Protein AF-A0A3S4APZ6-F1 (afdb_monomer)

InterPro domains:
  IPR014030 Beta-ketoacyl synthase-like, N-terminal domain [PF00109] (1-215)
  IPR016039 Thiolase-like [G3DSA:3.40.47.10] (1-212)
  IPR016039 Thiolase-like [SSF53901] (1-211)
  IPR018201 Beta-ketoacyl synthase, active site [PS00606] (156-172)
  IPR020841 Polyketide synthase, beta-ketoacyl synthase domain [PS52004] (1-375)
  IPR020841 Polyketide synthase, beta-ketoacyl synthase domain [SM00825] (1-375)
  IPR029058 Alpha/Beta hydrolase fold [G3DSA:3.40.50.1820] (213-372)
  IPR050091 Polyketide and Nonribosomal Peptide Biosynthesis Enzymes [PTHR43775] (1-214)

Secondary structure (DSSP, 8-state):
----BTTBSSHHHHHHHHHTT----EEPPTTT--TTTTB-TTS-STT-BS--EE---S-TT---TTTTT--HHHHHHS-HHHHHHHHHHHHHHHHTT--TTSSGGGSGGGEEEEEEE---HIIIIIGGGS--TTHHHHH-GGGTHHHHHHHHT--S-EEEE--GGGHHHHHHHHHHHHHHTTS-SEEEEEEE-----THHHHHHHHTT-S-SSSPPP-----THHHHHHHHTTTTTS--TT-SS--PPPPPHHHHHHHHHHHHHHHT-----HHHHHHHTT--STT---PPPPEEEEEE---SS-STTS--PPP-TT--HHHHHHHSPP---S-TTHHHHH-TT--EEEEEETT--TTTTT-TTTSHHHHHHHH-

pLDDT: mean 84.58, std 14.24, range [40.25, 98.62]

Nearest PDB structures (foldseek):
  6fij-assembly1_B  TM=9.773E-01  e=4.715E-26  Cercospora nicotianae
  8cg5-assembly1_B  TM=9.716E-01  e=8.657E-26  Cercospora nicotianae
  6fij-assembly1_A  TM=9.779E-01  e=3.720E-25  Cercospora nicotianae
  8by8-assembly1_B  TM=9.777E-01  e=2.599E-24  Cercospora nicotianae
  6fik-assembly1_A  TM=9.635E-01  e=1.261E-23  Cercospora nicotianae

Mean predicted aligned error: 15.07 Å

Structure (mmCIF, N/CA/C/O backbone):
data_AF-A0A3S4APZ6-F1
#
_entry.id   AF-A0A3S4APZ6-F1
#
loop_
_atom_site.group_PDB
_atom_site.id
_atom_site.type_symbol
_atom_site.label_atom_id
_atom_site.label_alt_id
_atom_site.label_comp_id
_atom_site.label_asym_id
_atom_site.label_entity_id
_atom_site.label_seq_id
_atom_site.pdbx_PDB_ins_code
_atom_site.Cartn_x
_atom_site.Cartn_y
_atom_site.Cartn_z
_atom_site.occupancy
_atom_site.B_iso_or_equiv
_atom_site.auth_seq_id
_atom_site.auth_comp_id
_atom_site.auth_asym_id
_atom_site.auth_atom_id
_atom_site.pdbx_PDB_model_num
ATOM 1 N N . MET A 1 1 ? -7.103 -9.650 11.846 1.00 94.12 1 MET A N 1
ATOM 2 C CA . MET A 1 1 ? -6.546 -9.024 10.623 1.00 94.12 1 MET A CA 1
ATOM 3 C C . MET A 1 1 ? -7.316 -9.577 9.437 1.00 94.12 1 MET A C 1
ATOM 5 O O . MET A 1 1 ? -7.701 -10.735 9.503 1.00 94.12 1 MET A O 1
ATOM 9 N N . SER A 1 2 ? -7.526 -8.780 8.393 1.00 97.81 2 SER A N 1
ATOM 10 C CA . SER A 1 2 ? -7.970 -9.250 7.076 1.00 97.81 2 SER A CA 1
ATOM 11 C C . SER A 1 2 ? -7.283 -8.420 5.984 1.00 97.81 2 SER A C 1
ATOM 13 O O . SER A 1 2 ? -6.739 -7.354 6.281 1.00 97.81 2 SER A O 1
ATOM 15 N N . GLY A 1 3 ? -7.281 -8.909 4.746 1.00 97.06 3 GLY A N 1
ATOM 16 C CA . GLY A 1 3 ? -6.735 -8.209 3.591 1.00 97.06 3 GLY A CA 1
ATOM 17 C C . GLY A 1 3 ? -7.034 -8.925 2.276 1.00 97.06 3 GLY A C 1
ATOM 18 O O . GLY A 1 3 ? -7.266 -10.133 2.250 1.00 97.06 3 GLY A O 1
ATOM 19 N N . ARG A 1 4 ? -6.997 -8.159 1.183 1.00 97.81 4 ARG A N 1
ATOM 20 C CA . ARG A 1 4 ? -6.963 -8.664 -0.195 1.00 97.81 4 ARG A CA 1
ATOM 21 C C . ARG A 1 4 ? -5.602 -8.344 -0.789 1.00 97.81 4 ARG A C 1
ATOM 23 O O . ARG A 1 4 ? -5.145 -7.206 -0.698 1.00 97.81 4 ARG A O 1
ATOM 30 N N . PHE A 1 5 ? -4.980 -9.330 -1.419 1.00 97.56 5 PHE A N 1
ATOM 31 C CA . PHE A 1 5 ? -3.653 -9.205 -2.012 1.00 97.56 5 PHE A CA 1
ATOM 32 C C . PHE A 1 5 ? -3.683 -9.696 -3.463 1.00 97.56 5 PHE A C 1
ATOM 34 O O . PHE A 1 5 ? -4.660 -10.321 -3.893 1.00 97.56 5 PHE A O 1
ATOM 41 N N . PRO A 1 6 ? -2.640 -9.417 -4.258 1.00 96.56 6 PRO A N 1
ATOM 42 C CA . PRO A 1 6 ? -2.523 -9.990 -5.587 1.00 96.56 6 PRO A CA 1
ATOM 43 C C . PRO A 1 6 ? -2.662 -11.514 -5.568 1.00 96.56 6 PRO A C 1
ATOM 45 O O . PRO A 1 6 ? -1.947 -12.196 -4.845 1.00 96.56 6 PRO A O 1
ATOM 48 N N . ASP A 1 7 ? -3.625 -12.023 -6.334 1.00 93.75 7 ASP A N 1
ATOM 49 C CA . ASP A 1 7 ? -4.006 -13.441 -6.407 1.00 93.75 7 ASP A CA 1
ATOM 50 C C . ASP A 1 7 ? -4.403 -14.145 -5.102 1.00 93.75 7 ASP A C 1
ATOM 52 O O . ASP A 1 7 ? -4.632 -15.353 -5.126 1.00 93.75 7 ASP A O 1
ATOM 56 N N . ALA A 1 8 ? -4.604 -13.401 -4.016 1.00 97.00 8 ALA A N 1
ATOM 57 C CA . ALA A 1 8 ? -5.055 -13.925 -2.735 1.00 97.00 8 ALA A CA 1
ATOM 58 C C . ALA A 1 8 ? -6.280 -13.158 -2.223 1.00 97.00 8 ALA A C 1
ATOM 60 O O . ALA A 1 8 ? -6.211 -11.978 -1.872 1.00 97.00 8 ALA A O 1
ATOM 61 N N . ALA A 1 9 ? -7.412 -13.863 -2.172 1.00 95.50 9 ALA A N 1
ATOM 62 C CA . ALA A 1 9 ? -8.685 -13.327 -1.692 1.00 95.50 9 ALA A CA 1
ATOM 63 C C . ALA A 1 9 ? -8.752 -13.209 -0.157 1.00 95.50 9 ALA A C 1
ATOM 65 O O . ALA A 1 9 ? -9.617 -12.517 0.370 1.00 95.50 9 ALA A O 1
ATOM 66 N N . ASP A 1 10 ? -7.844 -13.857 0.569 1.00 96.00 10 ASP A N 1
ATOM 67 C CA . ASP A 1 10 ? -7.799 -13.855 2.028 1.00 96.00 10 ASP A CA 1
ATOM 68 C C . ASP A 1 10 ? -6.376 -14.137 2.544 1.00 96.00 10 ASP A C 1
ATOM 70 O O . ASP A 1 10 ? -5.432 -14.343 1.772 1.00 96.00 10 ASP A O 1
ATOM 74 N N . LEU A 1 11 ? -6.215 -14.131 3.871 1.00 96.00 11 LEU A N 1
ATOM 75 C CA . LEU A 1 11 ? -4.927 -14.359 4.531 1.00 96.00 11 LEU A CA 1
ATOM 76 C C . LEU A 1 11 ? -4.395 -15.787 4.358 1.00 96.00 11 LEU A C 1
ATOM 78 O O . LEU A 1 11 ? -3.181 -15.974 4.380 1.00 96.00 11 LEU A O 1
ATOM 82 N N . SER A 1 12 ? -5.262 -16.785 4.187 1.00 96.88 12 SER A N 1
ATOM 83 C CA . SER A 1 12 ? -4.841 -18.173 3.981 1.00 96.88 12 SER A CA 1
ATOM 84 C C . SER A 1 12 ? -4.275 -18.364 2.579 1.00 96.88 12 SER A C 1
ATOM 86 O O . SER A 1 12 ? -3.196 -18.932 2.431 1.00 96.88 12 SER A O 1
ATOM 88 N N . ALA A 1 13 ? -4.948 -17.824 1.562 1.00 97.06 13 ALA A N 1
ATOM 89 C CA . AL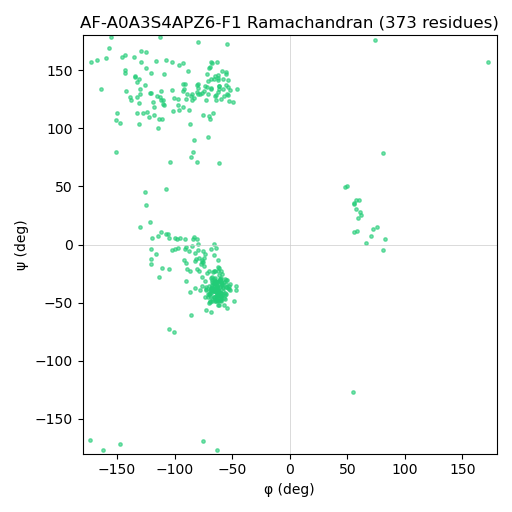A A 1 13 ? -4.442 -17.787 0.197 1.00 97.06 13 ALA A CA 1
ATOM 90 C C . ALA A 1 13 ? -3.147 -16.968 0.110 1.00 97.06 13 ALA A C 1
ATOM 92 O O . ALA A 1 13 ? -2.199 -17.383 -0.550 1.00 97.06 13 ALA A O 1
ATOM 93 N N . PHE A 1 14 ? -3.073 -15.834 0.813 1.00 97.44 14 PHE A N 1
ATOM 94 C CA . PHE A 1 14 ? -1.856 -15.026 0.850 1.00 97.44 14 PHE A CA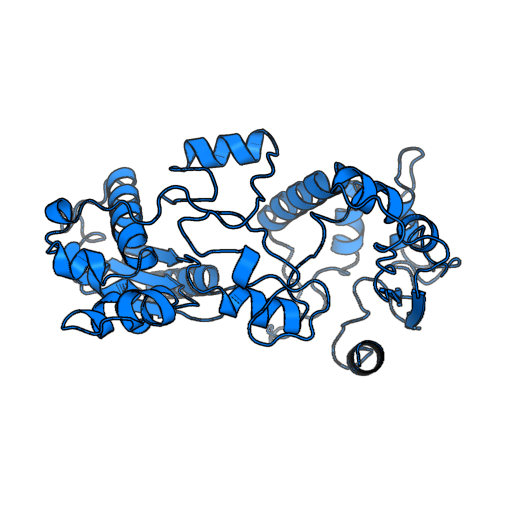 1
ATOM 95 C C . PHE A 1 14 ? -0.693 -15.792 1.484 1.00 97.44 14 PHE A C 1
ATOM 97 O O . PHE A 1 14 ? 0.408 -15.802 0.939 1.00 97.44 14 PHE A O 1
ATOM 104 N N . TRP A 1 15 ? -0.947 -16.493 2.591 1.00 96.31 15 TRP A N 1
ATOM 105 C CA . TRP A 1 15 ? 0.050 -17.347 3.223 1.00 96.31 15 TRP A CA 1
ATOM 106 C C . TRP A 1 15 ? 0.526 -18.476 2.302 1.00 96.31 15 TRP A C 1
ATOM 108 O O . TRP A 1 15 ? 1.723 -18.732 2.266 1.00 96.31 15 TRP A O 1
ATOM 118 N N . ASP A 1 16 ? -0.357 -19.108 1.520 1.00 93.31 16 ASP A N 1
ATOM 119 C CA . ASP A 1 16 ? 0.045 -20.136 0.546 1.00 93.31 16 ASP A CA 1
ATOM 120 C C . ASP A 1 16 ? 1.002 -19.578 -0.518 1.00 93.31 16 ASP A C 1
ATOM 122 O O . ASP A 1 16 ? 2.021 -20.201 -0.816 1.00 93.31 16 ASP A O 1
ATOM 126 N N . LEU A 1 17 ? 0.726 -18.376 -1.043 1.00 91.25 17 LEU A N 1
ATOM 127 C CA . LEU A 1 17 ? 1.611 -17.711 -2.006 1.00 91.25 17 LEU A CA 1
ATOM 128 C C . LEU A 1 17 ? 3.000 -17.462 -1.411 1.00 91.25 17 LEU A C 1
ATOM 130 O O . LEU A 1 17 ? 4.004 -17.770 -2.053 1.00 91.25 17 LEU A O 1
ATOM 134 N N . LEU A 1 18 ? 3.053 -16.943 -0.179 1.00 91.31 18 LEU A N 1
ATOM 135 C CA . LEU A 1 18 ? 4.308 -16.676 0.525 1.00 91.31 18 LEU A CA 1
ATOM 136 C C . LEU A 1 18 ? 5.070 -17.966 0.831 1.00 91.31 18 LEU A C 1
ATOM 138 O O . LEU A 1 18 ? 6.255 -18.067 0.533 1.00 91.31 18 LEU A O 1
ATOM 142 N N . TYR A 1 19 ? 4.383 -18.960 1.392 1.00 88.06 19 TYR A N 1
ATOM 143 C CA . TYR A 1 19 ? 4.966 -20.242 1.775 1.00 88.06 19 TYR A CA 1
ATOM 144 C C . TYR A 1 19 ? 5.572 -20.982 0.577 1.00 88.06 19 TYR A C 1
ATOM 146 O O . TYR A 1 19 ? 6.590 -21.657 0.708 1.00 88.06 19 TYR A O 1
ATOM 154 N N . ARG A 1 20 ? 4.961 -20.837 -0.602 1.00 83.75 20 ARG A N 1
ATOM 155 C CA . ARG A 1 20 ? 5.416 -21.457 -1.852 1.00 83.75 20 ARG A CA 1
ATOM 156 C C . ARG A 1 20 ? 6.376 -20.582 -2.662 1.00 83.75 20 ARG A C 1
ATOM 158 O O . ARG A 1 20 ? 6.836 -21.041 -3.704 1.00 83.75 20 ARG A O 1
ATOM 165 N N . GLY A 1 21 ? 6.649 -19.349 -2.226 1.00 84.50 21 GLY A N 1
ATOM 166 C CA . GLY A 1 21 ? 7.502 -18.403 -2.949 1.00 84.50 21 GLY A CA 1
ATOM 167 C C . GLY A 1 21 ? 6.981 -18.058 -4.348 1.00 84.50 21 GLY A C 1
ATOM 168 O O . GLY A 1 21 ? 7.764 -17.976 -5.291 1.00 84.50 21 GLY A O 1
ATOM 169 N N . LEU A 1 22 ? 5.661 -17.926 -4.518 1.00 81.38 22 LEU A N 1
ATOM 170 C CA . LEU A 1 22 ? 5.061 -17.696 -5.834 1.00 81.38 22 LEU A CA 1
ATOM 171 C C . LEU A 1 22 ? 5.152 -16.231 -6.271 1.00 81.38 22 LEU A C 1
ATOM 173 O O . LEU A 1 22 ? 4.734 -15.326 -5.548 1.00 81.38 22 LEU A O 1
ATOM 177 N N . ASP A 1 23 ? 5.610 -16.021 -7.506 1.00 82.94 23 ASP A N 1
ATOM 178 C CA . ASP A 1 23 ? 5.514 -14.736 -8.195 1.00 82.94 23 ASP A CA 1
ATOM 179 C C . ASP A 1 23 ? 4.149 -14.602 -8.889 1.00 82.94 23 ASP A C 1
ATOM 181 O O . ASP A 1 23 ? 3.743 -15.445 -9.692 1.00 82.94 23 ASP A O 1
ATOM 185 N N . VAL A 1 24 ? 3.434 -13.529 -8.557 1.00 90.31 24 VAL A N 1
ATOM 186 C CA . VAL A 1 24 ? 2.100 -13.193 -9.084 1.00 90.31 24 VAL A CA 1
ATOM 187 C C . VAL A 1 24 ? 2.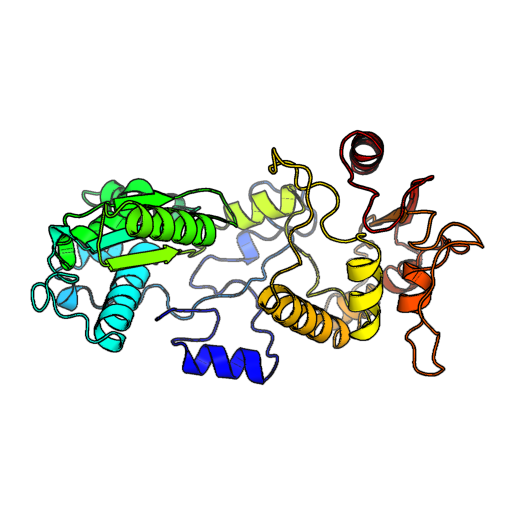124 -11.944 -9.976 1.00 90.31 24 VAL A C 1
ATOM 189 O O . VAL A 1 24 ? 1.070 -11.411 -10.351 1.00 90.31 24 VAL A O 1
ATOM 192 N N . HIS A 1 25 ? 3.324 -11.469 -10.328 1.00 88.12 25 HIS A N 1
ATOM 193 C CA . HIS A 1 25 ? 3.556 -10.392 -11.282 1.00 88.12 25 HIS A CA 1
ATOM 194 C C . HIS A 1 25 ? 3.110 -10.806 -12.679 1.00 88.12 25 HIS A C 1
ATOM 196 O O . HIS A 1 25 ? 3.477 -11.852 -13.208 1.00 88.12 25 HIS A O 1
ATOM 202 N N . ARG A 1 26 ? 2.286 -9.969 -13.301 1.00 88.44 26 ARG A N 1
ATOM 203 C CA . ARG A 1 26 ? 1.734 -10.236 -14.629 1.00 88.44 26 ARG A CA 1
ATOM 204 C C . ARG A 1 26 ? 1.320 -8.953 -15.320 1.00 88.44 26 ARG A C 1
ATOM 206 O O . ARG A 1 26 ? 1.229 -7.891 -14.699 1.00 88.44 26 ARG A O 1
ATOM 213 N N . GLN A 1 27 ? 1.017 -9.073 -16.604 1.00 91.12 27 GLN A N 1
ATOM 214 C CA . GLN A 1 27 ? 0.490 -7.975 -17.402 1.00 91.12 27 GLN A CA 1
ATOM 215 C C . GLN A 1 27 ? -0.781 -7.377 -16.785 1.00 91.12 27 GLN A C 1
ATOM 217 O O . GLN A 1 27 ? -1.563 -8.089 -16.151 1.00 91.12 27 GLN A O 1
ATOM 222 N N . VAL A 1 28 ? -0.976 -6.068 -16.982 1.00 94.12 28 VAL A N 1
ATOM 223 C CA . VAL A 1 28 ? -2.208 -5.365 -16.609 1.00 94.12 28 VAL A CA 1
ATOM 224 C C . VAL A 1 28 ? -3.420 -6.140 -17.141 1.00 94.12 28 VAL A C 1
ATOM 226 O O . VAL A 1 28 ? -3.501 -6.361 -18.354 1.00 94.12 28 VAL A O 1
ATOM 229 N N . PRO A 1 29 ? -4.357 -6.538 -16.269 1.00 94.50 29 PRO A N 1
ATOM 230 C CA . PRO A 1 29 ? -5.598 -7.167 -16.686 1.00 94.50 29 PRO A CA 1
ATOM 231 C C . PRO A 1 29 ? -6.448 -6.224 -17.551 1.00 94.50 29 PRO A C 1
ATOM 233 O O . PRO A 1 29 ? -6.518 -5.022 -17.279 1.00 94.50 29 PRO A O 1
ATOM 236 N N . GLU A 1 30 ? -7.114 -6.759 -18.580 1.00 90.56 30 GLU A N 1
ATOM 237 C CA . GLU A 1 30 ? -7.900 -5.958 -19.535 1.00 90.56 30 GLU A CA 1
ATOM 238 C C . GLU A 1 30 ? -9.032 -5.171 -18.858 1.00 90.56 30 GLU A C 1
ATOM 240 O O . GLU A 1 30 ? -9.382 -4.081 -19.308 1.00 90.56 30 GLU A O 1
ATOM 245 N N . GLU A 1 31 ? -9.563 -5.672 -17.740 1.00 89.50 31 GLU A N 1
ATOM 246 C CA . GLU A 1 31 ? -10.614 -5.008 -16.974 1.00 89.50 31 GLU A CA 1
ATOM 247 C C . GLU A 1 31 ? -10.127 -3.786 -16.172 1.00 89.50 31 GLU A C 1
ATOM 249 O O . GLU A 1 31 ? -10.946 -3.064 -15.604 1.00 89.50 31 GLU A O 1
ATOM 254 N N . ARG A 1 32 ? -8.810 -3.529 -16.102 1.00 92.38 32 ARG A N 1
ATOM 255 C CA . ARG A 1 32 ? -8.265 -2.273 -15.550 1.00 92.38 32 ARG A CA 1
ATOM 256 C C . ARG A 1 32 ? -8.210 -1.190 -16.612 1.00 92.38 32 ARG A C 1
ATOM 258 O O . ARG A 1 32 ? -8.826 -0.141 -16.452 1.00 92.38 32 ARG A O 1
ATOM 265 N N . PHE A 1 33 ? -7.444 -1.449 -17.667 1.00 93.00 33 PHE A N 1
ATOM 266 C CA . PHE A 1 33 ? -7.302 -0.596 -18.841 1.00 93.00 33 PHE A CA 1
ATOM 267 C C . PHE A 1 33 ? -6.595 -1.362 -19.967 1.00 93.00 33 PHE A C 1
ATOM 269 O O . PHE A 1 33 ? -5.847 -2.309 -19.727 1.00 93.00 33 PHE A O 1
ATOM 276 N N . ASP A 1 34 ? -6.779 -0.910 -21.210 1.00 93.00 34 ASP A N 1
ATOM 277 C CA . ASP A 1 34 ? -6.100 -1.476 -22.381 1.00 93.00 34 ASP A CA 1
ATOM 278 C C . ASP A 1 34 ? -4.604 -1.121 -22.363 1.00 93.00 34 ASP A C 1
ATOM 280 O O . ASP A 1 34 ? -4.171 -0.080 -22.869 1.00 93.00 34 ASP A O 1
ATOM 284 N N . ALA A 1 35 ? -3.797 -2.013 -21.787 1.00 91.06 35 ALA A N 1
ATOM 285 C CA . ALA A 1 35 ? -2.353 -1.854 -21.650 1.00 91.06 35 ALA A CA 1
ATOM 286 C C . ALA A 1 35 ? -1.656 -1.510 -22.977 1.00 91.06 35 ALA A C 1
ATOM 288 O O . ALA A 1 35 ? -0.701 -0.733 -22.992 1.00 91.06 35 ALA A O 1
ATOM 289 N N . ARG A 1 36 ? -2.144 -2.037 -24.112 1.00 90.19 36 ARG A N 1
ATOM 290 C CA . ARG A 1 36 ? -1.508 -1.851 -25.427 1.00 90.19 36 ARG A CA 1
ATOM 291 C C . ARG A 1 36 ? -1.562 -0.392 -25.871 1.00 90.19 36 ARG A C 1
ATOM 293 O O . ARG A 1 36 ? -0.608 0.101 -26.471 1.00 90.19 36 ARG A O 1
ATOM 300 N N . ARG A 1 37 ? -2.634 0.330 -25.527 1.00 92.88 37 ARG A N 1
ATOM 301 C CA . ARG A 1 37 ? -2.768 1.772 -25.816 1.00 92.88 37 ARG A CA 1
ATOM 302 C C . ARG A 1 37 ? -1.799 2.625 -25.004 1.00 92.88 37 ARG A C 1
ATOM 304 O O . ARG A 1 37 ? -1.352 3.671 -25.479 1.00 92.88 37 ARG A O 1
ATOM 311 N N . HIS A 1 38 ? -1.431 2.152 -23.820 1.00 94.19 38 HIS A N 1
ATOM 312 C CA . HIS A 1 38 ? -0.543 2.849 -22.892 1.00 94.19 38 HIS A CA 1
ATOM 313 C C . HIS A 1 38 ? 0.911 2.370 -22.969 1.00 94.19 38 HIS A C 1
ATOM 315 O O . HIS A 1 38 ? 1.757 2.868 -22.234 1.00 94.19 38 HIS A O 1
ATOM 321 N N . TYR A 1 39 ? 1.236 1.468 -23.896 1.00 93.25 39 TYR A N 1
ATOM 322 C CA . TYR A 1 39 ? 2.597 0.990 -24.106 1.00 93.25 39 TYR A CA 1
ATOM 323 C C . TYR A 1 39 ? 3.362 1.807 -25.149 1.00 93.25 39 TYR A C 1
ATOM 325 O O . TYR A 1 39 ? 2.862 2.052 -26.253 1.00 93.25 39 TYR A O 1
ATOM 333 N N . ASP A 1 40 ? 4.603 2.169 -24.834 1.00 89.94 40 ASP A N 1
ATOM 334 C CA . ASP A 1 40 ? 5.563 2.687 -25.810 1.00 89.94 40 ASP A CA 1
ATOM 335 C C . ASP A 1 40 ? 6.994 2.283 -25.446 1.00 89.94 40 ASP A C 1
ATOM 337 O O . ASP A 1 40 ? 7.625 2.893 -24.582 1.00 89.94 40 ASP A O 1
ATOM 341 N N . ALA A 1 41 ? 7.539 1.308 -26.175 1.00 82.69 41 ALA A N 1
ATOM 342 C CA . ALA A 1 41 ? 8.922 0.858 -26.025 1.00 82.69 41 ALA A CA 1
ATOM 343 C C . ALA A 1 41 ? 9.951 1.994 -26.197 1.00 82.69 41 ALA A C 1
ATOM 345 O O . ALA A 1 41 ? 11.018 1.975 -25.576 1.00 82.69 41 ALA A O 1
ATOM 346 N N . THR A 1 42 ? 9.640 3.012 -27.009 1.00 83.62 42 THR A N 1
ATOM 347 C CA . THR A 1 42 ? 10.564 4.123 -27.281 1.00 83.62 42 THR A CA 1
ATOM 348 C C . THR A 1 42 ? 10.630 5.117 -26.118 1.00 83.62 42 THR A C 1
ATOM 350 O O . THR A 1 42 ? 11.676 5.725 -25.885 1.00 83.62 42 THR A O 1
ATOM 353 N N . GLY A 1 43 ? 9.553 5.238 -25.333 1.00 79.88 43 GLY A N 1
ATOM 354 C CA . GLY A 1 43 ? 9.398 6.226 -24.259 1.00 79.88 43 GLY A CA 1
ATOM 355 C C . GLY A 1 43 ? 9.181 7.661 -24.751 1.00 79.88 43 GLY A C 1
ATOM 356 O O . GLY A 1 43 ? 9.314 8.600 -23.968 1.00 79.88 43 GLY A O 1
ATOM 357 N N . ARG A 1 44 ? 8.888 7.854 -26.043 1.00 82.50 44 ARG A N 1
ATOM 358 C CA . ARG A 1 44 ? 8.723 9.175 -26.669 1.00 82.50 44 ARG A CA 1
ATOM 359 C C . ARG A 1 44 ? 7.278 9.664 -26.619 1.00 82.50 44 ARG A C 1
ATOM 361 O O . ARG A 1 44 ? 7.050 10.872 -26.549 1.00 82.50 44 ARG A O 1
ATOM 368 N N . ARG A 1 45 ? 6.296 8.759 -26.659 1.00 92.25 45 ARG A N 1
ATOM 369 C CA . ARG A 1 45 ? 4.871 9.105 -26.611 1.00 92.25 45 ARG A CA 1
ATOM 370 C C . ARG A 1 45 ? 4.500 9.587 -25.205 1.00 92.25 45 ARG A C 1
ATOM 372 O O . ARG A 1 45 ? 5.019 9.106 -24.199 1.00 92.25 45 ARG A O 1
ATOM 379 N N . LYS A 1 46 ? 3.645 10.607 -25.120 1.00 92.81 46 LYS A N 1
ATOM 380 C CA . LYS A 1 46 ? 3.093 11.078 -23.838 1.00 92.81 46 LYS A CA 1
ATOM 381 C C . LYS A 1 46 ? 2.107 10.046 -23.286 1.00 92.81 46 LYS A C 1
ATOM 383 O O . LYS A 1 46 ? 1.483 9.337 -24.070 1.00 92.81 46 LYS A O 1
ATOM 388 N N . ASN A 1 47 ? 1.959 10.005 -21.963 1.00 94.44 47 ASN A N 1
ATOM 389 C CA . ASN A 1 47 ? 0.986 9.161 -21.250 1.00 94.44 47 ASN A CA 1
ATOM 390 C C . ASN A 1 47 ? 1.110 7.663 -21.590 1.00 94.44 47 ASN A C 1
ATOM 392 O O . ASN A 1 47 ? 0.128 6.927 -21.691 1.00 94.44 47 ASN A O 1
ATOM 396 N N . THR A 1 48 ? 2.350 7.224 -21.799 1.00 95.44 48 THR A N 1
ATOM 397 C CA . THR A 1 48 ? 2.714 5.826 -22.021 1.00 95.44 48 THR A CA 1
ATOM 398 C C . THR A 1 48 ? 3.846 5.395 -21.110 1.00 95.44 48 THR A C 1
ATOM 400 O O . THR A 1 48 ? 4.645 6.229 -20.676 1.00 95.44 48 THR A O 1
ATOM 403 N N . SER A 1 49 ? 3.927 4.086 -20.899 1.00 91.12 49 SER A N 1
ATOM 404 C CA . SER A 1 49 ? 4.949 3.396 -20.124 1.00 91.12 49 SER A CA 1
ATOM 405 C C . SER A 1 49 ? 5.625 2.302 -20.952 1.00 91.12 49 SER A C 1
ATOM 407 O O . SER A 1 49 ? 5.020 1.708 -21.851 1.00 91.12 49 SER A O 1
ATOM 409 N N . LYS A 1 50 ? 6.884 2.011 -20.633 1.00 86.50 50 LYS A N 1
ATOM 410 C CA . LYS A 1 50 ? 7.615 0.819 -21.083 1.00 86.50 50 LYS A CA 1
ATOM 411 C C . LYS A 1 50 ? 7.290 -0.411 -20.235 1.00 86.50 50 LYS A C 1
ATOM 413 O O . LYS A 1 50 ? 7.645 -1.520 -20.627 1.00 86.50 50 LYS A O 1
ATOM 418 N N . VAL A 1 51 ? 6.633 -0.224 -19.090 1.00 86.75 51 VAL A N 1
ATOM 419 C CA . VAL A 1 51 ? 6.289 -1.276 -18.130 1.00 86.75 51 VAL A CA 1
ATOM 420 C C . VAL A 1 51 ? 4.774 -1.410 -18.061 1.00 86.75 51 VAL A C 1
ATOM 422 O O . VAL A 1 51 ? 4.065 -0.432 -17.860 1.00 86.75 51 VAL A O 1
ATOM 425 N N . LEU A 1 52 ? 4.273 -2.634 -18.224 1.00 86.81 52 LEU A N 1
ATOM 426 C CA . LEU A 1 52 ? 2.838 -2.951 -18.170 1.00 86.81 52 LEU A CA 1
ATOM 427 C C . LEU A 1 52 ? 2.539 -4.123 -17.239 1.00 86.81 52 LEU A C 1
ATOM 429 O O . LEU A 1 52 ? 1.477 -4.729 -17.335 1.00 86.81 52 LEU A O 1
ATOM 433 N N . ASN A 1 53 ? 3.488 -4.490 -16.386 1.00 88.50 53 ASN A N 1
ATOM 434 C CA . ASN A 1 53 ? 3.313 -5.592 -15.461 1.00 88.50 53 ASN A CA 1
ATOM 435 C C . ASN A 1 53 ? 3.181 -5.050 -14.039 1.00 88.50 53 ASN A C 1
ATOM 437 O O . ASN A 1 53 ? 3.810 -4.057 -13.676 1.00 88.50 53 ASN A O 1
ATOM 441 N N . GLY A 1 54 ? 2.382 -5.729 -13.233 1.00 90.94 54 GLY A N 1
ATOM 442 C CA . GLY A 1 54 ? 2.146 -5.421 -11.833 1.00 90.94 54 GLY A CA 1
ATOM 443 C C . GLY A 1 54 ? 1.551 -6.630 -11.126 1.00 90.94 54 GLY A C 1
ATOM 444 O O . GLY A 1 54 ? 1.374 -7.691 -11.726 1.00 90.94 54 GLY A O 1
ATOM 445 N N . CYS A 1 55 ? 1.224 -6.463 -9.853 1.00 94.69 55 CYS A N 1
ATOM 446 C CA . CYS A 1 55 ? 0.554 -7.487 -9.062 1.00 94.69 55 CYS A CA 1
ATOM 447 C C . CYS A 1 55 ? -0.873 -7.004 -8.782 1.00 94.69 55 CYS A C 1
ATOM 449 O O . CYS A 1 55 ? -1.065 -5.902 -8.267 1.00 94.69 55 CYS A O 1
ATOM 451 N N . TRP A 1 56 ? -1.878 -7.799 -9.151 1.00 95.50 56 TRP A N 1
ATOM 452 C CA . TRP A 1 56 ? -3.264 -7.334 -9.243 1.00 95.50 56 TRP A CA 1
ATOM 453 C C . TRP A 1 56 ? -4.191 -8.126 -8.328 1.00 95.50 56 TRP A C 1
ATOM 455 O O . TRP A 1 56 ? -4.220 -9.355 -8.374 1.00 95.50 56 TRP A O 1
ATOM 465 N N . ILE A 1 57 ? -4.997 -7.418 -7.533 1.00 96.56 57 ILE A N 1
ATOM 466 C CA . ILE A 1 57 ? -6.140 -8.016 -6.828 1.00 96.56 57 ILE A CA 1
ATOM 467 C C . ILE A 1 57 ? -7.114 -8.572 -7.876 1.00 96.56 57 ILE A C 1
ATOM 469 O O . ILE A 1 57 ? -7.410 -7.891 -8.859 1.00 96.56 57 ILE A O 1
ATOM 473 N N . ARG A 1 58 ? -7.608 -9.798 -7.698 1.00 93.50 58 ARG A N 1
ATOM 474 C CA . ARG A 1 58 ? -8.657 -10.343 -8.574 1.00 93.50 58 ARG A CA 1
ATOM 475 C C . ARG A 1 58 ? -9.979 -9.644 -8.266 1.00 93.50 58 ARG A C 1
ATOM 477 O O . ARG A 1 58 ? -10.298 -9.442 -7.100 1.00 93.50 58 ARG A O 1
ATOM 484 N N . ASP A 1 59 ? -10.702 -9.254 -9.310 1.00 92.06 59 ASP A N 1
ATOM 485 C CA . ASP A 1 59 ? -12.074 -8.745 -9.211 1.00 92.06 59 ASP A CA 1
ATOM 486 C C . ASP A 1 59 ? -12.300 -7.624 -8.165 1.00 92.06 59 ASP A C 1
ATOM 488 O O . ASP A 1 59 ? -13.256 -7.689 -7.391 1.00 92.06 59 ASP A O 1
ATOM 492 N N . PRO A 1 60 ? -11.493 -6.539 -8.133 1.00 94.19 60 PRO A N 1
ATOM 493 C CA . PRO A 1 60 ? -11.606 -5.495 -7.102 1.00 94.19 60 PRO A CA 1
ATOM 494 C C . PRO A 1 60 ? -12.925 -4.707 -7.175 1.00 94.19 60 PRO A C 1
ATOM 496 O O . PRO A 1 60 ? -13.199 -3.875 -6.318 1.00 94.19 60 PRO A O 1
ATOM 499 N N . GLY A 1 61 ? -13.716 -4.912 -8.232 1.00 93.31 61 GLY A N 1
ATOM 500 C CA . GLY A 1 61 ? -15.030 -4.306 -8.396 1.00 93.31 61 GLY A CA 1
ATOM 501 C C . GLY A 1 61 ? -16.156 -5.043 -7.667 1.00 93.31 61 GLY A C 1
ATOM 502 O O . GLY A 1 61 ? -17.231 -4.457 -7.538 1.00 93.31 61 GLY A O 1
ATOM 503 N N . LEU A 1 62 ? -15.941 -6.284 -7.209 1.00 94.94 62 LEU A N 1
ATOM 504 C CA . LEU A 1 62 ? -16.941 -7.027 -6.441 1.00 94.94 62 LEU A CA 1
ATOM 505 C C . LEU A 1 62 ? -17.133 -6.382 -5.069 1.00 94.94 62 LEU A C 1
ATOM 507 O O . LEU A 1 62 ? -16.164 -6.000 -4.420 1.00 94.94 62 LEU A O 1
ATOM 511 N N . PHE A 1 63 ? -18.395 -6.217 -4.674 1.00 97.50 63 PHE A N 1
ATOM 512 C CA . PHE A 1 63 ? -18.761 -5.587 -3.411 1.00 97.50 63 PHE A CA 1
ATOM 513 C C . PHE A 1 63 ? -20.218 -5.882 -3.042 1.00 97.50 63 PHE A C 1
ATOM 515 O O . PHE A 1 63 ? -21.114 -5.714 -3.879 1.00 97.50 63 PHE A O 1
ATOM 522 N N . ASP A 1 64 ? -20.484 -6.253 -1.788 1.00 97.62 64 ASP A N 1
ATOM 523 C CA . ASP A 1 64 ? -21.857 -6.410 -1.284 1.00 97.62 64 ASP A CA 1
ATOM 524 C C . ASP A 1 64 ? -22.450 -5.070 -0.819 1.00 97.62 64 ASP A C 1
ATOM 526 O O . ASP A 1 64 ? -22.532 -4.748 0.368 1.00 97.62 64 ASP A O 1
ATOM 530 N N . ALA A 1 65 ? -22.906 -4.270 -1.782 1.00 97.44 65 ALA A N 1
ATOM 531 C CA . ALA A 1 65 ? -23.483 -2.958 -1.499 1.00 97.44 65 ALA A CA 1
ATOM 532 C C . ALA A 1 65 ? -24.706 -3.023 -0.564 1.00 97.44 65 ALA A C 1
ATOM 534 O O . ALA A 1 65 ? -24.903 -2.132 0.263 1.00 97.44 65 ALA A O 1
ATOM 535 N N . ARG A 1 66 ? -25.517 -4.089 -0.653 1.00 97.50 66 ARG A N 1
ATOM 536 C CA . ARG A 1 66 ? -26.722 -4.231 0.178 1.00 97.50 66 ARG A CA 1
ATOM 537 C C . ARG A 1 66 ? -26.357 -4.465 1.634 1.00 97.50 66 ARG A C 1
ATOM 539 O O . ARG A 1 66 ? -26.970 -3.841 2.495 1.00 97.50 66 ARG A O 1
ATOM 546 N N . PHE A 1 67 ? -25.362 -5.309 1.896 1.00 98.19 67 PHE A N 1
ATOM 547 C CA . PHE A 1 67 ? -24.861 -5.547 3.246 1.00 98.19 67 PHE A CA 1
ATOM 548 C C . PHE A 1 67 ? -24.407 -4.243 3.918 1.00 98.19 67 PHE A C 1
ATOM 550 O O . PHE A 1 67 ? -24.786 -3.965 5.054 1.00 98.19 67 PHE A O 1
ATOM 557 N N . PHE A 1 68 ? -23.689 -3.388 3.183 1.00 97.38 68 PHE A N 1
ATOM 558 C CA . PHE A 1 68 ? -23.179 -2.117 3.704 1.00 97.38 68 PHE A CA 1
ATOM 559 C C . PHE A 1 68 ? -24.181 -0.947 3.673 1.00 97.38 68 PHE A C 1
ATOM 561 O O . PHE A 1 68 ? -23.819 0.172 4.032 1.00 97.38 68 PHE A O 1
ATOM 568 N N . ASN A 1 69 ? -25.448 -1.187 3.308 1.00 96.69 69 ASN A N 1
ATOM 569 C CA . ASN A 1 69 ? -26.482 -0.156 3.119 1.00 96.69 69 ASN A CA 1
ATOM 570 C C . ASN A 1 69 ? -26.092 0.940 2.109 1.00 96.69 69 ASN A C 1
ATOM 572 O O . ASN A 1 69 ? -26.470 2.100 2.263 1.00 96.69 69 ASN A O 1
ATOM 576 N N . ILE A 1 70 ? -25.350 0.562 1.071 1.00 97.00 70 ILE A N 1
ATOM 577 C CA . ILE A 1 70 ? -24.896 1.440 -0.005 1.00 97.00 70 ILE A CA 1
ATOM 578 C C . ILE A 1 70 ? -25.776 1.197 -1.233 1.00 97.00 70 ILE A C 1
ATOM 580 O O . ILE A 1 70 ? -26.050 0.058 -1.622 1.00 97.00 70 ILE A O 1
ATOM 584 N N . SER A 1 71 ? -26.256 2.272 -1.858 1.00 96.94 71 SER A N 1
ATOM 585 C CA . SER A 1 71 ? -27.070 2.138 -3.072 1.00 96.94 71 SER A CA 1
ATOM 586 C C . SER A 1 71 ? -26.219 1.641 -4.253 1.00 96.94 71 SER A C 1
ATOM 588 O O . SER A 1 71 ? -25.029 1.948 -4.308 1.00 96.94 71 SER A O 1
ATOM 590 N N . PRO A 1 72 ? -26.788 0.943 -5.257 1.00 96.12 72 PRO A N 1
ATOM 591 C CA . PRO A 1 72 ? -26.018 0.521 -6.432 1.00 96.12 72 PRO A CA 1
ATOM 592 C C . PRO A 1 72 ? -25.298 1.681 -7.135 1.00 96.12 72 PRO A C 1
ATOM 594 O O . PRO A 1 72 ? -24.165 1.530 -7.580 1.00 96.12 72 PRO A O 1
ATOM 597 N N . LYS A 1 73 ? -25.940 2.856 -7.178 1.00 95.50 73 LYS A N 1
ATOM 598 C CA . LYS A 1 73 ? -25.390 4.073 -7.782 1.00 95.50 73 LYS A CA 1
ATOM 599 C C . LYS A 1 73 ? -24.220 4.650 -6.982 1.00 95.50 73 LYS A C 1
ATOM 601 O O . LYS A 1 73 ? -23.260 5.135 -7.569 1.00 95.50 73 LYS A O 1
ATOM 606 N N . GLU A 1 74 ? -24.300 4.608 -5.658 1.00 96.44 74 GLU A N 1
ATOM 607 C CA . GLU A 1 74 ? -23.197 5.009 -4.784 1.00 96.44 74 GLU A CA 1
ATOM 608 C C . GLU A 1 74 ? -22.025 4.033 -4.914 1.00 96.44 74 GLU A C 1
ATOM 610 O O . GLU A 1 74 ? -20.912 4.471 -5.176 1.00 96.44 74 GLU A O 1
ATOM 615 N N . ALA A 1 75 ? -22.285 2.721 -4.865 1.00 96.81 75 ALA A N 1
ATOM 616 C CA . ALA A 1 75 ? -21.259 1.685 -4.997 1.00 96.81 75 ALA A CA 1
ATOM 617 C C . ALA A 1 75 ? -20.479 1.767 -6.321 1.00 96.81 75 ALA A C 1
ATOM 619 O O . ALA A 1 75 ? -19.273 1.531 -6.336 1.00 96.81 75 ALA A O 1
ATOM 620 N N . GLU A 1 76 ? -21.150 2.118 -7.423 1.00 95.69 76 GLU A N 1
ATOM 621 C CA . GLU A 1 76 ? -20.519 2.357 -8.727 1.00 95.69 76 GLU A CA 1
ATOM 622 C C . GLU A 1 76 ? -19.517 3.527 -8.680 1.00 95.69 76 GLU A C 1
ATOM 624 O O . GLU A 1 76 ? -18.455 3.479 -9.303 1.00 95.69 76 GLU A O 1
ATOM 629 N N . GLN A 1 77 ? -19.827 4.579 -7.917 1.00 96.06 77 GLN A N 1
ATOM 630 C CA . GLN A 1 77 ? -18.983 5.772 -7.800 1.00 96.06 77 GLN A CA 1
ATOM 631 C C . GLN A 1 77 ? -17.950 5.692 -6.673 1.00 96.06 77 GLN A C 1
ATOM 633 O O . GLN A 1 77 ? -16.989 6.464 -6.687 1.00 96.06 77 GLN A O 1
ATOM 638 N N . SER A 1 78 ? -18.112 4.752 -5.741 1.00 96.06 78 SER A N 1
ATOM 639 C CA . SER A 1 78 ? -17.153 4.466 -4.678 1.00 96.06 78 SER A CA 1
ATOM 640 C C . SER A 1 78 ? -15.892 3.788 -5.209 1.00 96.06 78 SER A C 1
ATOM 642 O O . SER A 1 78 ? -15.940 2.753 -5.887 1.00 96.06 78 SER A O 1
ATOM 644 N N . ASP A 1 79 ? -14.746 4.338 -4.822 1.00 97.19 79 ASP A N 1
ATOM 645 C CA . ASP A 1 79 ? -13.431 3.776 -5.081 1.00 97.19 79 ASP A CA 1
ATOM 646 C C . ASP A 1 79 ? -13.385 2.321 -4.570 1.00 97.19 79 ASP A C 1
ATOM 648 O O . ASP A 1 79 ? -13.766 2.059 -3.419 1.00 97.19 79 ASP A O 1
ATOM 652 N N . PRO A 1 80 ? -12.958 1.351 -5.403 1.00 96.44 80 PRO A N 1
ATOM 653 C CA . PRO A 1 80 ? -12.732 -0.029 -4.982 1.00 96.44 80 PRO A CA 1
ATOM 654 C C . PRO A 1 80 ? -11.935 -0.146 -3.679 1.00 96.44 80 PRO A C 1
ATOM 656 O O . PRO A 1 80 ? -12.222 -1.006 -2.852 1.00 96.44 80 PRO A O 1
ATOM 659 N N . GLY A 1 81 ? -10.965 0.743 -3.458 1.00 96.00 81 GLY A N 1
ATOM 660 C CA . GLY A 1 81 ? -10.160 0.772 -2.250 1.00 96.00 81 GLY A CA 1
ATOM 661 C C . GLY A 1 81 ? -10.963 1.066 -0.982 1.00 96.00 81 GLY A C 1
ATOM 662 O O . GLY A 1 81 ? -10.678 0.460 0.051 1.00 96.00 81 GLY A O 1
ATOM 663 N N . GLN A 1 82 ? -11.989 1.923 -1.057 1.00 96.50 82 GLN A N 1
ATOM 664 C CA . GLN A 1 82 ? -12.915 2.183 0.054 1.00 96.50 82 GLN A CA 1
ATOM 665 C C . GLN A 1 82 ? -13.861 0.997 0.291 1.00 96.50 82 GLN A C 1
ATOM 667 O O . GLN A 1 82 ? -14.136 0.631 1.434 1.00 96.50 82 GLN A O 1
ATOM 672 N N . ARG A 1 83 ? -14.336 0.364 -0.789 1.00 97.12 83 ARG A N 1
ATOM 673 C CA . ARG A 1 83 ? -15.214 -0.816 -0.732 1.00 97.12 83 ARG A CA 1
ATOM 674 C C . ARG A 1 83 ? -14.516 -2.022 -0.102 1.00 97.12 83 ARG A C 1
ATOM 676 O O . ARG A 1 83 ? -15.038 -2.618 0.836 1.00 97.12 83 ARG A O 1
ATOM 683 N N . LEU A 1 84 ? -13.292 -2.312 -0.535 1.00 96.81 84 LEU A N 1
ATOM 684 C CA . LEU A 1 84 ? -12.459 -3.361 0.055 1.00 96.81 84 LEU A CA 1
ATOM 685 C C . LEU A 1 84 ? -12.080 -3.051 1.510 1.00 96.81 84 LEU A C 1
ATOM 687 O O . LEU A 1 84 ? -11.985 -3.970 2.325 1.00 96.81 84 LEU A O 1
ATOM 691 N N . ALA A 1 85 ? -11.899 -1.776 1.874 1.00 96.94 85 ALA A N 1
ATOM 692 C CA . ALA A 1 85 ? -11.680 -1.394 3.268 1.00 96.94 85 ALA A CA 1
ATOM 693 C C . ALA A 1 85 ? -12.895 -1.739 4.150 1.00 96.94 85 ALA A C 1
ATOM 695 O O . ALA A 1 85 ? -12.713 -2.260 5.245 1.00 96.94 85 ALA A O 1
ATOM 696 N N . LEU A 1 86 ? -14.129 -1.517 3.679 1.00 97.56 86 LEU A N 1
ATOM 697 C CA . LEU A 1 86 ? -15.343 -1.909 4.410 1.00 97.56 86 LEU A CA 1
ATOM 698 C C . LEU A 1 86 ? -15.406 -3.420 4.672 1.00 97.56 86 LEU A C 1
ATOM 700 O O . LEU A 1 86 ? -15.623 -3.830 5.814 1.00 97.56 86 LEU A O 1
ATOM 704 N N . GLU A 1 87 ? -15.175 -4.236 3.641 1.00 97.69 87 GLU A N 1
ATOM 705 C CA . GLU A 1 87 ? -15.174 -5.701 3.755 1.00 97.69 87 GLU A CA 1
ATOM 706 C C . GLU A 1 87 ? -14.092 -6.199 4.713 1.00 97.69 87 GLU A C 1
ATOM 708 O O . GLU A 1 87 ? -14.374 -6.914 5.674 1.00 97.69 87 GLU A O 1
ATOM 713 N N . THR A 1 88 ? -12.850 -5.767 4.499 1.00 97.88 88 THR A N 1
ATOM 714 C CA . THR A 1 88 ? -11.710 -6.231 5.300 1.00 97.88 88 THR A CA 1
ATOM 715 C C . THR A 1 88 ? -11.782 -5.751 6.749 1.00 97.88 88 THR A C 1
ATOM 717 O O . THR A 1 88 ? -11.375 -6.479 7.654 1.00 97.88 88 THR A O 1
ATOM 720 N N . VAL A 1 89 ? -12.343 -4.566 7.015 1.00 98.00 89 VAL A N 1
ATOM 721 C CA . VAL A 1 89 ? -12.587 -4.102 8.389 1.00 98.00 89 VAL A CA 1
ATOM 722 C C . VAL A 1 89 ? -13.696 -4.910 9.052 1.00 98.00 89 VAL A C 1
ATOM 724 O O . VAL A 1 89 ? -13.528 -5.298 10.207 1.00 98.00 89 VAL A O 1
ATOM 727 N N . TYR A 1 90 ? -14.790 -5.208 8.344 1.00 98.06 90 TYR A N 1
ATOM 728 C CA . TYR A 1 90 ? -15.844 -6.078 8.871 1.00 98.06 90 TYR A CA 1
ATOM 729 C C . TYR A 1 90 ? -15.278 -7.445 9.275 1.00 98.06 90 TYR A C 1
ATOM 731 O O . TYR A 1 90 ? -15.421 -7.856 10.425 1.00 98.06 90 TYR A O 1
ATOM 739 N N . GLU A 1 91 ? -14.553 -8.099 8.367 1.00 98.25 91 GLU A N 1
ATOM 740 C CA . GLU A 1 91 ? -13.908 -9.392 8.611 1.00 98.25 91 GLU A CA 1
ATOM 741 C C . GLU A 1 91 ? -12.906 -9.323 9.768 1.00 98.25 91 GLU A C 1
ATOM 743 O O . GLU A 1 91 ? -12.860 -10.212 10.614 1.00 98.25 91 GLU A O 1
ATOM 748 N N . ALA A 1 92 ? -12.104 -8.257 9.845 1.00 98.00 92 ALA A N 1
ATOM 749 C CA . ALA A 1 92 ? -11.131 -8.099 10.918 1.00 98.00 92 ALA A CA 1
ATOM 750 C C . ALA A 1 92 ? -11.795 -7.921 12.293 1.00 98.00 92 ALA A C 1
ATOM 752 O O . ALA A 1 92 ? -11.275 -8.454 13.276 1.00 98.00 92 ALA A O 1
ATOM 753 N N . LEU A 1 93 ? -12.912 -7.189 12.364 1.00 97.50 93 LEU A N 1
ATOM 754 C CA . LEU A 1 93 ? -13.693 -7.015 13.591 1.00 97.50 93 LEU A CA 1
ATOM 755 C C . LEU A 1 93 ? -14.385 -8.318 14.005 1.00 97.50 93 LEU A C 1
ATOM 757 O O . LEU A 1 93 ? -14.349 -8.666 15.187 1.00 97.50 93 LEU A O 1
ATOM 761 N N . ASP A 1 94 ? -14.951 -9.055 13.047 1.00 96.88 94 ASP A N 1
ATOM 762 C CA . ASP A 1 94 ? -15.584 -10.356 13.288 1.00 96.88 94 ASP A CA 1
ATOM 763 C C . ASP A 1 94 ? -14.569 -11.377 13.823 1.00 96.88 94 ASP A C 1
ATOM 765 O O . ASP A 1 94 ? -14.753 -11.947 14.898 1.00 96.88 94 ASP A O 1
ATOM 769 N N . MET A 1 95 ? -13.407 -11.485 13.169 1.00 96.56 95 MET A N 1
ATOM 770 C CA . MET A 1 95 ? -12.292 -12.334 13.612 1.00 96.56 95 MET A CA 1
ATOM 771 C C . MET A 1 95 ? -11.756 -11.949 14.998 1.00 96.56 95 MET A C 1
ATOM 773 O O . MET A 1 95 ? -11.248 -12.800 15.727 1.00 96.56 95 MET A O 1
ATOM 777 N N . ALA A 1 96 ? -11.851 -10.672 15.381 1.00 97.06 96 ALA A N 1
ATOM 778 C CA . ALA A 1 96 ? -11.465 -10.199 16.709 1.00 97.06 96 ALA A CA 1
ATOM 779 C C . ALA A 1 96 ? -12.555 -10.421 17.778 1.00 97.06 96 ALA A C 1
ATOM 781 O O . ALA A 1 96 ? -12.319 -10.148 18.957 1.00 97.06 96 ALA A O 1
ATOM 782 N N . GLY A 1 97 ? -13.761 -10.863 17.399 1.00 96.75 97 GLY A N 1
ATOM 783 C CA . GLY A 1 97 ? -14.921 -10.907 18.293 1.00 96.75 97 GLY A CA 1
ATOM 784 C C . GLY A 1 97 ? -15.314 -9.518 18.821 1.00 96.75 97 GLY A C 1
ATOM 785 O O . GLY A 1 97 ? -15.828 -9.384 19.944 1.00 96.75 97 GLY A O 1
ATOM 786 N N . ALA A 1 98 ? -15.025 -8.467 18.048 1.00 96.06 98 ALA A N 1
ATOM 787 C CA . ALA A 1 98 ? -15.247 -7.076 18.414 1.00 96.06 98 ALA A CA 1
ATOM 788 C C . ALA A 1 98 ? -16.703 -6.679 18.132 1.00 96.06 98 ALA A C 1
ATOM 790 O O . ALA A 1 98 ? -17.055 -6.206 17.055 1.00 96.06 98 ALA A O 1
ATOM 791 N N . VAL A 1 99 ? -17.560 -6.877 19.132 1.00 96.88 99 VAL A N 1
ATOM 792 C CA . VAL A 1 99 ? -18.972 -6.478 19.076 1.00 96.88 99 VAL A CA 1
ATOM 793 C C . VAL A 1 99 ? -19.116 -5.047 19.612 1.00 96.88 99 VAL A C 1
ATOM 795 O O . VAL A 1 99 ? -18.702 -4.814 20.751 1.00 96.88 99 VAL A O 1
ATOM 798 N N . PRO A 1 100 ? -19.710 -4.106 18.851 1.00 95.00 100 PRO A N 1
ATOM 799 C CA . PRO A 1 100 ? -19.896 -2.726 19.300 1.00 95.00 100 PRO A CA 1
ATOM 800 C C . PRO A 1 100 ? -20.645 -2.630 20.635 1.00 95.00 100 PRO A C 1
ATOM 802 O O . PRO A 1 100 ? -21.646 -3.316 20.835 1.00 95.00 100 PRO A O 1
ATOM 805 N N . ASP A 1 101 ? -20.171 -1.759 21.527 1.00 97.56 101 ASP A N 1
ATOM 806 C CA . ASP A 1 101 ? -20.718 -1.475 22.866 1.00 97.56 101 ASP A CA 1
ATOM 807 C C . ASP A 1 101 ? -20.805 -2.681 23.826 1.00 97.56 101 ASP A C 1
ATOM 809 O O . ASP A 1 101 ? -21.412 -2.587 24.895 1.00 97.56 101 ASP A O 1
ATOM 813 N N . ARG A 1 102 ? -20.176 -3.818 23.500 1.00 97.94 102 ARG A N 1
ATOM 814 C CA . ARG A 1 102 ? -20.174 -5.006 24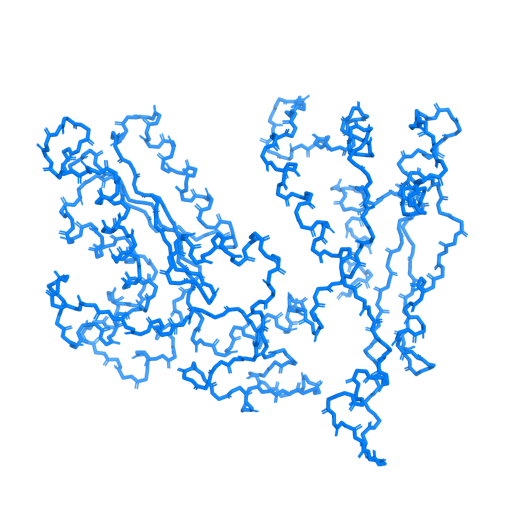.372 1.00 97.94 102 ARG A CA 1
ATOM 815 C C . ARG A 1 102 ? -19.266 -4.836 25.590 1.00 97.94 102 ARG A C 1
ATOM 817 O O . ARG A 1 102 ? -19.518 -5.419 26.642 1.00 97.94 102 ARG A O 1
ATOM 824 N N . THR A 1 103 ? -18.184 -4.082 25.442 1.00 98.19 103 THR A N 1
ATOM 825 C CA . THR A 1 103 ? -17.157 -3.850 26.465 1.00 98.19 103 THR A CA 1
ATOM 826 C C . THR A 1 103 ? -16.787 -2.365 26.507 1.00 98.19 103 THR A C 1
ATOM 828 O O . THR A 1 103 ? -17.004 -1.659 25.522 1.00 98.19 103 THR A O 1
ATOM 831 N N . PRO A 1 104 ? -16.171 -1.864 27.596 1.00 98.00 104 PRO A N 1
ATOM 832 C CA . PRO A 1 104 ? -15.688 -0.482 27.642 1.00 98.00 104 PRO A CA 1
ATOM 833 C C . PRO A 1 104 ? -14.770 -0.113 26.468 1.00 98.00 104 PRO A C 1
ATOM 835 O O . PRO A 1 104 ? -14.893 0.981 25.930 1.00 98.00 104 PRO A O 1
ATOM 838 N N . SER A 1 105 ? -13.918 -1.048 26.029 1.00 97.88 105 SER A N 1
ATOM 839 C CA . SER A 1 105 ? -12.981 -0.839 24.921 1.00 97.88 105 SER A CA 1
ATOM 840 C C . SER A 1 105 ? -13.626 -0.869 23.532 1.00 97.88 105 SER A C 1
ATOM 842 O O . SER A 1 105 ? -13.007 -0.440 22.563 1.00 97.88 105 SER A O 1
ATOM 844 N N . THR A 1 106 ? -14.856 -1.376 23.415 1.00 97.94 106 THR A N 1
ATOM 845 C CA . THR A 1 106 ? -15.604 -1.483 22.149 1.00 97.94 106 THR A CA 1
ATOM 846 C C . THR A 1 106 ? -16.748 -0.478 22.062 1.00 97.94 106 THR A C 1
ATOM 848 O O . THR A 1 106 ? -17.552 -0.545 21.129 1.00 97.94 106 THR A O 1
ATOM 851 N N . ARG A 1 107 ? -16.829 0.469 23.010 1.00 98.31 107 ARG A N 1
ATOM 852 C CA . ARG A 1 107 ? -17.755 1.597 22.900 1.00 98.31 107 ARG A CA 1
ATOM 853 C C . ARG A 1 107 ? -17.414 2.427 21.670 1.00 98.31 107 ARG A C 1
ATOM 855 O O . ARG A 1 107 ? -16.244 2.704 21.413 1.00 98.31 107 ARG A O 1
ATOM 862 N N . ARG A 1 108 ? -18.431 2.827 20.914 1.00 97.81 108 ARG A N 1
ATOM 863 C CA . ARG A 1 108 ? -18.298 3.512 19.614 1.00 97.81 108 ARG A CA 1
ATOM 864 C C . ARG A 1 108 ? -17.397 4.751 19.624 1.00 97.81 108 ARG A C 1
ATOM 866 O O . ARG A 1 108 ? -16.660 4.976 18.664 1.00 97.81 108 ARG A O 1
ATOM 873 N N . GLU A 1 109 ? -17.405 5.513 20.712 1.00 98.06 109 GLU A N 1
ATOM 874 C CA . GLU A 1 109 ? -16.563 6.698 20.921 1.00 98.06 109 GLU A CA 1
ATOM 875 C C . GLU A 1 109 ? -15.116 6.376 21.319 1.00 98.06 109 GLU A C 1
ATOM 877 O O . GLU A 1 109 ? -14.257 7.254 21.326 1.00 98.06 109 GLU A O 1
ATOM 882 N N . ARG A 1 110 ? -14.838 5.114 21.656 1.00 98.31 110 ARG A N 1
ATOM 883 C CA . ARG A 1 110 ? -13.518 4.601 22.043 1.00 98.31 110 ARG A CA 1
ATOM 884 C C . ARG A 1 110 ? -12.860 3.768 20.947 1.00 98.31 110 ARG A C 1
ATOM 886 O O . ARG A 1 110 ? -11.785 3.221 21.181 1.00 98.31 110 ARG A O 1
ATOM 893 N N . VAL A 1 111 ? -13.460 3.693 19.760 1.00 98.62 111 VAL A N 1
ATOM 894 C CA . VAL A 1 111 ? -12.856 3.064 18.580 1.00 98.62 111 VAL A CA 1
ATOM 895 C C . VAL A 1 111 ? -12.294 4.154 17.663 1.00 98.62 111 VAL A C 1
ATOM 897 O O . VAL A 1 111 ? -13.009 5.085 17.311 1.00 98.62 111 VAL A O 1
ATOM 900 N N . GLY A 1 112 ? -11.019 4.066 17.287 1.00 98.44 112 GLY A N 1
ATOM 901 C CA . GLY A 1 112 ? -10.385 4.946 16.298 1.00 98.44 112 GLY A CA 1
ATOM 902 C C . GLY A 1 112 ? -10.219 4.277 14.927 1.00 98.44 112 GLY A C 1
ATOM 903 O O . GLY A 1 112 ? -10.169 3.051 14.843 1.00 98.44 112 GLY A O 1
ATOM 904 N N . VAL A 1 113 ? -10.109 5.067 13.856 1.00 98.50 113 VAL A N 1
ATOM 905 C CA . VAL A 1 113 ? -9.912 4.611 12.467 1.00 98.50 113 VAL A CA 1
ATOM 906 C C . VAL A 1 113 ? -8.762 5.380 11.813 1.00 98.50 113 VAL A C 1
ATOM 908 O O . VAL A 1 113 ? -8.806 6.599 11.685 1.00 98.50 113 VAL A O 1
ATOM 911 N N . PHE A 1 114 ? -7.739 4.670 11.350 1.00 98.44 114 PHE A N 1
ATOM 912 C CA . PHE A 1 114 ? -6.539 5.246 10.746 1.00 98.44 114 PHE A CA 1
ATOM 913 C C . PHE A 1 114 ? -6.230 4.498 9.451 1.00 98.44 114 PHE A C 1
ATOM 915 O O . PHE A 1 114 ? -5.897 3.314 9.484 1.00 98.44 114 PHE A O 1
ATOM 922 N N . TYR A 1 115 ? -6.355 5.159 8.302 1.00 97.88 115 TYR A N 1
ATOM 923 C CA . TYR A 1 115 ? -6.223 4.490 7.007 1.00 97.88 115 TYR A CA 1
ATOM 924 C C . TYR A 1 115 ? -5.269 5.218 6.067 1.00 97.88 115 TYR A C 1
ATOM 926 O O . TYR A 1 115 ? -5.390 6.422 5.845 1.00 97.88 115 TYR A O 1
ATOM 934 N N . GLY A 1 116 ? -4.329 4.463 5.500 1.00 97.50 116 GLY A N 1
ATOM 935 C CA . GLY A 1 116 ? -3.415 4.936 4.468 1.00 97.50 116 GLY A CA 1
ATOM 936 C C . GLY A 1 116 ? -4.011 4.827 3.062 1.00 97.50 116 GLY A C 1
ATOM 937 O O . GLY A 1 116 ? -4.437 3.740 2.671 1.00 97.50 116 GLY A O 1
ATOM 938 N N . MET A 1 117 ? -4.002 5.909 2.282 1.00 95.62 117 MET A N 1
ATOM 939 C CA . MET A 1 117 ? -4.396 5.895 0.864 1.00 95.62 117 MET A CA 1
ATOM 940 C C . MET A 1 117 ? -3.627 6.975 0.100 1.00 95.62 117 MET A C 1
ATOM 942 O O . MET A 1 117 ? -3.829 8.165 0.327 1.00 95.62 117 MET A O 1
ATOM 946 N N . ALA A 1 118 ? -2.753 6.545 -0.811 1.00 90.25 118 ALA A N 1
ATOM 947 C CA . ALA A 1 118 ? -1.839 7.424 -1.548 1.00 90.25 118 ALA A CA 1
ATOM 948 C C . ALA A 1 118 ? -2.315 7.772 -2.971 1.00 90.25 118 ALA A C 1
ATOM 950 O O . ALA A 1 118 ? -1.668 8.549 -3.675 1.00 90.25 118 ALA A O 1
ATOM 951 N N . SER A 1 119 ? -3.434 7.202 -3.422 1.00 90.44 119 SER A N 1
ATOM 952 C CA . SER A 1 119 ? -4.010 7.448 -4.747 1.00 90.44 119 SER A CA 1
ATOM 953 C C . SER A 1 119 ? -5.537 7.462 -4.688 1.00 90.44 119 SER A C 1
ATOM 955 O O . SER A 1 119 ? -6.125 6.809 -3.838 1.00 90.44 119 SER A O 1
ATOM 957 N N . ASP A 1 120 ? -6.177 8.224 -5.576 1.00 93.00 120 ASP A N 1
ATOM 958 C CA . ASP A 1 120 ? -7.634 8.298 -5.788 1.00 93.00 120 ASP A CA 1
ATOM 959 C C . ASP A 1 120 ? -7.981 8.030 -7.258 1.00 93.00 120 ASP A C 1
ATOM 961 O O . ASP A 1 120 ? -8.759 8.742 -7.896 1.00 93.00 120 ASP A O 1
ATOM 965 N N . ASN A 1 121 ? -7.358 6.994 -7.823 1.00 94.62 121 ASN A N 1
ATOM 966 C CA . ASN A 1 121 ? -7.392 6.733 -9.259 1.00 94.62 121 ASN A CA 1
ATOM 967 C C . ASN A 1 121 ? -8.801 6.485 -9.802 1.00 94.62 121 ASN A C 1
ATOM 969 O O . ASN A 1 121 ? -9.090 6.873 -10.935 1.00 94.62 121 ASN A O 1
ATOM 973 N N . TRP A 1 122 ? -9.699 5.908 -8.996 1.00 96.31 122 TRP A N 1
ATOM 974 C CA . TRP A 1 122 ? -11.090 5.722 -9.404 1.00 96.31 122 TRP A CA 1
ATOM 975 C C . TRP A 1 122 ? -11.765 7.057 -9.725 1.00 96.31 122 TRP A C 1
ATOM 977 O O . TRP A 1 122 ? -12.460 7.180 -10.736 1.00 96.31 122 TRP A O 1
ATOM 987 N N . ARG A 1 123 ? -11.506 8.082 -8.904 1.00 95.69 123 ARG A N 1
ATOM 988 C CA . ARG A 1 123 ? -12.020 9.439 -9.106 1.00 95.69 123 ARG A CA 1
ATOM 989 C C . ARG A 1 123 ? -11.472 10.073 -10.378 1.00 95.69 123 ARG A C 1
ATOM 991 O O . ARG A 1 123 ? -12.202 10.765 -11.079 1.00 95.69 123 ARG A O 1
ATOM 998 N N . GLU A 1 124 ? -10.198 9.844 -10.674 1.00 95.19 124 GLU A N 1
ATOM 999 C CA . GLU A 1 124 ? -9.516 10.457 -11.814 1.00 95.19 124 GLU A CA 1
ATOM 1000 C C . GLU A 1 124 ? -10.016 9.919 -13.157 1.00 95.19 124 GLU A C 1
ATOM 1002 O O . GLU A 1 124 ? -10.332 10.708 -14.046 1.00 95.19 124 GLU A O 1
ATOM 1007 N N . VAL A 1 125 ? -10.087 8.591 -13.312 1.00 95.12 125 VAL A N 1
ATOM 1008 C CA . VAL A 1 125 ? -10.282 7.976 -14.636 1.00 95.12 125 VAL A CA 1
ATOM 1009 C C . VAL A 1 125 ? -11.524 7.111 -14.770 1.00 95.12 125 VAL A C 1
ATOM 1011 O O . VAL A 1 125 ? -11.869 6.769 -15.894 1.00 95.12 125 VAL A O 1
ATOM 1014 N N . ASN A 1 126 ? -12.214 6.751 -13.686 1.00 95.75 126 ASN A N 1
ATOM 1015 C CA . ASN A 1 126 ? -13.432 5.940 -13.756 1.00 95.75 126 ASN A CA 1
ATOM 1016 C C . ASN A 1 126 ? -14.666 6.810 -13.509 1.00 95.75 126 ASN A C 1
ATOM 1018 O O . ASN A 1 126 ? -15.371 7.153 -14.457 1.00 95.75 126 ASN A O 1
ATOM 1022 N N . SER A 1 127 ? -14.901 7.242 -12.267 1.00 95.50 127 SER A N 1
ATOM 1023 C CA . SER A 1 127 ? -16.054 8.096 -11.951 1.00 95.50 127 SER A CA 1
ATOM 1024 C C . SER A 1 127 ? -15.915 9.510 -12.528 1.00 95.50 127 SER A C 1
ATOM 1026 O O . SER A 1 127 ? -16.922 10.154 -12.814 1.00 95.50 127 SER A O 1
ATOM 1028 N N . GLY A 1 128 ? -14.687 9.962 -12.813 1.00 95.25 128 GLY A N 1
ATOM 1029 C CA . GLY A 1 128 ? -14.415 11.217 -13.523 1.00 95.25 128 GLY A CA 1
ATOM 1030 C C . GLY A 1 128 ? -14.963 11.271 -14.953 1.00 95.25 128 GLY A C 1
ATOM 1031 O O . GLY A 1 128 ? -15.166 12.362 -15.480 1.00 95.25 128 GLY A O 1
ATOM 1032 N N . GLN A 1 129 ? -15.271 10.122 -15.569 1.00 95.75 129 GLN A N 1
ATOM 1033 C CA . GLN A 1 129 ? -15.901 10.074 -16.894 1.00 95.75 129 GLN A CA 1
ATOM 1034 C C . GLN A 1 129 ? -17.374 10.509 -16.864 1.00 95.75 129 GLN A C 1
ATOM 1036 O O . GLN A 1 129 ? -17.905 10.943 -17.885 1.00 95.75 129 GLN A O 1
ATOM 1041 N N . ASN A 1 130 ? -18.043 10.386 -15.713 1.00 94.38 130 ASN A N 1
ATOM 1042 C CA . ASN A 1 130 ? -19.441 10.764 -15.536 1.00 94.38 130 ASN A CA 1
ATOM 1043 C C . ASN A 1 130 ? -19.700 11.196 -14.084 1.00 94.38 130 ASN A C 1
ATOM 1045 O O . ASN A 1 130 ? -20.196 10.427 -13.255 1.00 94.38 130 ASN A O 1
ATOM 1049 N N . VAL A 1 131 ? -19.316 12.437 -13.787 1.00 96.50 131 VAL A N 1
ATOM 1050 C CA . VAL A 1 131 ? -19.434 13.042 -12.456 1.00 96.50 131 VAL A CA 1
ATOM 1051 C C . VAL A 1 131 ? -20.901 13.125 -12.029 1.00 96.50 131 VAL A C 1
ATOM 1053 O O . VAL A 1 131 ? -21.746 13.628 -12.765 1.00 96.50 131 VAL A O 1
ATOM 1056 N N . ASP A 1 132 ? -21.193 12.674 -10.810 1.00 94.81 132 ASP A N 1
ATOM 1057 C CA . ASP A 1 132 ? -22.533 12.695 -10.215 1.00 94.81 132 ASP A CA 1
ATOM 1058 C C . ASP A 1 132 ? -22.428 12.901 -8.689 1.00 94.81 132 ASP A C 1
ATOM 1060 O O . ASP A 1 132 ? -21.355 13.157 -8.139 1.00 94.81 132 ASP A O 1
ATOM 1064 N N . THR A 1 133 ? -23.558 12.759 -8.005 1.00 96.50 133 THR A N 1
ATOM 1065 C CA . THR A 1 133 ? -23.793 12.981 -6.575 1.00 96.50 133 THR A CA 1
ATOM 1066 C C . THR A 1 133 ? -22.734 12.360 -5.655 1.00 96.50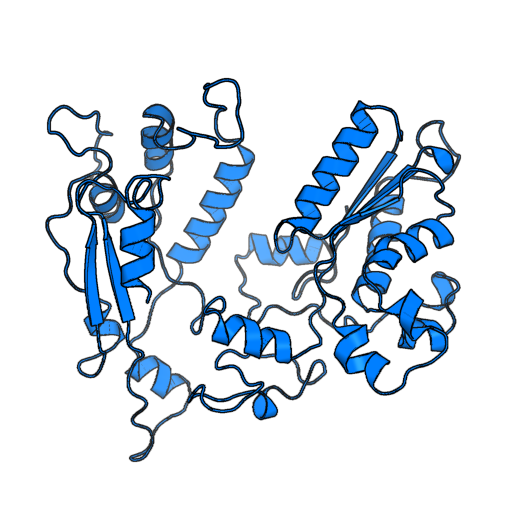 133 THR A C 1
ATOM 1068 O O . THR A 1 133 ? -22.342 12.990 -4.672 1.00 96.50 133 THR A O 1
ATOM 1071 N N . PHE A 1 134 ? -22.236 11.157 -5.961 1.00 96.44 134 PHE A N 1
ATOM 1072 C CA . PHE A 1 134 ? -21.290 10.430 -5.107 1.00 96.44 134 PHE A CA 1
ATOM 1073 C C . PHE A 1 134 ? -19.826 10.554 -5.559 1.00 96.44 134 PHE A C 1
ATOM 1075 O O . PHE A 1 134 ? -18.948 9.953 -4.946 1.00 96.44 134 PHE A O 1
ATOM 1082 N N . PHE A 1 135 ? -19.528 11.378 -6.571 1.00 96.88 135 PHE A N 1
ATOM 1083 C CA . PHE A 1 135 ? -18.176 11.552 -7.115 1.00 96.88 135 PHE A CA 1
ATOM 1084 C C . PHE A 1 135 ? -17.142 11.966 -6.056 1.00 96.88 135 PHE A C 1
ATOM 1086 O O . PHE A 1 135 ? -16.054 11.395 -5.975 1.00 96.88 135 PHE A O 1
ATOM 1093 N N . ILE A 1 136 ? -17.480 12.957 -5.226 1.00 96.00 136 ILE A N 1
ATOM 1094 C CA . ILE A 1 136 ? -16.596 13.433 -4.155 1.00 96.00 136 ILE A CA 1
ATOM 1095 C C . ILE A 1 136 ? -16.511 12.438 -2.991 1.00 96.00 136 ILE A C 1
ATOM 1097 O O . ILE A 1 136 ? -15.390 12.029 -2.685 1.00 96.00 136 ILE A O 1
ATOM 1101 N N . PRO A 1 137 ? -17.621 12.026 -2.341 1.00 94.62 137 PRO A N 1
ATOM 1102 C CA . PRO A 1 137 ? -17.534 11.134 -1.184 1.00 94.62 137 PRO A CA 1
ATOM 1103 C C . PRO A 1 137 ? -16.986 9.748 -1.547 1.00 94.62 137 PRO A C 1
ATOM 1105 O O . PRO A 1 137 ? -16.243 9.172 -0.760 1.00 94.62 137 PRO A O 1
ATOM 1108 N N . GLY A 1 138 ? -17.292 9.241 -2.744 1.00 94.44 138 GLY A N 1
ATOM 1109 C CA . GLY A 1 138 ? -16.830 7.936 -3.205 1.00 94.44 138 GLY A CA 1
ATOM 1110 C C . GLY A 1 138 ? -15.383 7.916 -3.696 1.00 94.44 138 GLY A C 1
ATOM 1111 O O . GLY A 1 138 ? -14.776 6.856 -3.701 1.00 94.44 138 GLY A O 1
ATOM 1112 N N . GLY A 1 139 ? -14.813 9.053 -4.108 1.00 93.44 139 GLY A N 1
ATOM 1113 C CA . GLY A 1 139 ? -13.487 9.086 -4.731 1.00 93.44 139 GLY A CA 1
ATOM 1114 C C . GLY A 1 139 ? -12.393 9.789 -3.927 1.00 93.44 139 GLY A C 1
ATOM 1115 O O . GLY A 1 139 ? -11.220 9.491 -4.099 1.00 93.44 139 GLY A O 1
ATOM 1116 N N . ASN A 1 140 ? -12.725 10.763 -3.079 1.00 93.44 140 ASN A N 1
ATOM 1117 C CA . ASN A 1 140 ? -11.707 11.582 -2.419 1.00 93.44 140 ASN A CA 1
ATOM 1118 C C . ASN A 1 140 ? -11.027 10.819 -1.264 1.00 93.44 140 ASN A C 1
ATOM 1120 O O . ASN A 1 140 ? -11.698 10.307 -0.369 1.00 93.44 140 ASN A O 1
ATOM 1124 N N . ARG A 1 141 ? -9.685 10.815 -1.241 1.00 91.19 141 ARG A N 1
ATOM 1125 C CA . ARG A 1 141 ? -8.856 10.138 -0.221 1.00 91.19 141 ARG A CA 1
ATOM 1126 C C . ARG A 1 141 ? -9.231 10.533 1.205 1.00 91.19 141 ARG A C 1
ATOM 1128 O O . ARG A 1 141 ? -9.288 9.675 2.076 1.00 91.19 141 ARG A O 1
ATOM 1135 N N . ALA A 1 142 ? -9.561 11.803 1.449 1.00 87.81 142 ALA A N 1
ATOM 1136 C CA . ALA A 1 142 ? -9.945 12.286 2.778 1.00 87.81 142 ALA A CA 1
ATOM 1137 C C . ALA A 1 142 ? -11.185 11.570 3.347 1.00 87.81 142 ALA A C 1
ATOM 1139 O O . ALA A 1 142 ? -11.364 11.527 4.562 1.00 87.81 142 ALA A O 1
ATOM 1140 N N . PHE A 1 143 ? -12.020 10.985 2.483 1.00 88.62 143 PHE A N 1
ATOM 1141 C CA . PHE A 1 143 ? -13.213 10.240 2.870 1.00 88.62 143 PHE A CA 1
ATOM 1142 C C . PHE A 1 143 ? -12.951 8.749 3.092 1.00 88.62 143 PHE A C 1
ATOM 1144 O O . PHE A 1 143 ? -13.872 8.069 3.516 1.00 88.62 143 PHE A O 1
ATOM 1151 N N . THR A 1 144 ? -11.732 8.231 2.896 1.00 91.00 144 THR A N 1
ATOM 1152 C CA . THR A 1 144 ? -11.413 6.797 3.076 1.00 91.00 144 THR A CA 1
ATOM 1153 C C . THR A 1 144 ? -11.920 6.202 4.395 1.00 91.00 144 THR A C 1
ATOM 1155 O O . THR A 1 144 ? -12.574 5.160 4.353 1.00 91.00 144 THR A O 1
ATOM 1158 N N . PRO A 1 145 ? -11.699 6.830 5.570 1.00 94.50 145 PRO A N 1
ATOM 1159 C CA . PRO A 1 145 ? -12.243 6.295 6.814 1.00 94.50 145 PRO A CA 1
ATOM 1160 C C . PRO A 1 145 ? -13.745 6.584 6.994 1.00 94.50 145 PRO A C 1
ATOM 1162 O O . PRO A 1 145 ? -14.405 5.917 7.784 1.00 94.50 145 PRO A O 1
ATOM 1165 N N . GLY A 1 146 ? -14.321 7.526 6.240 1.00 91.94 146 GLY A N 1
ATOM 1166 C CA . GLY A 1 146 ? -15.708 7.982 6.362 1.00 91.94 146 GLY A CA 1
ATOM 1167 C C . GLY A 1 146 ? -16.753 6.861 6.288 1.00 91.94 146 GLY A C 1
ATOM 1168 O O . GLY A 1 146 ? -17.537 6.732 7.232 1.00 91.94 146 GLY A O 1
ATOM 1169 N N . PRO A 1 147 ? -16.769 6.014 5.237 1.00 94.12 147 PRO A N 1
ATOM 1170 C CA . PRO A 1 147 ? -17.662 4.861 5.163 1.00 94.12 147 PRO A CA 1
ATOM 1171 C C . PRO A 1 147 ? -17.492 3.892 6.339 1.00 94.12 147 PRO A C 1
ATOM 1173 O O . PRO A 1 147 ? -18.490 3.393 6.858 1.00 94.12 147 PRO A O 1
ATOM 1176 N N . LEU A 1 148 ? -16.258 3.679 6.819 1.00 96.38 148 LEU A N 1
ATOM 1177 C CA . LEU A 1 148 ? -15.986 2.848 7.998 1.00 96.38 148 LEU A CA 1
ATOM 1178 C C . LEU A 1 148 ? -16.650 3.459 9.240 1.00 96.38 148 LEU A C 1
ATOM 1180 O O . LEU A 1 148 ? -17.429 2.801 9.930 1.00 96.38 148 LEU A O 1
ATOM 1184 N N . ASN A 1 149 ? -16.407 4.746 9.493 1.00 95.94 149 ASN A N 1
ATOM 1185 C CA . ASN A 1 149 ? -17.027 5.464 10.601 1.00 95.94 149 ASN A CA 1
ATOM 1186 C C . ASN A 1 149 ? -18.556 5.409 10.528 1.00 95.94 149 ASN A C 1
ATOM 1188 O O . ASN A 1 149 ? -19.215 5.116 11.527 1.00 95.94 149 ASN A O 1
ATOM 1192 N N . TYR A 1 150 ? -19.126 5.654 9.349 1.00 95.12 150 TYR A N 1
ATOM 1193 C CA . TYR A 1 150 ? -20.569 5.721 9.161 1.00 95.12 150 TYR A CA 1
ATOM 1194 C C . TYR A 1 150 ? -21.259 4.362 9.311 1.00 95.12 150 TYR A C 1
ATOM 1196 O O . TYR A 1 150 ? -22.301 4.282 9.971 1.00 95.12 150 TYR A O 1
ATOM 1204 N N . TYR A 1 151 ? -20.702 3.299 8.725 1.00 96.69 151 TYR A N 1
ATOM 1205 C CA . TYR A 1 151 ? -21.291 1.961 8.780 1.00 96.69 151 TYR A CA 1
ATOM 1206 C C . TYR A 1 151 ? -21.192 1.370 10.191 1.00 96.69 151 TYR A C 1
ATOM 1208 O O . TYR A 1 151 ? -22.208 0.994 10.780 1.00 96.69 151 TYR A O 1
ATOM 1216 N N . PHE A 1 152 ? -19.997 1.394 10.789 1.00 96.38 152 PHE A N 1
ATOM 1217 C CA . PHE A 1 152 ? -19.753 0.840 12.126 1.00 96.38 152 PHE A CA 1
ATOM 1218 C C . PHE A 1 152 ? -20.191 1.773 13.270 1.00 96.38 152 PHE A C 1
ATOM 1220 O O . PHE A 1 152 ? -20.174 1.377 14.437 1.00 96.38 152 PHE A O 1
ATOM 1227 N N . LYS A 1 153 ? -20.639 2.996 12.945 1.00 97.44 153 LYS A N 1
ATOM 1228 C CA . LYS A 1 153 ? -21.033 4.057 13.892 1.00 97.44 153 LYS A CA 1
ATOM 1229 C C . LYS A 1 153 ? -19.900 4.437 14.849 1.00 97.44 153 LYS A C 1
ATOM 1231 O O . LYS A 1 153 ? -20.143 4.673 16.027 1.00 97.44 153 LYS A O 1
ATOM 1236 N N . ILE A 1 154 ? -18.672 4.473 14.341 1.00 97.81 154 ILE A N 1
ATOM 1237 C CA . ILE A 1 154 ? -17.472 4.809 15.108 1.00 97.81 154 ILE A CA 1
ATOM 1238 C C . ILE A 1 154 ? -17.329 6.329 15.190 1.00 97.81 154 ILE A C 1
ATOM 1240 O O . ILE A 1 154 ? -17.298 7.001 14.156 1.00 97.81 154 ILE A O 1
ATOM 1244 N N . SER A 1 155 ? -17.199 6.856 16.407 1.00 97.56 155 SER A N 1
ATOM 1245 C CA . SER A 1 155 ? -17.106 8.295 16.691 1.00 97.56 155 SER A CA 1
ATOM 1246 C C . SER A 1 155 ? -15.804 8.721 17.379 1.00 97.56 155 SER A C 1
ATOM 1248 O O . SER A 1 155 ? -15.672 9.890 17.739 1.00 97.56 155 SER A O 1
ATOM 1250 N N . GLY A 1 156 ? -14.845 7.807 17.557 1.00 97.25 156 GLY A N 1
ATOM 1251 C CA . GLY A 1 156 ? -13.494 8.152 18.006 1.00 97.25 156 GLY A CA 1
ATOM 1252 C C . GLY A 1 156 ? -12.633 8.792 16.902 1.00 97.25 156 GLY A C 1
ATOM 1253 O O . GLY A 1 156 ? -13.148 9.162 15.840 1.00 97.25 156 GLY A O 1
ATOM 1254 N N . PRO A 1 157 ? -11.313 8.938 17.134 1.00 97.44 157 PRO A N 1
ATOM 1255 C CA . PRO A 1 157 ? -10.393 9.561 16.182 1.00 97.44 157 PRO A CA 1
ATOM 1256 C C . PRO A 1 157 ? -10.467 8.917 14.794 1.00 97.44 157 PRO A C 1
ATOM 1258 O O . PRO A 1 157 ? -10.487 7.695 14.681 1.00 97.44 157 PRO A O 1
ATOM 1261 N N . SER A 1 158 ? -10.489 9.730 13.738 1.00 97.00 158 SER A N 1
ATOM 1262 C CA . SER A 1 158 ? -10.565 9.254 12.356 1.00 97.00 158 SER A CA 1
ATOM 1263 C C . SER A 1 158 ? -9.618 10.044 11.462 1.00 97.00 158 SER A C 1
ATOM 1265 O O . SER A 1 158 ? -9.683 11.274 11.431 1.00 97.00 158 SER A O 1
ATOM 1267 N N . ALA A 1 159 ? -8.719 9.352 10.761 1.00 96.94 159 ALA A N 1
ATOM 1268 C CA . ALA A 1 159 ? -7.712 9.985 9.917 1.00 96.94 159 ALA A CA 1
ATOM 1269 C C . ALA A 1 159 ? -7.452 9.200 8.626 1.00 96.94 159 ALA A C 1
ATOM 1271 O O . ALA A 1 159 ? -7.201 7.993 8.645 1.00 96.94 159 ALA A O 1
ATOM 1272 N N . SER A 1 160 ? -7.448 9.932 7.510 1.00 96.75 160 SER A N 1
ATOM 1273 C CA . SER A 1 160 ? -6.848 9.489 6.251 1.00 96.75 160 SER A CA 1
ATOM 1274 C C . SER A 1 160 ? -5.410 9.986 6.171 1.00 96.75 160 SER A C 1
ATOM 1276 O O . SER A 1 160 ? -5.125 11.127 6.536 1.00 96.75 160 SER A O 1
ATOM 1278 N N . ILE A 1 161 ? -4.507 9.133 5.699 1.00 97.25 161 ILE A N 1
ATOM 1279 C CA . ILE A 1 161 ? -3.065 9.319 5.851 1.00 97.25 161 ILE A CA 1
ATOM 1280 C C . ILE A 1 161 ? -2.399 9.083 4.506 1.00 97.25 161 ILE A C 1
ATOM 1282 O O . ILE A 1 161 ? -2.602 8.045 3.880 1.00 97.25 161 ILE A O 1
ATOM 1286 N N . ASP A 1 162 ? -1.600 10.051 4.074 1.00 95.88 162 ASP A N 1
ATOM 1287 C CA . ASP A 1 162 ? -0.830 9.962 2.841 1.00 95.88 162 ASP A CA 1
ATOM 1288 C C . ASP A 1 162 ? 0.618 10.358 3.128 1.00 95.88 162 ASP A C 1
ATOM 1290 O O . ASP A 1 162 ? 0.953 11.527 3.323 1.00 95.88 162 ASP A O 1
ATOM 1294 N N . THR A 1 163 ? 1.469 9.344 3.202 1.00 91.19 163 THR A N 1
ATOM 1295 C CA . THR A 1 163 ? 2.928 9.471 3.227 1.00 91.19 163 THR A CA 1
ATOM 1296 C C . THR A 1 163 ? 3.531 8.632 2.097 1.00 91.19 163 THR A C 1
ATOM 1298 O O . THR A 1 163 ? 4.596 8.030 2.250 1.00 91.19 163 THR A O 1
ATOM 1301 N N . ALA A 1 164 ? 2.827 8.547 0.959 1.00 92.06 164 ALA A N 1
ATOM 1302 C CA . ALA A 1 164 ? 3.159 7.680 -0.169 1.00 92.06 164 ALA A CA 1
ATOM 1303 C C . ALA A 1 164 ? 3.298 6.196 0.247 1.00 92.06 164 ALA A C 1
ATOM 1305 O O . ALA A 1 164 ? 2.394 5.635 0.873 1.00 92.06 164 ALA A O 1
ATOM 1306 N N . CYS A 1 165 ? 4.413 5.537 -0.083 1.00 86.94 165 CYS A N 1
ATOM 1307 C CA . CYS A 1 165 ? 4.622 4.100 0.138 1.00 86.94 165 CYS A CA 1
ATOM 1308 C C . CYS A 1 165 ? 4.580 3.677 1.617 1.00 86.94 165 CYS A C 1
ATOM 1310 O O . CYS A 1 165 ? 4.367 2.503 1.906 1.00 86.94 165 CYS A O 1
ATOM 1312 N N . SER A 1 166 ? 4.771 4.607 2.559 1.00 90.50 166 SER A N 1
ATOM 1313 C CA . SER A 1 166 ? 4.750 4.322 3.999 1.00 90.50 166 SER A CA 1
ATOM 1314 C C . SER A 1 166 ? 3.394 4.583 4.665 1.00 90.50 166 SER A C 1
ATOM 1316 O O . SER A 1 166 ? 3.288 4.444 5.883 1.00 90.50 166 SER A O 1
ATOM 1318 N N . SER A 1 167 ? 2.350 4.929 3.898 1.00 94.12 167 SER A N 1
ATOM 1319 C CA . SER A 1 167 ? 1.060 5.401 4.435 1.00 94.12 167 SER A CA 1
ATOM 1320 C C . SER A 1 167 ? 0.405 4.434 5.425 1.00 94.12 167 SER A C 1
ATOM 1322 O O . SER A 1 167 ? -0.107 4.866 6.455 1.00 94.12 167 SER A O 1
ATOM 1324 N N . SER A 1 168 ? 0.436 3.124 5.159 1.00 95.06 168 SER A N 1
ATOM 1325 C CA . SER A 1 168 ? -0.137 2.116 6.065 1.00 95.06 168 SER A CA 1
ATOM 1326 C C . SER A 1 168 ? 0.644 2.002 7.378 1.00 95.06 168 SER A C 1
ATOM 1328 O O . SER A 1 168 ? 0.046 1.865 8.444 1.00 95.06 168 SER A O 1
ATOM 1330 N N . LEU A 1 169 ? 1.974 2.121 7.336 1.00 93.94 169 LEU A N 1
ATOM 1331 C CA . LEU A 1 169 ? 2.800 2.106 8.542 1.00 93.94 169 LEU A CA 1
ATOM 1332 C C . LEU A 1 169 ? 2.646 3.407 9.340 1.00 93.94 169 LEU A C 1
ATOM 1334 O O . LEU A 1 169 ? 2.558 3.363 10.565 1.00 93.94 169 LEU A O 1
ATOM 1338 N N . ALA A 1 170 ? 2.534 4.552 8.663 1.00 92.44 170 ALA A N 1
ATOM 1339 C CA . ALA A 1 170 ? 2.189 5.823 9.296 1.00 92.44 170 ALA A CA 1
ATOM 1340 C C . ALA A 1 170 ? 0.802 5.763 9.967 1.00 92.44 170 ALA A C 1
ATOM 1342 O O . ALA A 1 170 ? 0.629 6.295 11.065 1.00 92.44 170 ALA A O 1
ATOM 1343 N N . ALA A 1 171 ? -0.159 5.050 9.366 1.00 97.31 171 ALA A N 1
ATOM 1344 C CA . ALA A 1 171 ? -1.465 4.774 9.962 1.00 97.31 171 ALA A CA 1
ATOM 1345 C C . ALA A 1 171 ? -1.387 3.951 11.240 1.00 97.31 171 ALA A C 1
ATOM 1347 O O . ALA A 1 171 ? -1.956 4.348 12.257 1.00 97.31 171 ALA A O 1
ATOM 1348 N N . ILE A 1 172 ? -0.625 2.860 11.218 1.00 97.62 172 ILE A N 1
ATOM 1349 C CA . ILE A 1 172 ? -0.372 2.050 12.412 1.00 97.62 172 ILE A CA 1
ATOM 1350 C C . ILE A 1 172 ? 0.327 2.886 13.489 1.00 97.62 172 ILE A C 1
ATOM 1352 O O . ILE A 1 172 ? -0.071 2.849 14.650 1.00 97.62 172 ILE A O 1
ATOM 1356 N N . HIS A 1 173 ? 1.323 3.693 13.118 1.00 97.38 173 HIS A N 1
ATOM 1357 C CA . HIS A 1 173 ? 2.025 4.566 14.056 1.00 97.38 173 HIS A CA 1
ATOM 1358 C C . HIS A 1 173 ? 1.079 5.572 14.733 1.00 97.38 173 HIS A C 1
ATOM 1360 O O . HIS A 1 173 ? 1.138 5.750 15.951 1.00 97.38 173 HIS A O 1
ATOM 1366 N N . MET A 1 174 ? 0.179 6.211 13.980 1.00 96.38 174 MET A N 1
ATOM 1367 C CA . MET A 1 174 ? -0.810 7.120 14.568 1.00 96.38 174 MET A CA 1
ATOM 1368 C C . MET A 1 174 ? -1.833 6.386 15.439 1.00 96.38 174 MET A C 1
ATOM 1370 O O . MET A 1 174 ? -2.124 6.859 16.535 1.00 96.38 174 MET A O 1
ATOM 1374 N N . ALA A 1 175 ? -2.284 5.199 15.029 1.00 98.38 175 ALA A N 1
ATOM 1375 C CA . ALA A 1 175 ? -3.165 4.356 15.834 1.00 98.38 175 ALA A CA 1
ATOM 1376 C C . ALA A 1 175 ? -2.533 3.970 17.184 1.00 98.38 175 ALA A C 1
ATOM 1378 O O . ALA A 1 175 ? -3.156 4.149 18.229 1.00 98.38 175 ALA A O 1
ATOM 1379 N N . CYS A 1 176 ? -1.277 3.507 17.183 1.00 97.81 176 CYS A N 1
ATOM 1380 C CA . CYS A 1 176 ? -0.538 3.184 18.407 1.00 97.81 176 CYS A CA 1
ATOM 1381 C C . CYS A 1 176 ? -0.413 4.398 19.333 1.00 97.81 176 CYS A C 1
ATOM 1383 O O . CYS A 1 176 ? -0.654 4.284 20.533 1.00 97.81 176 CYS A O 1
ATOM 1385 N N . ASN A 1 177 ? -0.099 5.574 18.783 1.00 97.44 177 ASN A N 1
ATOM 1386 C CA . ASN A 1 177 ? -0.020 6.802 19.571 1.00 97.44 177 ASN A CA 1
ATOM 1387 C C . ASN A 1 177 ? -1.370 7.196 20.184 1.00 97.44 177 ASN A C 1
ATOM 1389 O O . ASN A 1 177 ? -1.399 7.604 21.343 1.00 97.44 177 ASN A O 1
ATOM 1393 N N . SER A 1 178 ? -2.480 7.042 19.458 1.00 97.81 178 SER A N 1
ATOM 1394 C CA . SER A 1 178 ? -3.821 7.298 19.999 1.00 97.81 178 SER A CA 1
ATOM 1395 C C . SER A 1 178 ? -4.226 6.302 21.087 1.00 97.81 178 SER A C 1
ATOM 1397 O O . SER A 1 178 ? -4.900 6.694 22.038 1.00 97.81 178 SER A O 1
ATOM 1399 N N . LEU A 1 179 ? -3.782 5.044 21.007 1.00 98.31 179 LEU A N 1
ATOM 1400 C CA . LEU A 1 179 ? -3.948 4.073 22.094 1.00 98.31 179 LEU A CA 1
ATOM 1401 C C . LEU A 1 179 ? -3.109 4.465 23.323 1.00 98.31 179 LEU A C 1
ATOM 1403 O O . LEU A 1 179 ? -3.634 4.541 24.430 1.00 98.31 179 LEU A O 1
ATOM 1407 N N . TRP A 1 180 ? -1.821 4.785 23.146 1.00 98.19 180 TRP A N 1
ATOM 1408 C CA . TRP A 1 180 ? -0.934 5.179 24.253 1.00 98.19 180 TRP A CA 1
ATOM 1409 C C . TRP A 1 180 ? -1.358 6.474 24.946 1.00 98.19 180 TRP A C 1
ATOM 1411 O O . TRP A 1 180 ? -1.160 6.621 26.151 1.00 98.19 180 TRP A O 1
ATOM 1421 N N . ARG A 1 181 ? -1.948 7.411 24.199 1.00 97.56 181 ARG A N 1
ATOM 1422 C CA . ARG A 1 181 ? -2.489 8.671 24.730 1.00 97.56 181 ARG A CA 1
ATOM 1423 C C . ARG A 1 181 ? -3.909 8.543 25.267 1.00 97.56 181 ARG A C 1
ATOM 1425 O O . ARG A 1 181 ? -4.435 9.520 25.790 1.00 97.56 181 ARG A O 1
ATOM 1432 N N . ASN A 1 182 ? -4.504 7.351 25.189 1.00 97.81 182 ASN A N 1
ATOM 1433 C CA . ASN A 1 182 ? -5.865 7.077 25.635 1.00 97.81 182 ASN A CA 1
ATOM 1434 C C . ASN A 1 182 ? -6.942 7.890 24.879 1.00 97.81 182 ASN A C 1
ATOM 1436 O O . ASN A 1 182 ? -8.050 8.099 25.386 1.00 97.81 182 ASN A O 1
ATOM 1440 N N . ASP A 1 183 ? -6.649 8.315 23.646 1.00 97.94 183 ASP A N 1
ATOM 1441 C CA . ASP A 1 183 ? -7.627 8.942 22.746 1.00 97.94 183 ASP A CA 1
ATOM 1442 C C . ASP A 1 183 ? -8.690 7.919 22.303 1.00 97.94 183 ASP A C 1
ATOM 1444 O O . ASP A 1 183 ? -9.853 8.262 22.094 1.00 97.94 183 ASP A O 1
ATOM 1448 N N . CYS A 1 184 ? -8.304 6.643 22.214 1.00 98.44 184 CYS A N 1
ATOM 1449 C CA . CYS A 1 184 ? -9.172 5.496 21.947 1.00 98.44 184 CYS A CA 1
ATOM 1450 C C . CYS A 1 184 ? -8.677 4.256 22.710 1.00 98.44 184 CYS A C 1
ATOM 1452 O O . CYS A 1 184 ? -7.519 4.209 23.120 1.00 98.44 184 CYS A O 1
ATOM 1454 N N . ASP A 1 185 ? -9.548 3.260 22.879 1.00 98.44 185 ASP A N 1
ATOM 1455 C CA . ASP A 1 185 ? -9.242 1.980 23.543 1.00 98.44 185 ASP A CA 1
ATOM 1456 C C . ASP A 1 185 ? -9.095 0.825 22.536 1.00 98.44 185 ASP A C 1
ATOM 1458 O O . ASP A 1 185 ? -8.486 -0.200 22.834 1.00 98.44 185 ASP A O 1
ATOM 1462 N N . THR A 1 186 ? -9.655 0.997 21.337 1.00 98.62 186 THR A N 1
ATOM 1463 C CA . THR A 1 186 ? -9.517 0.097 20.188 1.00 98.62 186 THR A CA 1
ATOM 1464 C C . THR A 1 186 ? -9.186 0.940 18.963 1.00 98.62 186 THR A C 1
ATOM 1466 O O . THR A 1 186 ? -9.776 2.000 18.770 1.00 98.62 186 THR A O 1
ATOM 1469 N N . ALA A 1 187 ? -8.283 0.478 18.100 1.00 98.44 187 ALA A N 1
ATOM 1470 C CA . ALA A 1 187 ? -7.951 1.181 16.865 1.00 98.44 187 ALA A CA 1
ATOM 1471 C C . ALA A 1 187 ? -8.001 0.242 15.659 1.00 98.44 187 ALA A C 1
ATOM 1473 O O . ALA A 1 187 ? -7.459 -0.862 15.684 1.00 98.44 187 ALA A O 1
ATOM 1474 N N . ILE A 1 188 ? -8.638 0.712 14.593 1.00 98.50 188 ILE A N 1
ATOM 1475 C CA . ILE A 1 188 ? -8.644 0.092 13.274 1.00 98.50 188 ILE A CA 1
ATOM 1476 C C . ILE A 1 188 ? -7.565 0.800 12.461 1.00 98.50 188 ILE A C 1
ATOM 1478 O O . ILE A 1 188 ? -7.673 1.999 12.212 1.00 98.50 188 ILE A O 1
ATOM 1482 N N . ALA A 1 189 ? -6.527 0.070 12.060 1.00 98.19 189 ALA A N 1
ATOM 1483 C CA . ALA A 1 189 ? -5.425 0.599 11.265 1.00 98.19 189 ALA A CA 1
ATOM 1484 C C . ALA A 1 189 ? -5.225 -0.235 9.997 1.00 98.19 189 ALA A C 1
ATOM 1486 O O . ALA A 1 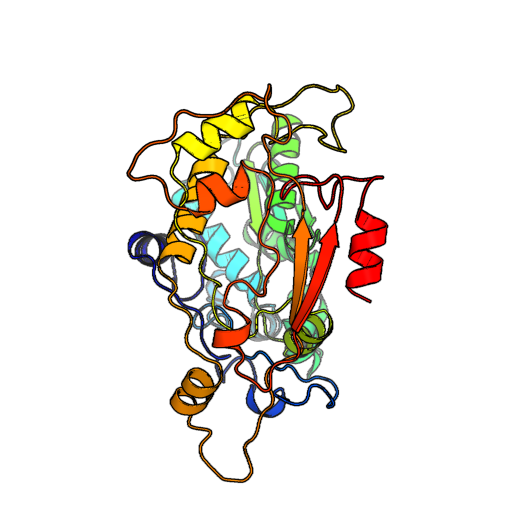189 ? -5.270 -1.465 10.052 1.00 98.19 189 ALA A O 1
ATOM 1487 N N . GLY A 1 190 ? -4.993 0.422 8.864 1.00 97.19 190 GLY A N 1
ATOM 1488 C CA . GLY A 1 190 ? -4.801 -0.262 7.589 1.00 97.19 190 GLY A CA 1
ATOM 1489 C C . GLY A 1 190 ? -4.386 0.669 6.458 1.00 97.19 190 GLY A C 1
ATOM 1490 O O . GLY A 1 190 ? -4.022 1.827 6.669 1.00 97.19 190 GLY A O 1
ATOM 1491 N N . GLY A 1 191 ? -4.436 0.154 5.236 1.00 97.25 191 GLY A N 1
ATOM 1492 C CA . GLY A 1 191 ? -4.222 0.946 4.036 1.00 97.25 191 GLY A CA 1
ATOM 1493 C C . GLY A 1 191 ? -4.798 0.266 2.806 1.00 97.25 191 GLY A C 1
ATOM 1494 O O . GLY A 1 191 ? -5.048 -0.938 2.815 1.00 97.25 191 GLY A O 1
ATOM 1495 N N . THR A 1 192 ? -5.020 1.048 1.757 1.00 96.69 192 THR A N 1
ATOM 1496 C CA . THR A 1 192 ? -5.596 0.575 0.501 1.00 96.69 192 THR A CA 1
ATOM 1497 C C . THR A 1 192 ? -4.824 1.120 -0.693 1.00 96.69 192 THR A C 1
ATOM 1499 O O . THR A 1 192 ? -4.313 2.241 -0.665 1.00 96.69 192 THR A O 1
ATOM 1502 N N . ASN A 1 193 ? -4.705 0.298 -1.733 1.00 96.44 193 ASN A N 1
ATOM 1503 C CA . ASN A 1 193 ? -4.092 0.677 -2.996 1.00 96.44 193 ASN A CA 1
ATOM 1504 C C . ASN A 1 193 ? -4.715 -0.143 -4.129 1.00 96.44 193 ASN A C 1
ATOM 1506 O O . ASN A 1 193 ? -4.440 -1.337 -4.266 1.00 96.44 193 ASN A O 1
ATOM 1510 N N . VAL A 1 194 ? -5.545 0.500 -4.948 1.00 95.69 194 VAL A N 1
ATOM 1511 C CA . VAL A 1 194 ? -6.123 -0.103 -6.152 1.00 95.69 194 VAL A CA 1
ATOM 1512 C C . VAL A 1 194 ? -5.767 0.770 -7.345 1.00 95.69 194 VAL A C 1
ATOM 1514 O O . VAL A 1 194 ? -6.204 1.910 -7.458 1.00 95.69 194 VAL A O 1
ATOM 1517 N N . MET A 1 195 ? -4.963 0.225 -8.255 1.00 94.75 195 MET A N 1
ATOM 1518 C CA . MET A 1 195 ? -4.546 0.946 -9.454 1.00 94.75 195 MET A CA 1
ATOM 1519 C C . MET A 1 195 ? -5.563 0.756 -10.577 1.00 94.75 195 MET A C 1
ATOM 1521 O O . MET A 1 195 ? -5.729 -0.354 -11.089 1.00 94.75 195 MET A O 1
ATOM 1525 N N . THR A 1 196 ? -6.197 1.851 -10.992 1.00 95.12 196 THR A N 1
ATOM 1526 C CA . THR A 1 196 ? -7.071 1.895 -12.179 1.00 95.12 196 THR A CA 1
ATOM 1527 C C . THR A 1 196 ? -6.604 2.892 -13.238 1.00 95.12 196 THR A C 1
ATOM 1529 O O . THR A 1 196 ? -7.002 2.779 -14.393 1.00 95.12 196 THR A O 1
ATOM 1532 N N . ASN A 1 197 ? -5.721 3.831 -12.877 1.00 95.69 197 ASN A N 1
ATOM 1533 C CA . ASN A 1 197 ? -5.225 4.866 -13.779 1.00 95.69 197 ASN A CA 1
ATOM 1534 C C . ASN A 1 197 ? -3.909 4.440 -14.473 1.00 95.69 197 ASN A C 1
ATOM 1536 O O . ASN A 1 197 ? -2.904 4.238 -13.777 1.00 95.69 197 ASN A O 1
ATOM 1540 N N . PRO A 1 198 ? -3.872 4.333 -15.820 1.00 95.50 198 PRO A N 1
ATOM 1541 C CA . PRO A 1 198 ? -2.646 4.040 -16.568 1.00 95.50 198 PRO A CA 1
ATOM 1542 C C . PRO A 1 198 ? -1.583 5.143 -16.466 1.00 95.50 198 PRO A C 1
ATOM 1544 O O . PRO A 1 198 ? -0.395 4.860 -16.631 1.00 95.50 198 PRO A O 1
ATOM 1547 N N . ASP A 1 199 ? -1.963 6.384 -16.155 1.00 95.50 199 ASP A N 1
ATOM 1548 C CA . ASP A 1 199 ? -1.012 7.491 -16.025 1.00 95.50 199 ASP A CA 1
ATOM 1549 C C . ASP A 1 199 ? -0.055 7.294 -14.840 1.00 95.50 199 ASP A C 1
ATOM 1551 O O . ASP A 1 199 ? 1.077 7.777 -14.895 1.00 95.50 199 ASP A O 1
ATOM 1555 N N . ASN A 1 200 ? -0.426 6.493 -13.830 1.00 93.75 200 ASN A N 1
ATOM 1556 C CA . ASN A 1 200 ? 0.509 6.069 -12.783 1.00 93.75 200 ASN A CA 1
ATOM 1557 C C . ASN A 1 200 ? 1.700 5.304 -13.375 1.00 93.75 200 ASN A C 1
ATOM 1559 O O . ASN A 1 200 ? 2.845 5.569 -13.017 1.00 93.75 200 ASN A O 1
ATOM 1563 N N . PHE A 1 201 ? 1.452 4.384 -14.316 1.00 93.38 201 PHE A N 1
ATOM 1564 C CA . PHE A 1 201 ? 2.519 3.637 -14.985 1.00 93.38 201 PHE A CA 1
ATOM 1565 C C . PHE A 1 201 ? 3.386 4.558 -15.840 1.00 93.38 201 PHE A C 1
ATOM 1567 O O . PHE A 1 201 ? 4.607 4.404 -15.871 1.00 93.38 201 PHE A O 1
ATOM 1574 N N . ALA A 1 202 ? 2.770 5.518 -16.535 1.00 93.62 202 ALA A N 1
ATOM 1575 C CA . ALA A 1 202 ? 3.487 6.477 -17.370 1.00 93.62 202 ALA A CA 1
ATOM 1576 C C . ALA A 1 202 ? 4.354 7.438 -16.541 1.00 93.62 202 ALA A C 1
ATOM 1578 O O . ALA A 1 202 ? 5.478 7.750 -16.939 1.00 93.62 202 ALA A O 1
ATOM 1579 N N . GLY A 1 203 ? 3.841 7.911 -15.403 1.00 88.31 203 GLY A N 1
ATOM 1580 C CA . GLY A 1 203 ? 4.552 8.790 -14.479 1.00 88.31 203 GLY A CA 1
ATOM 1581 C C . GLY A 1 203 ? 5.694 8.071 -13.767 1.00 88.31 203 GLY A C 1
ATOM 1582 O O . GLY A 1 203 ? 6.824 8.555 -13.783 1.00 88.31 203 GLY A O 1
ATOM 1583 N N . LEU A 1 204 ? 5.429 6.886 -13.209 1.00 86.75 204 LEU A N 1
ATOM 1584 C CA . LEU A 1 204 ? 6.437 6.104 -12.492 1.00 86.75 204 LEU A CA 1
ATOM 1585 C C . LEU A 1 204 ? 7.550 5.586 -13.418 1.00 86.75 204 LEU A C 1
ATOM 1587 O O . LEU A 1 204 ? 8.711 5.608 -13.023 1.00 86.75 204 LEU A O 1
ATOM 1591 N N . ASP A 1 205 ? 7.244 5.182 -14.658 1.00 86.62 205 ASP A N 1
ATOM 1592 C CA . ASP A 1 205 ? 8.277 4.795 -15.638 1.00 86.62 205 ASP A CA 1
ATOM 1593 C C . ASP A 1 205 ? 9.120 5.994 -16.090 1.00 86.62 205 ASP A C 1
ATOM 1595 O O . ASP A 1 205 ? 10.341 5.882 -16.198 1.00 86.62 205 ASP A O 1
ATOM 1599 N N . ARG A 1 206 ? 8.506 7.173 -16.282 1.00 82.50 206 ARG A N 1
ATOM 1600 C CA . ARG A 1 206 ? 9.251 8.418 -16.549 1.00 82.50 206 ARG A CA 1
ATOM 1601 C C . ARG A 1 206 ? 10.154 8.824 -15.392 1.00 82.50 206 ARG A C 1
ATOM 1603 O O . ARG A 1 206 ? 11.223 9.367 -15.635 1.00 82.50 206 ARG A O 1
ATOM 1610 N N . GLY A 1 207 ? 9.719 8.566 -14.164 1.00 71.50 207 GLY A N 1
ATOM 1611 C CA . GLY A 1 207 ? 10.517 8.759 -12.957 1.00 71.50 207 GLY A CA 1
ATOM 1612 C C . GLY A 1 207 ? 11.497 7.621 -12.668 1.00 71.50 207 GLY A C 1
ATOM 1613 O O . GLY A 1 207 ? 12.137 7.648 -11.626 1.00 71.50 207 GLY A O 1
ATOM 1614 N N . HIS A 1 208 ? 11.612 6.623 -13.552 1.00 75.69 208 HIS A N 1
ATOM 1615 C CA . HIS A 1 208 ? 12.494 5.464 -13.390 1.00 75.69 208 HIS A CA 1
ATOM 1616 C C . HIS A 1 208 ? 12.230 4.615 -12.131 1.00 75.69 208 HIS A C 1
ATOM 1618 O O . HIS A 1 208 ? 13.094 3.857 -11.701 1.00 75.69 208 HIS A O 1
ATOM 1624 N N . PHE A 1 209 ? 11.021 4.686 -11.568 1.00 73.81 209 PHE A N 1
ATOM 1625 C CA . PHE A 1 209 ? 10.621 3.903 -10.395 1.00 73.81 209 PHE A CA 1
ATOM 1626 C C . PHE A 1 209 ? 10.215 2.463 -10.739 1.00 73.81 209 PHE A C 1
ATOM 1628 O O . PHE A 1 209 ? 10.202 1.603 -9.861 1.00 73.81 209 PHE A O 1
ATOM 1635 N N . LEU A 1 210 ? 9.841 2.191 -11.994 1.00 79.00 210 LEU A N 1
ATOM 1636 C CA . LEU A 1 210 ? 9.368 0.871 -12.416 1.00 79.00 210 LEU A CA 1
ATOM 1637 C C . LEU A 1 210 ? 10.504 0.010 -12.967 1.00 79.00 210 LEU A C 1
ATOM 1639 O O . LEU A 1 210 ? 11.245 0.427 -13.859 1.00 79.00 210 LEU A O 1
ATOM 1643 N N . SER A 1 211 ? 10.574 -1.237 -12.498 1.00 73.94 211 SER A N 1
ATOM 1644 C CA . SER A 1 211 ? 11.466 -2.232 -13.089 1.00 73.94 211 SER A CA 1
ATOM 1645 C C . SER A 1 211 ? 10.931 -2.722 -14.435 1.00 73.94 211 SER A C 1
ATOM 1647 O O . SER A 1 211 ? 9.744 -3.015 -14.588 1.00 73.94 211 SER A O 1
ATOM 1649 N N . ARG A 1 212 ? 11.824 -2.835 -15.423 1.00 67.69 212 ARG A N 1
ATOM 1650 C CA . ARG A 1 212 ? 11.505 -3.296 -16.790 1.00 67.69 212 ARG A CA 1
ATOM 1651 C C . ARG A 1 212 ? 11.611 -4.813 -16.951 1.00 67.69 212 ARG A C 1
ATOM 1653 O O . ARG A 1 212 ? 11.013 -5.385 -17.862 1.00 67.69 212 ARG A O 1
ATOM 1660 N N . THR A 1 213 ? 12.359 -5.450 -16.060 1.00 58.00 213 THR A N 1
ATOM 1661 C CA . THR A 1 213 ? 12.514 -6.900 -15.924 1.00 58.00 213 THR A CA 1
ATOM 1662 C C . THR A 1 213 ? 12.062 -7.290 -14.516 1.00 58.00 213 THR A C 1
ATOM 1664 O O . THR A 1 213 ? 12.190 -6.488 -13.592 1.00 58.00 213 THR A O 1
ATOM 1667 N N . GLY A 1 214 ? 11.488 -8.480 -14.334 1.00 45.25 214 GLY A N 1
ATOM 1668 C CA . GLY A 1 214 ? 11.235 -9.037 -12.996 1.00 45.25 214 GLY A CA 1
ATOM 1669 C C . GLY A 1 214 ? 12.517 -9.095 -12.143 1.00 45.25 214 GLY A C 1
ATOM 1670 O O . GLY A 1 214 ? 13.591 -8.750 -12.644 1.00 45.25 214 GLY A O 1
ATOM 1671 N N . PRO A 1 215 ? 12.403 -9.446 -10.852 1.00 47.62 215 PRO A N 1
ATOM 1672 C CA . PRO A 1 215 ? 13.381 -9.106 -9.813 1.00 47.62 215 PRO A CA 1
ATOM 1673 C C . PRO A 1 215 ? 14.823 -9.525 -10.147 1.00 47.62 215 PRO A C 1
ATOM 1675 O O . PRO A 1 215 ? 15.048 -10.575 -10.720 1.00 47.62 215 PRO A O 1
ATOM 1678 N N . ILE A 1 216 ? 15.799 -8.683 -9.791 1.00 45.75 216 ILE A N 1
ATOM 1679 C CA . ILE A 1 216 ? 17.238 -8.875 -10.054 1.00 45.75 216 ILE A CA 1
ATOM 1680 C C . ILE A 1 216 ? 17.830 -9.846 -9.029 1.00 45.75 216 ILE A C 1
ATOM 1682 O O . ILE A 1 216 ? 17.694 -9.622 -7.832 1.00 45.75 216 ILE A O 1
ATOM 1686 N N . GLY A 1 217 ? 18.547 -10.871 -9.481 1.00 44.84 217 GLY A N 1
ATOM 1687 C CA . GLY A 1 217 ? 19.139 -11.862 -8.589 1.00 44.84 217 GLY A CA 1
ATOM 1688 C C . GLY A 1 217 ? 20.338 -11.332 -7.809 1.00 44.84 217 GLY A C 1
ATOM 1689 O O . GLY A 1 217 ? 21.304 -10.840 -8.390 1.00 44.84 217 GLY A O 1
ATOM 1690 N N . LEU A 1 218 ? 20.267 -11.442 -6.486 1.00 50.41 218 LEU A N 1
ATOM 1691 C CA . LEU A 1 218 ? 21.366 -11.223 -5.553 1.00 50.41 218 LEU A CA 1
ATOM 1692 C C . LEU A 1 218 ? 21.584 -12.559 -4.848 1.00 50.41 218 LEU A C 1
ATOM 1694 O O . LEU A 1 218 ? 20.666 -13.051 -4.200 1.00 50.41 218 LEU A O 1
ATOM 1698 N N . GLY A 1 219 ? 22.769 -13.152 -5.007 1.00 54.81 219 GLY A N 1
ATOM 1699 C CA . GLY A 1 219 ? 23.097 -14.428 -4.369 1.00 54.81 219 GLY A CA 1
ATOM 1700 C C . GLY A 1 219 ? 22.898 -14.387 -2.849 1.00 54.81 219 GLY A C 1
ATOM 1701 O O . GLY A 1 219 ? 23.108 -13.348 -2.211 1.00 54.81 219 GLY A O 1
ATOM 1702 N N . LYS A 1 220 ? 22.494 -15.517 -2.261 1.00 65.62 220 LYS A N 1
ATOM 1703 C CA . LYS A 1 220 ? 22.155 -15.621 -0.835 1.00 65.62 220 LYS A CA 1
ATOM 1704 C C . LYS A 1 220 ? 23.377 -15.412 0.056 1.00 65.62 220 LYS A C 1
ATOM 1706 O O . LYS A 1 220 ? 24.275 -16.247 0.126 1.00 65.62 220 LYS A O 1
ATOM 1711 N N . LEU A 1 221 ? 23.378 -14.311 0.804 1.00 70.44 221 LEU A N 1
ATOM 1712 C CA . LEU A 1 221 ? 24.371 -14.052 1.843 1.00 70.44 221 LEU A CA 1
ATOM 1713 C C . LEU A 1 221 ? 24.024 -14.835 3.126 1.00 70.44 221 LEU A C 1
ATOM 1715 O O . LEU A 1 221 ? 22.853 -14.893 3.511 1.00 70.44 221 LEU A O 1
ATOM 1719 N N . PRO A 1 222 ? 25.006 -15.446 3.813 1.00 72.12 222 PRO A N 1
ATOM 1720 C CA . PRO A 1 222 ? 24.737 -16.257 4.994 1.00 72.12 222 PRO A CA 1
ATOM 1721 C C . PRO A 1 222 ? 24.328 -15.379 6.183 1.00 72.12 222 PRO A C 1
ATOM 1723 O O . PRO A 1 222 ? 24.858 -14.286 6.361 1.00 72.12 222 PRO A O 1
ATOM 1726 N N . LEU A 1 223 ? 23.449 -15.887 7.058 1.00 71.88 223 LEU A N 1
ATOM 1727 C CA . LEU A 1 223 ? 22.922 -15.141 8.214 1.00 71.88 223 LEU A CA 1
ATOM 1728 C C . LEU A 1 223 ? 24.024 -14.516 9.086 1.00 71.88 223 LEU A C 1
ATOM 1730 O O . LEU A 1 223 ? 23.927 -13.368 9.502 1.00 71.88 223 LEU A O 1
ATOM 1734 N N . ARG A 1 224 ? 25.120 -15.256 9.275 1.00 77.00 224 ARG A N 1
ATOM 1735 C CA . ARG A 1 224 ? 26.312 -14.834 10.027 1.00 77.00 224 ARG A CA 1
ATOM 1736 C C . ARG A 1 224 ? 26.981 -13.566 9.481 1.00 77.00 224 ARG A C 1
ATOM 1738 O O . ARG A 1 224 ? 27.702 -12.891 10.209 1.00 77.00 224 ARG A O 1
ATOM 1745 N N . LEU A 1 225 ? 26.800 -13.267 8.192 1.00 74.75 225 LEU A N 1
ATOM 1746 C CA . LEU A 1 225 ? 27.290 -12.033 7.594 1.00 74.75 225 LEU A CA 1
ATOM 1747 C C . LEU A 1 225 ? 26.440 -10.843 8.019 1.00 74.75 225 LEU A C 1
ATOM 1749 O O . LEU A 1 225 ? 26.931 -9.744 7.887 1.00 74.75 225 LEU A O 1
ATOM 1753 N N . TYR A 1 226 ? 25.216 -11.005 8.520 1.00 72.44 226 TYR A N 1
ATOM 1754 C CA . TYR A 1 226 ? 24.435 -9.885 9.056 1.00 72.44 226 TYR A CA 1
ATOM 1755 C C . TYR A 1 226 ? 24.815 -9.552 10.493 1.00 72.44 226 TYR A C 1
ATOM 1757 O O . TYR A 1 226 ? 24.923 -8.373 10.827 1.00 72.44 226 TYR A O 1
ATOM 1765 N N . ASP A 1 227 ? 25.113 -10.572 11.300 1.00 73.75 227 ASP A N 1
ATOM 1766 C CA . ASP A 1 227 ? 25.573 -10.394 12.681 1.00 73.75 227 ASP A CA 1
ATOM 1767 C C . ASP A 1 227 ? 26.861 -9.559 12.752 1.00 73.75 227 ASP A C 1
ATOM 1769 O O . ASP A 1 227 ? 27.056 -8.775 13.677 1.00 73.75 227 ASP A O 1
ATOM 1773 N N . PHE A 1 228 ? 27.744 -9.700 11.759 1.00 78.44 228 PHE A N 1
ATOM 1774 C CA . PHE A 1 228 ? 29.028 -9.005 11.715 1.00 78.44 228 PHE A CA 1
ATOM 1775 C C . PHE A 1 228 ? 28.915 -7.468 11.514 1.00 78.44 228 PHE A C 1
ATOM 1777 O O . PHE A 1 228 ? 29.388 -6.731 12.379 1.00 78.44 228 PHE A O 1
ATOM 1784 N N . PRO A 1 229 ? 28.298 -6.937 10.438 1.00 68.44 229 PRO A N 1
ATOM 1785 C CA . PRO A 1 229 ? 28.060 -5.516 10.252 1.00 68.44 229 PRO A CA 1
ATOM 1786 C C . PRO A 1 229 ? 27.087 -4.935 11.285 1.00 68.44 229 PRO A C 1
ATOM 1788 O O . PRO A 1 229 ? 27.259 -3.774 11.637 1.00 68.44 229 PRO A O 1
ATOM 1791 N N . ASP A 1 230 ? 26.130 -5.702 11.826 1.00 69.00 230 ASP A N 1
ATOM 1792 C CA . ASP A 1 230 ? 25.307 -5.249 12.964 1.00 69.00 230 ASP A CA 1
ATOM 1793 C C . ASP A 1 230 ? 26.170 -5.031 14.220 1.00 69.00 230 ASP A C 1
ATOM 1795 O O . ASP A 1 230 ? 26.162 -3.948 14.806 1.00 69.00 230 ASP A O 1
ATOM 1799 N N . ALA A 1 231 ? 27.023 -6.000 14.574 1.00 70.06 231 ALA A N 1
ATOM 1800 C CA . ALA A 1 231 ? 27.959 -5.876 15.693 1.00 70.06 231 ALA A CA 1
ATOM 1801 C C . ALA A 1 231 ? 29.024 -4.784 15.477 1.00 70.06 231 ALA A C 1
ATOM 1803 O O . ALA A 1 231 ? 29.462 -4.147 16.435 1.00 70.06 231 ALA A O 1
ATOM 1804 N N . ALA A 1 232 ? 29.425 -4.540 14.228 1.00 67.38 232 ALA A N 1
ATOM 1805 C CA . ALA A 1 232 ? 30.320 -3.447 13.849 1.00 67.38 232 ALA A CA 1
ATOM 1806 C C . ALA A 1 232 ? 29.600 -2.084 13.743 1.00 67.38 232 ALA A C 1
ATOM 1808 O O . ALA A 1 232 ? 30.231 -1.079 13.410 1.00 67.38 232 ALA A O 1
ATOM 1809 N N . GLY A 1 233 ? 28.289 -2.033 14.009 1.00 65.19 233 GLY A N 1
ATOM 1810 C CA . GLY A 1 233 ? 27.459 -0.830 13.936 1.00 65.19 233 GLY A CA 1
ATOM 1811 C C . GLY A 1 233 ? 27.210 -0.317 12.515 1.00 65.19 233 GLY A C 1
ATOM 1812 O O . GLY A 1 233 ? 26.619 0.734 12.328 1.00 65.19 233 GLY A O 1
ATOM 1813 N N . VAL A 1 234 ? 27.614 -1.034 11.473 1.00 67.50 234 VAL A N 1
ATOM 1814 C CA . VAL A 1 234 ? 27.397 -0.629 10.075 1.00 67.50 234 VAL A CA 1
ATOM 1815 C C . VAL A 1 234 ? 25.913 -0.364 9.798 1.00 67.50 234 VAL A C 1
ATOM 1817 O O . VAL A 1 234 ? 25.577 0.558 9.052 1.00 67.50 234 VAL A O 1
ATOM 1820 N N . PHE A 1 235 ? 25.024 -1.123 10.443 1.00 59.72 235 PHE A N 1
ATOM 1821 C CA . PHE A 1 235 ? 23.590 -0.859 10.457 1.00 59.72 235 PHE A CA 1
ATOM 1822 C C . PHE A 1 235 ? 23.211 0.069 11.619 1.00 59.72 235 PHE A C 1
ATOM 1824 O O . PHE A 1 235 ? 23.562 -0.168 12.771 1.00 59.72 235 PHE A O 1
ATOM 1831 N N . GLY A 1 236 ? 22.462 1.135 11.325 1.00 53.34 236 GLY A N 1
ATOM 1832 C CA . GLY A 1 236 ? 21.892 2.007 12.358 1.00 53.34 236 GLY A CA 1
ATOM 1833 C C . GLY A 1 236 ? 22.822 3.085 12.931 1.00 53.34 236 GLY A C 1
ATOM 1834 O O . GLY A 1 236 ? 22.393 3.811 13.829 1.00 53.34 236 GLY A O 1
ATOM 1835 N N . ILE A 1 237 ? 24.048 3.260 12.420 1.00 49.41 237 ILE A N 1
ATOM 1836 C CA . ILE A 1 237 ? 24.829 4.470 12.724 1.00 49.41 237 ILE A CA 1
ATOM 1837 C C . ILE A 1 237 ? 24.255 5.639 11.914 1.00 49.41 237 ILE A C 1
ATOM 1839 O O . ILE A 1 237 ? 24.399 5.704 10.693 1.00 49.41 237 ILE A O 1
ATOM 1843 N N . ASP A 1 238 ? 23.648 6.567 12.652 1.00 51.81 238 ASP A N 1
ATOM 1844 C CA . ASP A 1 238 ? 22.922 7.768 12.226 1.00 51.81 238 ASP A CA 1
ATOM 1845 C C . ASP A 1 238 ? 21.475 7.510 11.790 1.00 51.81 238 ASP A C 1
ATOM 1847 O O . ASP A 1 238 ? 21.134 7.540 10.609 1.00 51.81 238 ASP A O 1
ATOM 1851 N N . ASN A 1 239 ? 20.586 7.347 12.776 1.00 49.00 239 ASN A N 1
ATOM 1852 C CA . ASN A 1 239 ? 19.183 7.693 12.588 1.00 49.00 239 ASN A CA 1
ATOM 1853 C C . ASN A 1 239 ?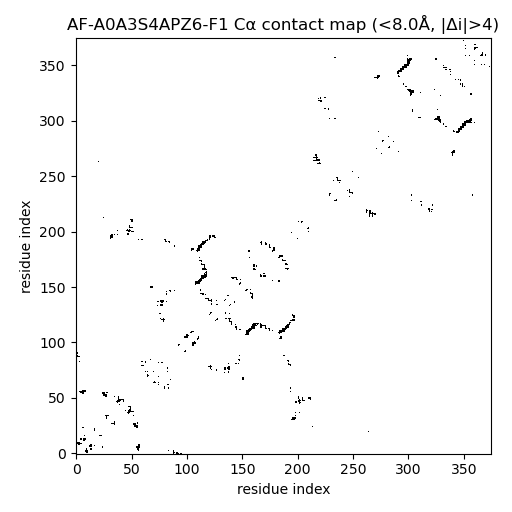 19.083 9.233 12.505 1.00 49.00 239 ASN A C 1
ATOM 1855 O O . ASN A 1 239 ? 19.257 9.897 13.529 1.00 49.00 239 ASN A O 1
ATOM 1859 N N . PRO A 1 240 ? 18.771 9.836 11.341 1.00 43.34 240 PRO A N 1
ATOM 1860 C CA . PRO A 1 240 ? 18.620 11.288 11.219 1.00 43.34 240 PRO A CA 1
ATOM 1861 C C . PRO A 1 240 ? 17.425 11.854 12.013 1.00 43.34 240 PRO A C 1
ATOM 1863 O O . PRO A 1 240 ? 17.197 13.061 11.983 1.00 43.34 240 PRO A O 1
ATOM 1866 N N . HIS A 1 241 ? 16.670 10.997 12.711 1.00 40.25 241 HIS A N 1
ATOM 1867 C CA . HIS A 1 241 ? 15.542 11.333 13.574 1.00 40.25 241 HIS A CA 1
ATOM 1868 C C . HIS A 1 241 ? 15.776 11.020 15.065 1.00 40.25 241 HIS A C 1
ATOM 1870 O O . HIS A 1 241 ? 14.825 11.115 15.839 1.00 40.25 241 HIS A O 1
ATOM 1876 N N . SER A 1 242 ? 16.986 10.628 15.497 1.00 43.06 242 SER A N 1
ATOM 1877 C CA . SER A 1 242 ? 17.282 10.457 16.930 1.00 43.06 242 SER A CA 1
ATOM 1878 C C . SER A 1 242 ? 18.068 11.644 17.490 1.00 43.06 242 SER A C 1
ATOM 1880 O O . SER A 1 242 ? 19.238 11.823 17.156 1.00 43.06 242 SER A O 1
ATOM 1882 N N . ASP A 1 243 ? 17.459 12.396 18.407 1.00 43.31 243 ASP A N 1
ATOM 1883 C CA . ASP A 1 243 ? 18.118 13.495 19.138 1.00 43.31 243 ASP A CA 1
ATOM 1884 C C . ASP A 1 243 ? 19.100 12.995 20.217 1.00 43.31 243 ASP A C 1
ATOM 1886 O O . ASP A 1 243 ? 19.903 13.750 20.764 1.00 43.31 243 ASP A O 1
ATOM 1890 N N . THR A 1 244 ? 19.062 11.698 20.523 1.00 42.78 244 THR A N 1
ATOM 1891 C CA . THR A 1 244 ? 19.963 11.019 21.454 1.00 42.78 244 THR A CA 1
ATOM 1892 C C . THR A 1 244 ? 20.793 10.027 20.651 1.00 42.78 244 THR A C 1
ATOM 1894 O O . THR A 1 244 ? 20.276 8.973 20.297 1.00 42.78 244 THR A O 1
ATOM 1897 N N . GLY A 1 245 ? 22.038 10.371 20.310 1.00 42.12 245 GLY A N 1
ATOM 1898 C CA . GLY A 1 245 ? 22.932 9.581 19.448 1.00 42.12 245 GLY A CA 1
ATOM 1899 C C . GLY A 1 245 ? 23.286 8.186 19.985 1.00 42.12 245 GLY A C 1
ATOM 1900 O O . GLY A 1 245 ? 24.421 7.939 20.378 1.00 42.12 245 GLY A O 1
ATOM 1901 N N . GLY A 1 246 ? 22.317 7.273 19.995 1.00 45.44 246 GLY A N 1
ATOM 1902 C CA . GLY A 1 246 ? 22.437 5.896 20.448 1.00 45.44 246 GLY A CA 1
ATOM 1903 C C . GLY A 1 246 ? 21.691 4.948 19.513 1.00 45.44 246 GLY A C 1
ATOM 1904 O O . GLY A 1 246 ? 20.509 5.136 19.228 1.00 45.44 246 GLY A O 1
ATOM 1905 N N . SER A 1 247 ? 22.417 3.930 19.046 1.00 53.09 247 SER A N 1
ATOM 1906 C CA . SER A 1 247 ? 21.933 2.835 18.201 1.00 53.09 247 SER A CA 1
ATOM 1907 C C . SER A 1 247 ? 20.775 2.085 18.870 1.00 53.09 247 SER A C 1
ATOM 1909 O O . SER A 1 247 ? 20.886 1.650 20.018 1.00 53.09 247 SER A O 1
ATOM 1911 N N . THR A 1 248 ? 19.659 1.918 18.157 1.00 55.50 248 THR A N 1
ATOM 1912 C CA . THR A 1 248 ? 18.635 0.926 18.512 1.00 55.50 248 THR A CA 1
ATOM 1913 C C . THR A 1 248 ? 18.890 -0.313 17.664 1.00 55.50 248 THR A C 1
ATOM 1915 O O . THR A 1 248 ? 18.870 -0.224 16.438 1.00 55.50 248 THR A O 1
ATOM 1918 N N . LYS A 1 249 ? 19.142 -1.455 18.319 1.00 59.53 249 LYS A N 1
ATOM 1919 C CA . LYS A 1 249 ? 19.297 -2.768 17.674 1.00 59.53 249 LYS A CA 1
ATOM 1920 C C . LYS A 1 249 ? 18.173 -2.979 16.654 1.00 59.53 249 LYS A C 1
ATOM 1922 O O . LYS A 1 249 ? 17.008 -2.723 16.972 1.00 59.53 249 LYS A O 1
ATOM 1927 N N . VAL A 1 250 ? 18.521 -3.442 15.453 1.00 62.47 250 VAL A N 1
ATOM 1928 C CA . VAL A 1 250 ? 17.543 -3.718 14.394 1.00 62.47 250 VAL A CA 1
ATOM 1929 C C . VAL A 1 250 ? 16.467 -4.681 14.931 1.00 62.47 250 VAL A C 1
ATOM 1931 O O . VAL A 1 250 ? 16.820 -5.710 15.513 1.00 62.47 250 VAL A O 1
ATOM 1934 N N . PRO A 1 251 ? 15.160 -4.380 14.780 1.00 67.44 251 PRO A N 1
ATOM 1935 C CA . PRO A 1 251 ? 14.104 -5.277 15.239 1.00 67.44 251 PRO A CA 1
ATOM 1936 C C . PRO A 1 251 ? 14.221 -6.662 14.592 1.00 67.44 251 PRO A C 1
ATOM 1938 O O . PRO A 1 251 ? 14.341 -6.763 13.372 1.00 67.44 251 PRO A O 1
ATOM 1941 N N . GLU A 1 252 ? 14.108 -7.731 15.384 1.00 68.38 252 GLU A N 1
ATOM 1942 C CA . GLU A 1 252 ? 14.274 -9.118 14.906 1.00 68.38 252 GLU A CA 1
ATOM 1943 C C . GLU A 1 252 ? 13.320 -9.477 13.751 1.00 68.38 252 GLU A C 1
ATOM 1945 O O . GLU A 1 252 ? 13.688 -10.209 12.835 1.00 68.38 252 GLU A O 1
ATOM 1950 N N . LEU A 1 253 ? 12.117 -8.893 13.728 1.00 65.25 253 LEU A N 1
ATOM 1951 C CA . LEU A 1 253 ? 11.147 -9.072 12.641 1.00 65.25 253 LEU A CA 1
ATOM 1952 C C . LEU A 1 253 ? 11.631 -8.517 11.292 1.00 65.25 253 LEU A C 1
ATOM 1954 O O . LEU A 1 253 ? 11.280 -9.060 10.244 1.00 65.25 253 LEU A O 1
ATOM 1958 N N . LEU A 1 254 ? 12.439 -7.453 11.301 1.00 64.00 254 LEU A N 1
ATOM 1959 C CA . L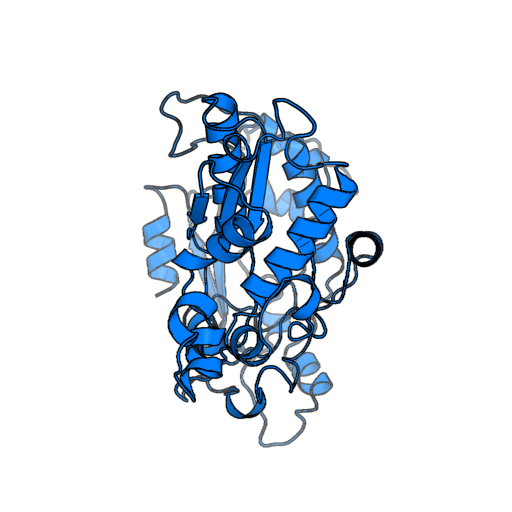EU A 1 254 ? 12.973 -6.863 10.075 1.00 64.00 254 LEU A CA 1
ATOM 1960 C C . LEU A 1 254 ? 14.014 -7.786 9.435 1.00 64.00 254 LEU A C 1
ATOM 1962 O O . LEU A 1 254 ? 14.055 -7.900 8.213 1.00 64.00 254 LEU A O 1
ATOM 1966 N N . LEU A 1 255 ? 14.798 -8.490 10.259 1.00 68.81 255 LEU A N 1
ATOM 1967 C CA . LEU A 1 255 ? 15.767 -9.475 9.789 1.00 68.81 255 LEU A CA 1
ATOM 1968 C C . LEU A 1 255 ? 15.065 -10.634 9.070 1.00 68.81 255 LEU A C 1
ATOM 1970 O O . LEU A 1 255 ? 15.467 -10.995 7.971 1.00 68.81 255 LEU A O 1
ATOM 1974 N N . VAL A 1 256 ? 13.967 -11.158 9.624 1.00 68.44 256 VAL A N 1
ATOM 1975 C CA . VAL A 1 256 ? 13.181 -12.229 8.979 1.00 68.44 256 VAL A CA 1
ATOM 1976 C C . VAL A 1 256 ? 12.634 -11.787 7.618 1.00 68.44 256 VAL A C 1
ATOM 1978 O O . VAL A 1 256 ? 12.742 -12.525 6.640 1.00 68.44 256 VAL A O 1
ATOM 1981 N N . HIS A 1 257 ? 12.084 -10.572 7.529 1.00 66.94 257 HIS A N 1
ATOM 1982 C CA . HIS A 1 257 ? 11.579 -10.028 6.266 1.00 66.94 257 HIS A CA 1
ATOM 1983 C C . HIS A 1 257 ? 12.693 -9.846 5.226 1.00 66.94 257 HIS A C 1
ATOM 1985 O O . HIS A 1 257 ? 12.535 -10.203 4.060 1.00 66.94 257 HIS A O 1
ATOM 1991 N N . PHE A 1 258 ? 13.835 -9.320 5.659 1.00 66.50 258 PHE A N 1
ATOM 1992 C CA . PHE A 1 258 ? 14.988 -9.108 4.799 1.00 66.50 258 PHE A CA 1
ATOM 1993 C C . PHE A 1 258 ? 15.569 -10.424 4.265 1.00 66.50 258 PHE A C 1
ATOM 1995 O O . PHE A 1 258 ? 15.874 -10.514 3.079 1.00 66.50 258 PHE A O 1
ATOM 2002 N N . LEU A 1 259 ? 15.641 -11.466 5.098 1.00 69.44 259 LEU A N 1
ATOM 2003 C CA . LEU A 1 259 ? 16.089 -12.797 4.681 1.00 69.44 259 LEU A CA 1
ATOM 2004 C C . LEU A 1 259 ? 15.160 -13.419 3.634 1.00 69.44 259 LEU A C 1
ATOM 2006 O O . LEU A 1 259 ? 15.650 -13.972 2.654 1.00 69.44 259 LEU A O 1
ATOM 2010 N N . ALA A 1 260 ? 13.841 -13.286 3.804 1.00 68.38 260 ALA A N 1
ATOM 2011 C CA . ALA A 1 260 ? 12.870 -13.770 2.822 1.00 68.38 260 ALA A CA 1
ATOM 2012 C C . ALA A 1 260 ? 13.007 -13.043 1.472 1.00 68.38 260 ALA A C 1
ATOM 2014 O O . ALA A 1 260 ? 12.899 -13.657 0.413 1.00 68.38 260 ALA A O 1
ATOM 2015 N N . PHE A 1 261 ? 13.288 -11.737 1.499 1.00 65.00 261 PHE A N 1
ATOM 2016 C CA . PHE A 1 261 ? 13.543 -10.965 0.286 1.00 65.00 261 PHE A CA 1
ATOM 2017 C C . PHE A 1 261 ? 14.829 -11.416 -0.420 1.00 65.00 261 PHE A C 1
ATOM 2019 O O . PHE A 1 261 ? 14.817 -11.628 -1.628 1.00 65.00 261 PHE A O 1
ATOM 2026 N N . VAL A 1 262 ? 15.921 -11.622 0.322 1.00 66.62 262 VAL A N 1
ATOM 2027 C CA . VAL A 1 262 ? 17.191 -12.133 -0.228 1.00 66.62 262 VAL A CA 1
ATOM 2028 C C . VAL A 1 262 ? 17.018 -13.529 -0.824 1.00 66.62 262 VAL A C 1
ATOM 2030 O O . VAL A 1 262 ? 17.541 -13.796 -1.899 1.00 66.62 262 VAL A O 1
ATOM 2033 N N . GLU A 1 263 ? 16.243 -14.397 -0.175 1.00 69.81 263 GLU A N 1
ATOM 2034 C CA . GLU A 1 263 ? 15.920 -15.730 -0.691 1.00 69.81 263 GLU A CA 1
ATOM 2035 C C . GLU A 1 263 ? 15.141 -15.672 -2.010 1.00 69.81 263 GLU A C 1
ATOM 2037 O O . GLU A 1 263 ? 15.457 -16.404 -2.944 1.00 69.81 263 GLU A O 1
ATOM 2042 N N . ALA A 1 264 ? 14.185 -14.749 -2.140 1.00 63.81 264 ALA A N 1
ATOM 2043 C CA . ALA A 1 264 ? 13.472 -14.547 -3.398 1.00 63.81 264 ALA A CA 1
ATOM 2044 C C . ALA A 1 264 ? 14.393 -14.063 -4.535 1.00 63.81 264 ALA A C 1
ATOM 2046 O O . ALA A 1 264 ? 14.218 -14.479 -5.680 1.00 63.81 264 ALA A O 1
ATOM 2047 N N . LEU A 1 265 ? 15.379 -13.205 -4.239 1.00 62.28 265 LEU A N 1
ATOM 2048 C CA . LEU A 1 265 ? 16.345 -12.747 -5.241 1.00 62.28 265 LEU A CA 1
ATOM 2049 C C . LEU A 1 265 ? 17.345 -13.849 -5.627 1.00 62.28 265 LEU A C 1
ATOM 2051 O O . LEU A 1 265 ? 17.686 -13.959 -6.800 1.00 62.28 265 LEU A O 1
ATOM 2055 N N . ASP A 1 266 ? 17.785 -14.692 -4.695 1.00 66.75 266 ASP A N 1
ATOM 2056 C CA . ASP A 1 266 ? 18.737 -15.783 -4.974 1.00 66.75 266 ASP A CA 1
ATOM 2057 C C . ASP A 1 266 ? 18.216 -16.777 -6.027 1.00 66.75 266 ASP A C 1
ATOM 2059 O O . ASP A 1 266 ? 18.974 -17.300 -6.842 1.00 66.75 266 ASP A O 1
ATOM 2063 N N . HIS A 1 267 ? 16.901 -16.992 -6.072 1.00 66.06 267 HIS A N 1
ATOM 2064 C CA . HIS A 1 267 ? 16.272 -17.882 -7.047 1.00 66.06 267 HIS A CA 1
ATOM 2065 C C . HIS A 1 267 ? 16.178 -17.312 -8.474 1.00 66.06 267 HIS A C 1
ATOM 2067 O O . HIS A 1 267 ? 15.763 -18.031 -9.388 1.00 66.06 267 HIS A O 1
ATOM 2073 N N . TYR A 1 268 ? 16.554 -16.051 -8.706 1.00 68.75 268 TYR A N 1
ATOM 2074 C CA . TYR A 1 268 ? 16.472 -15.441 -10.031 1.00 68.75 268 TYR A CA 1
ATOM 2075 C C . TYR A 1 268 ? 17.696 -15.739 -10.904 1.00 68.75 268 TYR A C 1
ATOM 2077 O O . TYR A 1 268 ? 18.838 -15.466 -10.534 1.00 68.75 268 TYR A O 1
ATOM 2085 N N . VAL A 1 269 ? 17.443 -16.197 -12.133 1.00 72.81 269 VAL A N 1
ATOM 2086 C CA . VAL A 1 269 ? 18.478 -16.452 -13.143 1.00 72.81 269 VAL A CA 1
ATOM 2087 C C . VAL A 1 269 ? 18.301 -15.468 -14.308 1.00 72.81 269 VAL A C 1
ATOM 2089 O O . VAL A 1 269 ? 17.343 -15.608 -15.072 1.00 72.81 269 VAL A O 1
ATOM 2092 N N . PRO A 1 270 ? 19.182 -14.459 -14.471 1.00 72.31 270 PRO A N 1
ATOM 2093 C CA . PRO A 1 270 ? 19.105 -13.540 -15.602 1.00 72.31 270 PRO A CA 1
ATOM 2094 C C . PRO A 1 270 ? 19.451 -14.248 -16.918 1.00 72.31 270 PRO A C 1
ATOM 2096 O O . PRO A 1 270 ? 20.385 -15.045 -16.975 1.00 72.31 270 PRO A O 1
ATOM 2099 N N . VAL A 1 271 ? 18.741 -13.890 -17.990 1.00 79.38 271 VAL A N 1
ATOM 2100 C CA . VAL A 1 271 ? 19.059 -14.281 -19.375 1.00 79.38 271 VAL A CA 1
ATOM 2101 C C . VAL A 1 271 ? 19.600 -13.085 -20.155 1.00 79.38 271 VAL A C 1
ATOM 2103 O O . VAL A 1 271 ? 19.360 -11.931 -19.784 1.00 79.38 271 VAL A O 1
ATOM 2106 N N . THR A 1 272 ? 20.326 -13.340 -21.244 1.00 83.56 272 THR A N 1
ATOM 2107 C CA . THR A 1 272 ? 20.860 -12.260 -22.086 1.00 83.56 272 THR A CA 1
ATOM 2108 C C . THR A 1 272 ? 19.738 -11.439 -22.728 1.00 83.56 272 THR A C 1
ATOM 2110 O O . THR A 1 272 ? 18.615 -11.906 -22.926 1.00 83.56 272 THR A O 1
ATOM 2113 N N . TRP A 1 273 ? 20.039 -10.198 -23.103 1.00 80.38 273 TRP A N 1
ATOM 2114 C CA . TRP A 1 273 ? 19.120 -9.298 -23.795 1.00 80.38 273 TRP A CA 1
ATOM 2115 C C . TRP A 1 273 ? 18.572 -9.940 -25.074 1.00 80.38 273 TRP A C 1
ATOM 2117 O O . TRP A 1 273 ? 17.369 -9.897 -25.324 1.00 80.38 273 TRP A O 1
ATOM 2127 N N . GLU A 1 274 ? 19.428 -10.616 -25.841 1.00 79.50 274 GLU A N 1
ATOM 2128 C CA . GLU A 1 274 ? 19.034 -11.335 -27.056 1.00 79.50 274 GLU A CA 1
ATOM 2129 C C . GLU A 1 274 ? 18.114 -12.534 -26.776 1.00 79.50 274 GLU A C 1
ATOM 2131 O O . GLU A 1 274 ? 17.170 -12.779 -27.528 1.00 79.50 274 GLU A O 1
ATOM 2136 N N . GLU A 1 275 ? 18.363 -13.300 -25.711 1.00 79.25 275 GLU A N 1
ATOM 2137 C CA . GLU A 1 275 ? 17.476 -14.393 -25.283 1.00 79.25 275 GLU A CA 1
ATOM 2138 C C . GLU A 1 275 ? 16.125 -13.861 -24.809 1.00 79.25 275 GLU A C 1
ATOM 2140 O O . GLU A 1 275 ? 15.093 -14.330 -25.280 1.00 79.25 275 GLU A O 1
ATOM 2145 N N . SER A 1 276 ? 16.125 -12.805 -23.994 1.00 78.62 276 SER A N 1
ATOM 2146 C CA . SER A 1 276 ? 14.907 -12.127 -23.541 1.00 78.62 276 SER A CA 1
ATOM 2147 C C . SER A 1 276 ? 14.069 -11.610 -24.718 1.00 78.62 276 SER A C 1
ATOM 2149 O O . SER A 1 276 ? 12.844 -11.736 -24.714 1.00 78.62 276 SER A O 1
ATOM 2151 N N . LEU A 1 277 ? 14.701 -11.069 -25.768 1.00 76.44 277 LEU A N 1
ATOM 2152 C CA . LEU A 1 277 ? 14.004 -10.663 -26.996 1.00 76.44 277 LEU A CA 1
ATOM 2153 C C . LEU A 1 277 ? 13.451 -11.862 -27.785 1.00 76.44 277 LEU A C 1
ATOM 2155 O O . LEU A 1 277 ? 12.329 -11.785 -28.299 1.00 76.44 277 LEU A O 1
ATOM 2159 N N . ARG A 1 278 ? 14.198 -12.974 -27.859 1.00 75.38 278 ARG A N 1
ATOM 2160 C CA . ARG A 1 278 ? 13.759 -14.214 -28.524 1.00 75.38 278 ARG A CA 1
ATOM 2161 C C . ARG A 1 278 ? 12.554 -14.847 -27.833 1.00 75.38 278 ARG A C 1
ATOM 2163 O O . ARG A 1 278 ? 11.580 -15.159 -28.513 1.00 75.38 278 ARG A O 1
ATOM 2170 N N . GLU A 1 279 ? 12.580 -14.979 -26.510 1.00 74.19 279 GLU A N 1
ATOM 2171 C CA . GLU A 1 279 ? 11.461 -15.512 -25.716 1.00 74.19 279 GLU A CA 1
ATOM 2172 C C . GLU A 1 279 ? 10.187 -14.670 -25.868 1.00 74.19 279 GLU A C 1
ATOM 2174 O O . GLU A 1 279 ? 9.075 -15.193 -25.849 1.00 74.19 279 GLU A O 1
ATOM 2179 N N . ARG A 1 280 ? 10.343 -13.361 -26.100 1.00 67.69 280 ARG A N 1
ATOM 2180 C CA . ARG A 1 280 ? 9.243 -12.412 -26.332 1.00 67.69 280 ARG A CA 1
ATOM 2181 C C . ARG A 1 280 ? 8.748 -12.369 -27.786 1.00 67.69 280 ARG A C 1
ATOM 2183 O O . ARG A 1 280 ? 7.896 -11.541 -28.104 1.00 67.69 280 ARG A O 1
ATOM 2190 N N . GLY A 1 281 ? 9.260 -13.226 -28.675 1.00 63.72 281 GLY A N 1
ATOM 2191 C CA . GLY A 1 281 ? 8.815 -13.332 -30.071 1.00 63.72 281 GLY A CA 1
ATOM 2192 C C . GLY A 1 281 ? 9.302 -12.212 -31.002 1.00 63.72 281 GLY A C 1
ATOM 2193 O O . GLY A 1 281 ? 8.773 -12.059 -32.103 1.00 63.72 281 GLY A O 1
ATOM 2194 N N . ALA A 1 282 ? 10.305 -11.426 -30.600 1.00 59.69 282 ALA A N 1
ATOM 2195 C CA . ALA A 1 282 ? 10.875 -10.357 -31.417 1.00 59.69 282 ALA A CA 1
ATOM 2196 C C . ALA A 1 282 ? 11.970 -10.901 -32.356 1.00 59.69 282 ALA A C 1
ATOM 2198 O O . ALA A 1 282 ? 13.158 -10.712 -32.112 1.00 59.69 282 ALA A O 1
ATOM 2199 N N . VAL A 1 283 ? 11.588 -11.594 -33.438 1.00 50.53 283 VAL A N 1
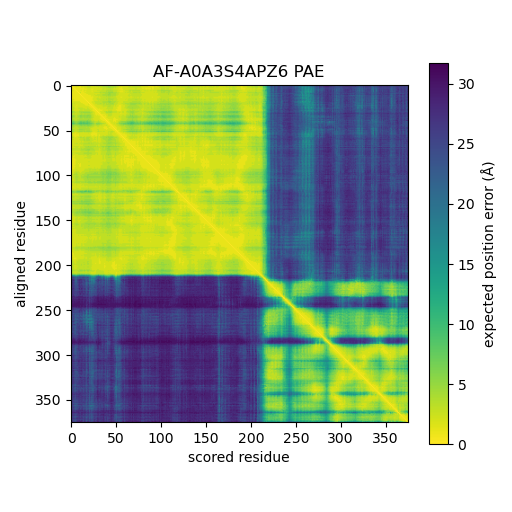ATOM 2200 C CA . VAL A 1 283 ? 12.543 -12.119 -34.436 1.00 50.53 283 VAL A CA 1
ATOM 2201 C C . VAL A 1 283 ? 12.224 -11.564 -35.827 1.00 50.53 283 VAL A C 1
ATOM 2203 O O . VAL A 1 283 ? 11.226 -11.928 -36.443 1.00 50.53 283 VAL A O 1
ATOM 2206 N N . GLY A 1 284 ? 13.081 -10.674 -36.336 1.00 52.44 284 GLY A N 1
ATOM 2207 C CA . GLY A 1 284 ? 13.024 -10.168 -37.710 1.00 52.44 284 GLY A CA 1
ATOM 2208 C C . GLY A 1 284 ? 14.015 -9.022 -37.973 1.00 52.44 284 GLY A C 1
ATOM 2209 O O . GLY A 1 284 ? 14.391 -8.321 -37.034 1.00 52.44 284 GLY A O 1
ATOM 2210 N N . PRO A 1 285 ? 14.418 -8.775 -39.237 1.00 46.16 285 PRO A N 1
ATOM 2211 C CA . PRO A 1 285 ? 15.487 -7.830 -39.610 1.00 46.16 285 PRO A CA 1
ATOM 2212 C C . PRO A 1 285 ? 15.210 -6.350 -39.270 1.00 46.16 285 PRO A C 1
ATOM 2214 O O . PRO A 1 285 ? 16.075 -5.504 -39.466 1.00 46.16 285 PRO A O 1
ATOM 2217 N N . SER A 1 286 ? 14.023 -6.034 -38.738 1.00 47.22 286 SER A N 1
ATOM 2218 C CA . SER A 1 286 ? 13.618 -4.701 -38.268 1.00 47.22 286 SER A CA 1
ATOM 2219 C C . SER A 1 286 ? 13.652 -4.537 -36.736 1.00 47.22 286 SER A C 1
ATOM 2221 O O . SER A 1 286 ? 13.388 -3.437 -36.253 1.00 47.22 286 SER A O 1
ATOM 2223 N N . ALA A 1 287 ? 13.934 -5.588 -35.958 1.00 52.19 287 ALA A N 1
ATOM 2224 C CA . ALA A 1 287 ? 13.829 -5.579 -34.494 1.00 52.19 287 ALA A CA 1
ATOM 2225 C C . ALA A 1 287 ? 15.201 -5.577 -33.794 1.00 52.19 287 ALA A C 1
ATOM 2227 O O . ALA A 1 287 ? 15.435 -6.340 -32.864 1.00 52.19 287 ALA A O 1
ATOM 2228 N N . ALA A 1 288 ? 16.120 -4.710 -34.220 1.00 57.47 288 ALA A N 1
ATOM 2229 C CA . ALA A 1 288 ? 17.338 -4.430 -33.459 1.00 57.47 288 ALA A CA 1
ATOM 2230 C C . ALA A 1 288 ? 17.016 -3.431 -32.330 1.00 57.47 288 ALA A C 1
ATOM 2232 O O . ALA A 1 288 ? 17.355 -2.250 -32.408 1.00 57.47 288 ALA A O 1
ATOM 2233 N N . LEU A 1 289 ? 16.278 -3.873 -31.305 1.00 68.94 289 LEU A N 1
ATOM 2234 C CA . LEU A 1 289 ? 16.144 -3.090 -30.077 1.00 68.94 289 LEU A CA 1
ATOM 2235 C C . LEU A 1 289 ? 17.495 -3.113 -29.371 1.00 68.94 289 LEU A C 1
ATOM 2237 O O . LEU A 1 289 ? 17.902 -4.143 -28.835 1.00 68.94 289 LEU A O 1
ATOM 2241 N N . LEU A 1 290 ? 18.189 -1.977 -29.400 1.00 75.94 290 LEU A N 1
ATOM 2242 C CA . LEU A 1 290 ? 19.443 -1.822 -28.679 1.00 75.94 290 LEU A CA 1
ATOM 2243 C C . LEU A 1 290 ? 19.193 -1.990 -27.170 1.00 75.94 290 LEU A C 1
ATOM 2245 O O . LEU A 1 290 ? 18.148 -1.544 -26.675 1.00 75.94 290 LEU A O 1
ATOM 2249 N N . PRO A 1 291 ? 20.129 -2.612 -26.437 1.00 78.06 291 PRO A N 1
ATOM 2250 C CA . PRO A 1 291 ? 20.045 -2.703 -24.988 1.00 78.06 291 PRO A CA 1
ATOM 2251 C C . PRO A 1 291 ? 19.988 -1.298 -24.378 1.00 78.06 291 PRO A C 1
ATOM 2253 O O . PRO A 1 291 ? 20.550 -0.351 -24.941 1.00 78.06 291 PRO A O 1
ATOM 2256 N N . PRO A 1 292 ? 19.310 -1.116 -23.234 1.00 79.12 292 PRO A N 1
ATOM 2257 C CA . PRO A 1 292 ? 19.280 0.177 -22.574 1.00 79.12 292 PRO A CA 1
ATOM 2258 C C . PRO A 1 292 ? 20.687 0.602 -22.150 1.00 79.12 292 PRO A C 1
ATOM 2260 O O . PRO A 1 292 ? 21.493 -0.217 -21.700 1.00 79.12 292 PRO A O 1
ATOM 2263 N N . ARG A 1 293 ? 20.939 1.914 -22.212 1.00 83.62 293 ARG A N 1
ATOM 2264 C CA . ARG A 1 293 ? 22.101 2.495 -21.547 1.00 83.62 293 ARG A CA 1
ATOM 2265 C C . ARG A 1 293 ? 21.999 2.206 -20.054 1.00 83.62 293 ARG A C 1
ATOM 2267 O O . ARG A 1 293 ? 20.977 2.512 -19.436 1.00 83.62 293 ARG A O 1
ATOM 2274 N N . THR A 1 294 ? 23.036 1.591 -19.513 1.00 83.19 294 THR A N 1
ATOM 2275 C CA . THR A 1 294 ? 23.062 1.065 -18.152 1.00 83.19 294 THR A CA 1
ATOM 2276 C C . THR A 1 294 ? 24.197 1.725 -17.387 1.00 83.19 294 THR A C 1
ATOM 2278 O O . THR A 1 294 ? 25.322 1.803 -17.871 1.00 83.19 294 THR A O 1
ATOM 2281 N N . TYR A 1 295 ? 23.881 2.225 -16.198 1.00 85.25 295 TYR A N 1
ATOM 2282 C CA . TYR A 1 295 ? 24.790 2.977 -15.344 1.00 85.25 295 TYR A CA 1
ATOM 2283 C C . TYR A 1 295 ? 25.130 2.131 -14.118 1.00 85.25 295 TYR A C 1
ATOM 2285 O O . TYR A 1 295 ? 24.232 1.730 -13.379 1.00 85.25 295 TYR A O 1
ATOM 2293 N N . LEU A 1 296 ? 26.413 1.848 -13.908 1.00 83.88 296 LEU A N 1
ATOM 2294 C CA . LEU A 1 296 ? 26.932 1.151 -12.736 1.00 83.88 296 LEU A CA 1
ATOM 2295 C C . LEU A 1 296 ? 27.768 2.133 -11.923 1.00 83.88 296 LEU A C 1
ATOM 2297 O O . LEU A 1 296 ? 28.698 2.744 -12.441 1.00 83.88 296 LEU A O 1
ATOM 2301 N N . LEU A 1 297 ? 27.448 2.252 -10.640 1.00 87.38 297 LEU A N 1
ATOM 2302 C CA . LEU A 1 297 ? 28.204 3.060 -9.695 1.00 87.38 297 LEU A CA 1
ATOM 2303 C C . LEU A 1 297 ? 28.761 2.148 -8.611 1.00 87.38 297 LEU A C 1
ATOM 2305 O O . LEU A 1 297 ? 28.008 1.584 -7.815 1.00 87.38 297 LEU A O 1
ATOM 2309 N N . TRP A 1 298 ? 30.077 1.984 -8.593 1.00 86.62 298 TRP A N 1
ATOM 2310 C CA . TRP A 1 298 ? 30.751 1.174 -7.589 1.00 86.62 298 TRP A CA 1
ATOM 2311 C C . TRP A 1 298 ? 31.153 2.024 -6.392 1.00 86.62 298 TRP A C 1
ATOM 2313 O O . TRP A 1 298 ? 31.688 3.116 -6.543 1.00 86.62 298 TRP A O 1
ATOM 2323 N N . ALA A 1 299 ? 30.970 1.490 -5.192 1.00 88.75 299 ALA A N 1
ATOM 2324 C CA . ALA A 1 299 ? 31.692 1.973 -4.024 1.00 88.75 299 ALA A CA 1
ATOM 2325 C C . ALA A 1 299 ? 33.105 1.359 -4.050 1.00 88.75 299 ALA A C 1
ATOM 2327 O O . ALA A 1 299 ? 33.226 0.174 -4.342 1.00 88.75 299 ALA A O 1
ATOM 2328 N N . GLU A 1 300 ? 34.178 2.106 -3.810 1.00 89.50 300 GLU A N 1
ATOM 2329 C CA . GLU A 1 300 ? 35.536 1.532 -3.890 1.00 89.50 300 GLU A CA 1
ATOM 2330 C C . GLU A 1 300 ? 35.889 0.673 -2.673 1.00 89.50 300 GLU A C 1
ATOM 2332 O O . GLU A 1 300 ? 36.502 -0.390 -2.808 1.00 89.50 300 GLU A O 1
ATOM 2337 N N . ASP A 1 301 ? 35.419 1.078 -1.497 1.00 89.94 301 ASP A N 1
ATOM 2338 C CA . ASP A 1 301 ? 35.793 0.451 -0.240 1.00 89.94 301 ASP A CA 1
ATOM 2339 C C . ASP A 1 301 ? 34.868 -0.724 0.114 1.00 89.94 301 ASP A C 1
ATOM 2341 O O . ASP A 1 301 ? 33.661 -0.756 -0.184 1.00 89.94 301 ASP A O 1
ATOM 2345 N N . GLY A 1 302 ? 35.450 -1.697 0.805 1.00 87.31 302 GLY A N 1
ATOM 2346 C CA . GLY A 1 302 ? 34.716 -2.708 1.548 1.00 87.31 302 GLY A CA 1
ATOM 2347 C C . GLY A 1 302 ? 34.228 -2.168 2.891 1.00 87.31 302 GLY A C 1
ATOM 2348 O O . GLY A 1 302 ? 34.538 -1.047 3.303 1.00 87.31 302 GLY A O 1
ATOM 2349 N N . VAL A 1 303 ? 33.447 -2.970 3.610 1.00 85.81 303 VAL A N 1
ATOM 2350 C CA . VAL A 1 303 ? 33.142 -2.682 5.022 1.00 85.81 303 VAL A CA 1
ATOM 2351 C C . VAL A 1 303 ? 34.414 -2.716 5.883 1.00 85.81 303 VAL A C 1
ATOM 2353 O O . VAL A 1 303 ? 34.550 -1.902 6.791 1.00 85.81 303 VAL A O 1
ATOM 2356 N N . CYS A 1 304 ? 35.347 -3.614 5.567 1.00 88.25 304 CYS A N 1
ATOM 2357 C CA . CYS A 1 304 ? 36.628 -3.817 6.239 1.00 88.25 304 CYS A CA 1
ATOM 2358 C C . CYS A 1 304 ? 37.751 -3.209 5.385 1.00 88.25 304 CYS A C 1
ATOM 2360 O O . CYS A 1 304 ? 38.530 -3.927 4.751 1.00 88.25 304 CYS A O 1
ATOM 2362 N N . LYS A 1 305 ? 37.794 -1.878 5.319 1.00 86.12 305 LYS A N 1
ATOM 2363 C CA . LYS A 1 305 ? 38.696 -1.131 4.438 1.00 86.12 305 LYS A CA 1
ATOM 2364 C C . LYS A 1 305 ? 40.165 -1.330 4.796 1.00 86.12 305 LYS A C 1
ATOM 2366 O O . LYS A 1 305 ? 40.997 -1.522 3.910 1.00 86.12 305 LYS A O 1
ATOM 2371 N N . GLU A 1 306 ? 40.492 -1.264 6.078 1.00 87.75 306 GLU A N 1
ATOM 2372 C CA . GLU A 1 306 ? 41.868 -1.285 6.559 1.00 87.75 306 GLU A CA 1
ATOM 2373 C C . GLU A 1 306 ? 42.292 -2.704 6.968 1.00 87.75 306 GLU A C 1
ATOM 2375 O O . GLU A 1 306 ? 41.486 -3.561 7.349 1.00 87.75 306 GLU A O 1
ATOM 2380 N N . ALA A 1 307 ? 43.598 -2.980 6.925 1.00 81.19 307 ALA A N 1
ATOM 2381 C CA . ALA A 1 307 ? 44.138 -4.290 7.307 1.00 81.19 307 ALA A CA 1
ATOM 2382 C C . ALA A 1 307 ? 43.855 -4.649 8.782 1.00 81.19 307 ALA A C 1
ATOM 2384 O O . ALA A 1 307 ? 43.780 -5.825 9.124 1.00 81.19 307 ALA A O 1
ATOM 2385 N N . GLY A 1 308 ? 43.680 -3.638 9.641 1.00 82.50 308 GLY A N 1
ATOM 2386 C CA . GLY A 1 308 ? 43.349 -3.801 11.059 1.00 82.50 308 GLY A CA 1
ATOM 2387 C C . GLY A 1 308 ? 41.853 -3.902 11.368 1.00 82.50 308 GLY A C 1
ATOM 2388 O O . GLY A 1 308 ? 41.510 -4.143 12.525 1.00 82.50 308 GLY A O 1
ATOM 2389 N N . ASP A 1 309 ? 40.973 -3.719 10.379 1.00 83.69 309 ASP A N 1
ATOM 2390 C CA . ASP A 1 309 ? 39.529 -3.769 10.611 1.00 83.69 309 ASP A CA 1
ATOM 2391 C C . ASP A 1 309 ? 39.084 -5.181 11.019 1.00 83.69 309 ASP A C 1
ATOM 2393 O O . ASP A 1 309 ? 39.605 -6.176 10.487 1.00 83.69 309 ASP A O 1
ATOM 2397 N N . PRO A 1 310 ? 38.111 -5.298 11.944 1.00 82.56 310 PRO A N 1
ATOM 2398 C CA . PRO A 1 310 ? 37.558 -6.590 12.316 1.00 82.56 310 PRO A CA 1
ATOM 2399 C C . PRO A 1 310 ? 36.996 -7.272 11.067 1.00 82.56 310 PRO A C 1
ATOM 2401 O O . PRO A 1 310 ? 36.445 -6.613 10.191 1.00 82.56 310 PRO A O 1
ATOM 2404 N N . ARG A 1 311 ? 37.150 -8.593 10.972 1.00 86.38 311 ARG A N 1
ATOM 2405 C CA . ARG A 1 311 ? 36.625 -9.413 9.873 1.00 86.38 311 ARG A CA 1
ATOM 2406 C C . ARG A 1 311 ? 35.955 -10.654 10.452 1.00 86.38 311 ARG A C 1
ATOM 2408 O O . ARG A 1 311 ? 36.434 -11.172 11.465 1.00 86.38 311 ARG A O 1
ATOM 2415 N N . PRO A 1 312 ? 34.870 -11.148 9.841 1.00 83.81 312 PRO A N 1
ATOM 2416 C CA . PRO A 1 312 ? 34.331 -12.444 10.207 1.00 83.81 312 PRO A CA 1
ATOM 2417 C C . PRO A 1 312 ? 35.305 -13.552 9.790 1.00 83.81 312 PRO A C 1
ATOM 2419 O O . PRO A 1 312 ? 36.105 -13.394 8.868 1.00 83.81 312 PRO A O 1
ATOM 2422 N N . GLU A 1 313 ? 35.208 -14.705 10.445 1.00 85.56 313 GLU A N 1
ATOM 2423 C CA . GLU A 1 313 ? 35.892 -15.909 9.978 1.00 85.56 313 GLU A CA 1
ATOM 2424 C C . GLU A 1 313 ? 35.320 -16.321 8.613 1.00 85.56 313 GLU A C 1
ATOM 2426 O O . GLU A 1 313 ? 34.104 -16.504 8.463 1.00 85.56 313 GLU A O 1
ATOM 2431 N N . TYR A 1 314 ? 36.190 -16.441 7.611 1.00 84.75 314 TYR A N 1
ATOM 2432 C CA . TYR A 1 314 ? 35.813 -16.934 6.292 1.00 84.75 314 TYR A CA 1
ATOM 2433 C C . TYR A 1 314 ? 35.753 -18.459 6.286 1.00 84.75 314 TYR A C 1
ATOM 2435 O O . TYR A 1 314 ? 36.641 -19.120 6.820 1.00 84.75 314 TYR A O 1
ATOM 2443 N N . ARG A 1 315 ? 34.719 -19.001 5.650 1.00 84.44 315 ARG A N 1
ATOM 2444 C CA . ARG A 1 315 ? 34.497 -20.435 5.468 1.00 84.44 315 ARG A CA 1
ATOM 2445 C C . ARG A 1 315 ? 34.544 -20.787 3.987 1.00 84.44 315 ARG A C 1
ATOM 2447 O O . ARG A 1 315 ? 34.348 -19.928 3.128 1.00 84.44 315 ARG A O 1
ATOM 2454 N N . ASP A 1 316 ? 34.809 -22.056 3.701 1.00 80.12 316 ASP A N 1
ATOM 2455 C CA . ASP A 1 316 ? 34.931 -22.554 2.327 1.00 80.12 316 ASP A CA 1
ATOM 2456 C C . ASP A 1 316 ? 33.602 -22.496 1.553 1.00 80.12 316 ASP A C 1
ATOM 2458 O O . ASP A 1 316 ? 33.610 -22.427 0.327 1.00 80.12 316 ASP A O 1
ATOM 2462 N N . ASP A 1 317 ? 32.469 -22.497 2.258 1.00 78.69 317 ASP A N 1
ATOM 2463 C CA . ASP A 1 317 ? 31.116 -22.404 1.704 1.00 78.69 317 ASP A CA 1
ATOM 2464 C C . ASP A 1 317 ? 30.590 -20.964 1.589 1.00 78.69 317 ASP A C 1
ATOM 2466 O O . ASP A 1 317 ? 29.439 -20.760 1.201 1.00 78.69 317 ASP A O 1
ATOM 2470 N N . ASP A 1 318 ? 31.407 -19.952 1.901 1.00 79.88 318 ASP A N 1
ATOM 2471 C CA . ASP A 1 318 ? 30.969 -18.565 1.776 1.00 79.88 318 ASP A CA 1
ATOM 2472 C C . ASP A 1 318 ? 30.778 -18.146 0.316 1.00 79.88 318 ASP A C 1
ATOM 2474 O O . ASP A 1 318 ? 31.682 -18.333 -0.510 1.00 79.88 318 ASP A O 1
ATOM 2478 N N . PRO A 1 319 ? 29.659 -17.472 -0.008 1.00 75.19 319 PRO A N 1
ATOM 2479 C CA . PRO A 1 319 ? 29.460 -16.914 -1.334 1.00 75.19 319 PRO A CA 1
ATOM 2480 C C . PRO A 1 319 ? 30.500 -15.821 -1.594 1.00 75.19 319 PRO A C 1
ATOM 2482 O O . PRO A 1 319 ? 30.866 -15.047 -0.702 1.00 75.19 319 PRO A O 1
ATOM 2485 N N . ARG A 1 320 ? 30.959 -15.701 -2.843 1.00 77.62 320 ARG A N 1
ATOM 2486 C CA . ARG A 1 320 ? 31.925 -14.657 -3.242 1.00 77.62 320 ARG A CA 1
ATOM 2487 C C . ARG A 1 320 ? 31.424 -13.248 -2.890 1.00 77.62 320 ARG A C 1
ATOM 2489 O O . ARG A 1 320 ? 32.226 -12.370 -2.580 1.00 77.62 320 ARG A O 1
ATOM 2496 N N . GLU A 1 321 ? 30.105 -13.051 -2.898 1.00 76.69 321 GLU A N 1
ATOM 2497 C CA . GLU A 1 321 ? 29.403 -11.805 -2.598 1.00 76.69 321 GLU A CA 1
ATOM 2498 C C . GLU A 1 321 ? 29.688 -11.327 -1.167 1.00 76.69 321 GLU A C 1
ATOM 2500 O O . GLU A 1 321 ? 29.753 -10.124 -0.919 1.00 76.69 321 GLU A O 1
ATOM 2505 N N . MET A 1 322 ? 29.945 -12.254 -0.236 1.00 82.50 322 MET A N 1
ATOM 2506 C CA . MET A 1 322 ? 30.356 -11.925 1.129 1.00 82.50 322 MET A CA 1
ATOM 2507 C C . MET A 1 322 ? 31.703 -11.199 1.140 1.00 82.50 322 MET A C 1
ATOM 2509 O O . MET A 1 322 ? 31.837 -10.145 1.757 1.00 82.50 322 MET A O 1
ATOM 2513 N N . ARG A 1 323 ? 32.697 -11.721 0.414 1.00 83.31 323 ARG A N 1
ATOM 2514 C CA . ARG A 1 323 ? 34.010 -11.068 0.284 1.00 83.31 323 ARG A CA 1
ATOM 2515 C C . ARG A 1 323 ? 33.900 -9.759 -0.486 1.00 83.31 323 ARG A C 1
ATOM 2517 O O . ARG A 1 323 ? 34.530 -8.784 -0.101 1.00 83.31 323 ARG A O 1
ATOM 2524 N N . TRP A 1 324 ? 33.065 -9.722 -1.523 1.00 80.19 324 TRP A N 1
ATOM 2525 C CA . TRP A 1 324 ? 32.799 -8.511 -2.304 1.00 80.19 324 TRP A CA 1
ATOM 2526 C C . TRP A 1 324 ? 32.213 -7.364 -1.459 1.00 80.19 324 TRP A C 1
ATOM 2528 O O . TRP A 1 324 ? 32.466 -6.193 -1.740 1.00 80.19 324 TRP A O 1
ATOM 2538 N N . LEU A 1 325 ? 31.424 -7.681 -0.430 1.00 82.38 325 LEU A N 1
ATOM 2539 C CA . LEU A 1 325 ? 30.865 -6.687 0.486 1.00 82.38 325 LEU A CA 1
ATOM 2540 C C . LEU A 1 325 ? 31.905 -6.198 1.511 1.00 82.38 325 LEU A C 1
ATOM 2542 O O . LEU A 1 325 ? 31.923 -5.018 1.866 1.00 82.38 325 LEU A O 1
ATOM 2546 N N . LEU A 1 326 ? 32.737 -7.113 2.013 1.00 86.19 326 LEU A N 1
ATOM 2547 C CA . LEU A 1 326 ? 33.643 -6.863 3.133 1.00 86.19 326 LEU A CA 1
ATOM 2548 C C . LEU A 1 326 ? 34.988 -6.279 2.713 1.00 86.19 326 LEU A C 1
ATOM 2550 O O . LEU A 1 326 ? 35.479 -5.381 3.385 1.00 86.19 326 LEU A O 1
ATOM 2554 N N . GLU A 1 327 ? 35.577 -6.757 1.624 1.00 88.50 327 GLU A N 1
ATOM 2555 C CA . GLU A 1 327 ? 36.917 -6.361 1.194 1.00 88.50 327 GLU A CA 1
ATOM 2556 C C . GLU A 1 327 ? 36.870 -5.194 0.199 1.00 88.50 327 GLU A C 1
ATOM 2558 O O . GLU A 1 327 ? 35.871 -4.974 -0.492 1.00 88.50 327 GLU A O 1
ATOM 2563 N N . ASN A 1 328 ? 37.971 -4.444 0.109 1.00 88.00 328 ASN A N 1
ATOM 2564 C CA . ASN A 1 328 ? 38.103 -3.387 -0.893 1.00 88.00 328 ASN A CA 1
ATOM 2565 C C . ASN A 1 328 ? 38.025 -3.969 -2.298 1.00 88.00 328 ASN A C 1
ATOM 2567 O O . ASN A 1 328 ? 38.639 -4.995 -2.610 1.00 88.00 328 ASN A O 1
ATOM 2571 N N . ARG A 1 329 ? 37.280 -3.282 -3.161 1.00 84.88 329 ARG A N 1
ATOM 2572 C CA . ARG A 1 329 ? 37.077 -3.742 -4.527 1.00 84.88 329 ARG A CA 1
ATOM 2573 C C . ARG A 1 329 ? 38.346 -3.505 -5.329 1.00 84.88 329 ARG A C 1
ATOM 2575 O O . ARG A 1 329 ? 38.939 -2.430 -5.308 1.00 84.88 329 ARG A O 1
ATOM 2582 N N . THR A 1 330 ? 38.755 -4.539 -6.045 1.00 81.31 330 THR A N 1
ATOM 2583 C CA . THR A 1 330 ? 39.880 -4.497 -6.985 1.00 81.31 330 THR A CA 1
ATOM 2584 C C . THR A 1 330 ? 39.410 -4.628 -8.429 1.00 81.31 330 THR A C 1
ATOM 2586 O O . THR A 1 330 ? 40.121 -4.213 -9.341 1.00 81.31 330 THR A O 1
ATOM 2589 N N . ASP A 1 331 ? 38.198 -5.153 -8.624 1.00 80.00 331 ASP A N 1
ATOM 2590 C CA . ASP A 1 331 ? 37.511 -5.236 -9.903 1.00 80.00 331 ASP A CA 1
ATOM 2591 C C . ASP A 1 331 ? 36.296 -4.301 -9.906 1.00 80.00 331 ASP A C 1
ATOM 2593 O O . ASP A 1 331 ? 35.417 -4.371 -9.044 1.00 80.00 331 ASP A O 1
ATOM 2597 N N . PHE A 1 332 ? 36.281 -3.420 -10.898 1.00 85.44 332 PHE A N 1
ATOM 2598 C CA . PHE A 1 332 ? 35.232 -2.437 -11.158 1.00 85.44 332 PHE A CA 1
ATOM 2599 C C . PHE A 1 332 ? 34.646 -2.621 -12.554 1.00 85.44 332 PHE A C 1
ATOM 2601 O O . PHE A 1 332 ? 34.079 -1.693 -13.127 1.00 85.44 332 PHE A O 1
ATOM 2608 N N . GLY A 1 333 ? 34.841 -3.800 -13.136 1.00 81.31 333 GLY A N 1
ATOM 2609 C CA . GLY A 1 333 ? 34.308 -4.162 -14.427 1.00 81.31 333 GLY A CA 1
ATOM 2610 C C . GLY A 1 333 ? 32.777 -4.192 -14.446 1.00 81.31 333 GLY A C 1
ATOM 2611 O O . GLY A 1 333 ? 32.097 -3.890 -13.466 1.00 81.31 333 GLY A O 1
ATOM 2612 N N . PRO A 1 334 ? 32.199 -4.582 -15.583 1.00 76.75 334 PRO A N 1
ATOM 2613 C CA . PRO A 1 334 ? 30.756 -4.576 -15.800 1.00 76.75 334 PRO A CA 1
ATOM 2614 C C . PRO A 1 334 ? 29.988 -5.612 -14.965 1.00 76.75 334 PRO A C 1
ATOM 2616 O O . PRO A 1 334 ? 28.767 -5.636 -15.031 1.00 76.75 334 PRO A O 1
ATOM 2619 N N . ASN A 1 335 ? 30.654 -6.477 -14.191 1.00 76.88 335 ASN A N 1
ATOM 2620 C CA . ASN A 1 335 ? 30.024 -7.529 -13.383 1.00 76.88 335 ASN A CA 1
ATOM 2621 C C . ASN A 1 335 ? 28.984 -8.354 -14.169 1.00 76.88 335 ASN A C 1
ATOM 2623 O O . ASN A 1 335 ? 27.849 -8.539 -13.734 1.00 76.88 335 ASN A O 1
ATOM 2627 N N . SER A 1 336 ? 29.376 -8.827 -15.355 1.00 77.38 336 SER A N 1
ATOM 2628 C CA . SER A 1 336 ? 28.545 -9.590 -16.303 1.00 77.38 336 SER A CA 1
ATOM 2629 C C . SER A 1 336 ? 27.374 -8.826 -16.938 1.00 77.38 336 SER A C 1
ATOM 2631 O O . SER A 1 336 ? 26.649 -9.401 -17.750 1.00 77.38 336 SER A O 1
ATOM 2633 N N . TRP A 1 337 ? 27.179 -7.535 -16.643 1.00 78.31 337 TRP A N 1
ATOM 2634 C CA . TRP A 1 337 ? 26.185 -6.717 -17.348 1.00 78.31 337 TRP A CA 1
ATOM 2635 C C . TRP A 1 337 ? 26.520 -6.534 -18.827 1.00 78.31 337 TRP A C 1
ATOM 2637 O O . TRP A 1 337 ? 25.622 -6.410 -19.646 1.00 78.31 337 TRP A O 1
ATOM 2647 N N . ASP A 1 338 ? 27.795 -6.561 -19.191 1.00 82.19 338 ASP A N 1
ATOM 2648 C CA . ASP A 1 338 ? 28.267 -6.583 -20.575 1.00 82.19 338 ASP A CA 1
ATOM 2649 C C . ASP A 1 338 ? 27.827 -7.852 -21.318 1.00 82.19 338 ASP A C 1
ATOM 2651 O O . ASP A 1 338 ? 27.435 -7.785 -22.481 1.00 82.19 338 ASP A O 1
ATOM 2655 N N . VAL A 1 339 ? 27.815 -8.997 -20.632 1.00 82.19 339 VAL A N 1
ATOM 2656 C CA . VAL A 1 339 ? 27.301 -10.264 -21.172 1.00 82.19 339 VAL A CA 1
ATOM 2657 C C . VAL A 1 339 ? 25.780 -10.216 -21.294 1.00 82.19 339 VAL A C 1
ATOM 2659 O O . VAL A 1 339 ? 25.229 -10.594 -22.326 1.00 82.19 339 VAL A O 1
ATOM 2662 N N . LEU A 1 340 ? 25.094 -9.716 -20.261 1.00 82.12 340 LEU A N 1
ATOM 2663 C CA . LEU A 1 340 ? 23.635 -9.627 -20.254 1.00 82.12 340 LEU A CA 1
ATOM 2664 C C . LEU A 1 340 ? 23.107 -8.622 -21.277 1.00 82.12 340 LEU A C 1
ATOM 2666 O O . LEU A 1 340 ? 22.070 -8.872 -21.877 1.00 82.12 340 LEU A O 1
ATOM 2670 N N . LEU A 1 341 ? 23.793 -7.505 -21.502 1.00 83.31 341 LEU A N 1
ATOM 2671 C CA . LEU A 1 341 ? 23.384 -6.504 -22.487 1.00 83.31 341 LEU A CA 1
ATOM 2672 C C . LEU A 1 341 ? 23.913 -6.825 -23.892 1.00 83.31 341 LEU A C 1
ATOM 2674 O O . LEU A 1 341 ? 23.319 -6.395 -24.875 1.00 83.31 341 LEU A O 1
ATOM 2678 N N . GLY A 1 342 ? 24.987 -7.605 -24.012 1.00 77.50 342 GLY A N 1
ATOM 2679 C CA . GLY A 1 342 ? 25.644 -7.894 -25.283 1.00 77.50 342 GLY A CA 1
ATOM 2680 C C . GLY A 1 342 ? 26.466 -6.714 -25.815 1.00 77.50 342 GLY A C 1
ATOM 2681 O O . GLY A 1 342 ? 26.458 -5.608 -25.275 1.00 77.50 342 GLY A O 1
ATOM 2682 N N . ALA A 1 343 ? 27.170 -6.935 -26.931 1.00 72.25 343 ALA A N 1
ATOM 2683 C CA . ALA A 1 343 ? 28.161 -5.997 -27.486 1.00 72.25 343 ALA A CA 1
ATOM 2684 C C . ALA A 1 343 ? 27.600 -4.622 -27.907 1.00 72.25 343 ALA A C 1
ATOM 2686 O O . ALA A 1 343 ? 28.357 -3.699 -28.196 1.00 72.25 343 ALA A O 1
ATOM 2687 N N . GLN A 1 344 ? 26.277 -4.497 -27.985 1.00 69.19 344 GLN A N 1
ATOM 2688 C CA . GLN A 1 344 ? 25.570 -3.280 -28.383 1.00 69.19 344 GLN A CA 1
ATOM 2689 C C . GLN A 1 344 ? 25.083 -2.460 -27.176 1.00 69.19 344 GLN A C 1
ATOM 2691 O O . GLN A 1 344 ? 24.494 -1.397 -27.367 1.00 69.19 344 GLN A O 1
ATOM 2696 N N . GLY A 1 345 ? 25.287 -2.953 -25.950 1.00 73.25 345 GLY A N 1
ATOM 2697 C CA . GLY A 1 345 ? 24.880 -2.278 -24.723 1.00 73.25 345 GLY A CA 1
ATOM 2698 C C . GLY A 1 345 ? 25.832 -1.149 -24.358 1.00 73.25 345 GLY A C 1
ATOM 2699 O O . GLY A 1 345 ? 27.044 -1.339 -24.293 1.00 73.25 345 GLY A O 1
ATOM 2700 N N . GLU A 1 346 ? 25.285 0.035 -24.090 1.00 82.19 346 GLU A N 1
ATOM 2701 C CA . GLU A 1 346 ? 26.075 1.156 -23.584 1.00 82.19 346 GLU A CA 1
ATOM 2702 C C . GLU A 1 346 ? 26.154 1.075 -22.053 1.00 82.19 346 GLU A C 1
ATOM 2704 O O . GLU A 1 346 ? 25.194 1.395 -21.352 1.00 82.19 346 GLU A O 1
ATOM 2709 N N . LEU A 1 347 ? 27.300 0.631 -21.536 1.00 84.69 347 LEU A N 1
ATOM 2710 C CA . LEU A 1 347 ? 27.603 0.599 -20.105 1.00 84.69 347 LEU A CA 1
ATOM 2711 C C . LEU A 1 347 ? 28.423 1.826 -19.702 1.00 84.69 347 LEU A C 1
ATOM 2713 O O . LEU A 1 347 ? 29.495 2.074 -20.250 1.00 84.69 347 LEU A O 1
ATOM 2717 N N . VAL A 1 348 ? 27.935 2.566 -18.710 1.00 89.00 348 VAL A N 1
ATOM 2718 C CA . VAL A 1 348 ? 28.669 3.649 -18.050 1.00 89.00 348 VAL A CA 1
ATOM 2719 C C . VAL A 1 348 ? 29.014 3.182 -16.652 1.00 89.00 348 VAL A C 1
ATOM 2721 O O . VAL A 1 348 ? 28.117 2.864 -15.876 1.00 89.00 348 VAL A O 1
ATOM 2724 N N . ILE A 1 349 ? 30.302 3.133 -16.336 1.00 88.19 349 ILE A N 1
ATOM 2725 C CA . ILE A 1 349 ? 30.783 2.670 -15.040 1.00 88.19 349 ILE A CA 1
ATOM 2726 C C . ILE A 1 349 ? 31.539 3.805 -14.362 1.00 88.19 349 ILE A C 1
ATOM 2728 O O . ILE A 1 349 ? 32.521 4.302 -14.907 1.00 88.19 349 ILE A O 1
ATOM 2732 N N . GLU A 1 350 ? 31.096 4.175 -13.168 1.00 89.62 350 GLU A N 1
ATOM 2733 C CA . GLU A 1 350 ? 31.737 5.174 -12.314 1.00 89.62 350 GLU A CA 1
ATOM 2734 C C . GLU A 1 350 ? 32.031 4.601 -10.930 1.00 89.62 350 GLU A C 1
ATOM 2736 O O . GLU A 1 350 ? 31.535 3.536 -10.541 1.00 89.62 350 GLU A O 1
ATOM 2741 N N . ARG A 1 351 ? 32.874 5.311 -10.181 1.00 89.81 351 ARG A N 1
ATOM 2742 C CA . ARG A 1 351 ? 33.355 4.887 -8.865 1.00 89.81 351 ARG A CA 1
ATOM 2743 C C . ARG A 1 351 ? 33.216 6.001 -7.841 1.00 89.81 351 ARG A C 1
ATOM 2745 O O . ARG A 1 351 ? 33.452 7.168 -8.137 1.00 89.81 351 ARG A O 1
ATOM 2752 N N . ILE A 1 352 ? 32.865 5.620 -6.619 1.00 88.12 352 ILE A N 1
ATOM 2753 C CA . ILE A 1 352 ? 32.842 6.491 -5.450 1.00 88.12 352 ILE A CA 1
ATOM 2754 C C . ILE A 1 352 ? 33.952 6.045 -4.510 1.00 88.12 352 ILE A C 1
ATOM 2756 O O . ILE A 1 352 ? 33.845 5.004 -3.855 1.00 88.12 352 ILE A O 1
ATOM 2760 N N . ALA A 1 353 ? 34.994 6.869 -4.440 1.00 85.94 353 ALA A N 1
ATOM 2761 C CA . ALA A 1 353 ? 36.073 6.723 -3.479 1.00 85.94 353 ALA A CA 1
ATOM 2762 C C . ALA A 1 353 ? 35.586 6.986 -2.046 1.00 85.94 353 ALA A C 1
ATOM 2764 O O . ALA A 1 353 ? 34.601 7.694 -1.818 1.00 85.94 353 ALA A O 1
ATOM 2765 N N . GLU A 1 354 ? 36.303 6.428 -1.071 1.00 84.69 354 GLU A N 1
ATOM 2766 C CA . GLU A 1 354 ? 36.047 6.638 0.362 1.00 84.69 354 GLU A CA 1
ATOM 2767 C C . GLU A 1 354 ? 34.625 6.248 0.816 1.00 84.69 354 GLU A C 1
ATOM 2769 O O . GLU A 1 354 ? 34.048 6.833 1.743 1.00 84.69 354 GLU A O 1
ATOM 2774 N N . ALA A 1 355 ? 34.036 5.261 0.140 1.00 84.31 355 ALA A N 1
ATOM 2775 C CA . ALA A 1 355 ? 32.700 4.764 0.413 1.00 84.31 355 ALA A CA 1
ATOM 2776 C C . ALA A 1 355 ? 32.617 3.256 0.222 1.00 84.31 355 ALA A C 1
ATOM 2778 O O . ALA A 1 355 ? 33.222 2.702 -0.692 1.00 84.31 355 ALA A O 1
ATOM 2779 N N . ASN A 1 356 ? 31.767 2.627 1.029 1.00 86.00 356 ASN A N 1
ATOM 2780 C CA . ASN A 1 356 ? 31.303 1.257 0.847 1.00 86.00 356 ASN A CA 1
ATOM 2781 C C . ASN A 1 356 ? 29.800 1.225 0.519 1.00 86.00 356 ASN A C 1
ATOM 2783 O O . ASN A 1 356 ? 29.125 2.261 0.485 1.00 86.00 356 ASN A O 1
ATOM 2787 N N . HIS A 1 357 ? 29.264 0.023 0.296 1.00 79.88 357 HIS A N 1
ATOM 2788 C CA . HIS A 1 357 ? 27.876 -0.189 -0.131 1.00 79.88 357 HIS A CA 1
ATOM 2789 C C . HIS A 1 357 ? 26.834 0.466 0.798 1.00 79.88 357 HIS A C 1
ATOM 2791 O O . HIS A 1 357 ? 25.794 0.920 0.331 1.00 79.88 357 HIS A O 1
ATOM 2797 N N . PHE A 1 358 ? 27.136 0.588 2.094 1.00 79.31 358 PHE A N 1
ATOM 2798 C CA . PHE A 1 358 ? 26.228 1.153 3.099 1.00 79.31 358 PHE A CA 1
ATOM 2799 C C . PHE A 1 358 ? 26.404 2.660 3.315 1.00 79.31 358 PHE A C 1
ATOM 2801 O O . PHE A 1 358 ? 25.566 3.303 3.940 1.00 79.31 358 PHE A O 1
ATOM 2808 N N . THR A 1 359 ? 27.489 3.249 2.809 1.00 79.25 359 THR A N 1
ATOM 2809 C CA . THR A 1 359 ? 27.864 4.642 3.104 1.00 79.25 359 THR A CA 1
ATOM 2810 C C . THR A 1 359 ? 27.847 5.559 1.886 1.00 79.25 359 THR A C 1
ATOM 2812 O O . THR A 1 359 ? 27.933 6.776 2.056 1.00 79.25 359 THR A O 1
ATOM 2815 N N . MET A 1 360 ? 27.662 5.027 0.671 1.00 78.50 360 MET A N 1
ATOM 2816 C CA . MET A 1 360 ? 27.671 5.837 -0.558 1.00 78.50 360 MET A CA 1
ATOM 2817 C C . MET A 1 360 ? 26.557 6.900 -0.612 1.00 78.50 360 MET A C 1
ATOM 2819 O O . MET A 1 360 ? 26.699 7.902 -1.302 1.00 78.50 360 MET A O 1
ATOM 2823 N N . LEU A 1 361 ? 25.465 6.718 0.138 1.00 76.88 361 LEU A N 1
ATOM 2824 C CA . LEU A 1 361 ? 24.356 7.679 0.237 1.00 76.88 361 LEU A CA 1
ATOM 2825 C C . LEU A 1 361 ? 24.333 8.443 1.569 1.00 76.88 361 LEU A C 1
ATOM 2827 O O . LEU A 1 361 ? 23.379 9.168 1.856 1.00 76.88 361 LEU A O 1
ATOM 2831 N N . LYS A 1 362 ? 25.377 8.316 2.399 1.00 71.06 362 LYS A N 1
ATOM 2832 C CA . LYS A 1 362 ? 25.427 8.977 3.706 1.00 71.06 362 LYS A CA 1
ATOM 2833 C C . LYS A 1 362 ? 25.445 10.503 3.541 1.00 71.06 362 LYS A C 1
ATOM 2835 O O . LYS A 1 362 ? 26.255 11.054 2.787 1.00 71.06 362 LYS A O 1
ATOM 2840 N N . ARG A 1 363 ? 24.545 11.195 4.254 1.00 63.62 363 ARG A N 1
ATOM 2841 C CA . ARG A 1 363 ? 24.355 12.655 4.179 1.00 63.62 363 ARG A CA 1
ATOM 2842 C C . ARG A 1 363 ? 25.684 13.396 4.371 1.00 63.62 363 ARG A C 1
ATOM 2844 O O . ARG A 1 363 ? 26.431 13.104 5.297 1.00 63.62 363 ARG A O 1
ATOM 2851 N N . GLY A 1 364 ? 25.953 14.368 3.499 1.00 64.56 364 GLY A N 1
ATOM 2852 C CA . GLY A 1 364 ? 27.138 15.232 3.575 1.00 64.56 364 GLY A CA 1
ATOM 2853 C C . GLY A 1 364 ? 28.436 14.643 3.009 1.00 64.56 364 GLY A C 1
ATOM 2854 O O . GLY A 1 364 ? 29.417 15.374 2.950 1.00 64.56 364 GLY A O 1
ATOM 2855 N N . ARG A 1 365 ? 28.453 13.372 2.577 1.00 64.75 365 ARG A N 1
ATOM 2856 C CA . ARG A 1 365 ? 29.629 12.751 1.942 1.00 64.75 365 ARG A CA 1
ATOM 2857 C C . ARG A 1 365 ? 29.519 12.695 0.421 1.00 64.75 365 ARG A C 1
ATOM 2859 O O . ARG A 1 365 ? 30.118 13.503 -0.269 1.00 64.75 365 ARG A O 1
ATOM 2866 N N . ASN A 1 366 ? 28.708 11.775 -0.089 1.00 74.81 366 ASN A N 1
ATOM 2867 C CA . ASN A 1 366 ? 28.668 11.406 -1.506 1.00 74.81 366 ASN A CA 1
ATOM 2868 C C . ASN A 1 366 ? 27.321 11.600 -2.254 1.00 74.81 366 ASN A C 1
ATOM 2870 O O . ASN A 1 366 ? 27.321 11.426 -3.473 1.00 74.81 366 ASN A O 1
ATOM 2874 N N . PRO A 1 367 ? 26.188 12.019 -1.634 1.00 75.44 367 PRO A N 1
ATOM 2875 C CA . PRO A 1 367 ? 24.923 12.212 -2.356 1.00 75.44 367 PRO A CA 1
ATOM 2876 C C . PRO A 1 367 ? 24.990 13.160 -3.558 1.00 75.44 367 PRO A C 1
ATOM 2878 O O . PRO A 1 367 ? 24.339 12.899 -4.562 1.00 75.44 367 PRO A O 1
ATOM 2881 N N . SER A 1 368 ? 25.784 14.235 -3.495 1.00 76.00 368 SER A N 1
ATOM 2882 C CA . SER A 1 368 ? 25.945 15.157 -4.629 1.00 76.00 368 SER A CA 1
ATOM 2883 C C . SER A 1 368 ? 26.665 14.504 -5.812 1.00 76.00 368 SER A C 1
ATOM 2885 O O . SER A 1 368 ? 26.319 14.781 -6.956 1.00 76.00 368 SER A O 1
ATOM 2887 N N . ALA A 1 369 ? 27.631 13.617 -5.546 1.00 76.81 369 ALA A N 1
ATOM 2888 C CA . ALA A 1 369 ? 28.343 12.867 -6.579 1.00 76.81 369 ALA A CA 1
ATOM 2889 C C . ALA A 1 369 ? 27.436 11.805 -7.220 1.00 76.81 369 ALA A C 1
ATOM 2891 O O . ALA A 1 369 ? 27.384 11.699 -8.441 1.00 76.81 369 ALA A O 1
ATOM 2892 N N . VAL A 1 370 ? 26.650 11.089 -6.405 1.00 78.06 370 VAL A N 1
ATOM 2893 C CA . VAL A 1 370 ? 25.629 10.148 -6.898 1.00 78.06 370 VAL A CA 1
ATOM 2894 C C . VAL A 1 370 ? 24.569 10.878 -7.724 1.00 78.06 370 VAL A C 1
ATOM 2896 O O . VAL A 1 370 ? 24.212 10.420 -8.802 1.00 78.06 370 VAL A O 1
ATOM 2899 N N . SER A 1 371 ? 24.088 12.031 -7.250 1.00 77.06 371 SER A N 1
ATOM 2900 C CA . SER A 1 371 ? 23.117 12.845 -7.984 1.00 77.06 371 SER A CA 1
ATOM 2901 C C . SER A 1 371 ? 23.678 13.295 -9.330 1.00 77.06 371 SER A C 1
ATOM 2903 O O . SER A 1 371 ? 23.011 13.110 -10.333 1.00 77.06 371 SER A O 1
ATOM 2905 N N . ALA A 1 372 ? 24.907 13.820 -9.370 1.00 77.75 372 ALA A N 1
ATOM 2906 C CA . ALA A 1 372 ? 25.540 14.254 -10.616 1.00 77.75 372 ALA A CA 1
ATOM 2907 C C . ALA A 1 372 ? 25.767 13.102 -11.612 1.00 77.75 372 ALA A C 1
ATOM 2909 O O . ALA A 1 372 ? 25.709 13.317 -12.820 1.00 77.75 372 ALA A O 1
ATOM 2910 N N . PHE A 1 373 ? 26.016 11.886 -11.116 1.00 76.12 373 PHE A N 1
ATOM 2911 C CA . PHE A 1 373 ? 26.147 10.687 -11.944 1.00 76.12 373 PHE A CA 1
ATOM 2912 C C . PHE A 1 373 ? 24.827 10.268 -12.605 1.00 76.12 373 PHE A C 1
ATOM 2914 O O . PHE A 1 373 ? 24.823 9.831 -13.755 1.00 76.12 373 PHE A O 1
ATOM 2921 N N . LEU A 1 374 ? 23.711 10.401 -11.887 1.00 70.25 374 LEU A N 1
ATOM 2922 C CA . LEU A 1 374 ? 22.386 10.023 -12.382 1.00 70.25 374 LEU A CA 1
ATOM 2923 C C . LEU A 1 374 ? 21.801 11.032 -13.390 1.00 70.25 374 LEU A C 1
ATOM 2925 O O . LEU A 1 374 ? 20.849 10.683 -14.091 1.00 70.25 374 LEU A O 1
ATOM 2929 N N . GLY A 1 375 ? 22.396 12.226 -13.504 1.00 61.03 375 GLY A N 1
ATOM 2930 C CA . GLY A 1 375 ? 21.948 13.327 -14.368 1.00 61.03 375 GLY A CA 1
ATOM 2931 C C . GLY A 1 375 ? 21.009 14.279 -13.647 1.00 61.03 375 GLY A C 1
ATOM 2932 O O . GLY A 1 375 ? 20.090 14.788 -14.327 1.00 61.03 375 GLY A O 1
#

Foldseek 3Di:
DWDFWQVDRTPVSVVVCLVVVHDQKDFDDVVLDDLVVQDDCVLPDPNHFPDGIDRAGPPLLDADCVVLVHDPVLSQLADSQLRRLQVRLVVVCVVVVQDAPPDPQRDQQQEEEFEEDADQQCLVPPCVVPPDDNSPCRRPQQNSCVSVCVRSVHNFHYGYAHPDPCRQVVRVVVQVVCCVVSSHSHYDGGYGDHDRRSSVNSVCNVVVNDDSDPAAADAQADPVLVVVCLVVVLPQQDPVPDPPRDGDRDPPVVSVVVNSVNVSRNPDDADAPVVVCVVVVNDDPVRPPQFDAEEAEAEQAALQRDPPRDDDDDDPPGDVVSCVRHGGDPDQDPVCVCVRRDPRYNYHTYYDYPDGPSCCCPPPGHVVVVVVRVD

Solvent-accessible surface area (backbone atoms only — not comparable to full-atom values): 21646 Å² total; per-residue (Å²): 116,57,50,75,40,55,82,8,85,34,65,68,50,41,46,51,38,60,76,68,68,59,82,67,69,37,66,56,54,71,91,54,43,65,52,74,81,32,51,30,87,83,66,77,60,80,74,26,13,72,50,56,64,45,65,51,57,72,69,58,81,71,74,67,36,71,83,68,73,39,50,74,73,45,52,72,29,31,23,45,41,48,53,51,46,48,53,29,49,50,51,20,32,59,75,64,69,62,50,78,61,74,43,84,49,35,24,39,57,21,28,23,38,21,29,8,40,67,70,42,30,38,33,67,66,54,34,51,76,64,73,56,96,38,36,60,71,27,18,40,48,79,36,52,40,47,62,49,28,64,70,73,54,41,64,24,56,73,39,53,33,70,60,56,98,47,8,37,59,53,12,40,53,53,37,52,50,34,44,76,68,61,61,17,67,32,66,48,58,38,58,44,84,61,87,50,42,66,55,57,42,16,51,35,41,74,67,65,71,56,70,84,61,78,80,74,54,43,77,65,73,59,72,72,64,54,56,50,42,49,73,70,38,72,58,58,72,77,56,97,84,51,95,61,97,66,75,69,79,80,58,70,69,55,54,56,54,52,51,54,52,38,53,61,20,41,74,39,79,89,69,33,47,68,54,54,37,51,79,68,68,56,81,57,101,84,57,82,76,68,41,69,78,42,80,46,77,42,47,39,34,12,74,32,65,51,95,84,45,81,74,80,89,84,60,95,84,58,51,70,64,57,52,61,51,35,34,55,58,88,76,81,69,67,82,62,48,54,63,34,37,33,99,69,33,48,74,44,75,49,75,38,75,98,16,18,92,86,45,46,70,37,87,95,75,33,46,70,59,55,47,62,72,76,105

Radius of gyration: 24.72 Å; Cα contacts (8 Å, |Δi|>4): 575; chains: 1; bounding box: 71×38×67 Å

Organism: NCBI:txid2587410

Sequence (375 aa):
MSGRFPDAADLSAFWDLLYRGLDVHRQVPEERFDARRHYDATGRRKNTSKVLNGCWIRDPGLFDARFFNISPKEAEQSDPGQRLALETVYEALDMAGAVPDRTPSTRRERVGVFYGMASDNWREVNSGQNVDTFFIPGGNRAFTPGPLNYYFKISGPSASIDTACSSSLAAIHMACNSLWRNDCDTAIAGGTNVMTNPDNFAGLDRGHFLSRTGPIGLGKLPLRLYDFPDAAGVFGIDNPHSDTGGSTKVPELLLVHFLAFVEALDHYVPVTWEESLRERGAVGPSAALLPPRTYLLWAEDGVCKEAGDPRPEYRDDDPREMRWLLENRTDFGPNSWDVLLGAQGELVIERIAEANHFTMLKRGRNPSAVSAFLG